Protein AF-A0A9P9KIV4-F1 (afdb_monomer_lite)

Radius of gyration: 80.08 Å; chains: 1; bounding box: 142×112×261 Å

pLDDT: mean 70.28, std 14.97, range [27.89, 92.5]

Structure (mmCIF, N/CA/C/O backbone):
data_AF-A0A9P9KIV4-F1
#
_entry.id   AF-A0A9P9KIV4-F1
#
loop_
_atom_site.group_PDB
_atom_site.id
_atom_site.type_symbol
_atom_site.label_atom_id
_atom_site.label_alt_id
_atom_site.label_comp_id
_atom_site.label_asym_id
_atom_site.label_entity_id
_atom_site.label_seq_id
_atom_site.pdbx_PDB_ins_code
_atom_site.Cartn_x
_atom_site.Cartn_y
_atom_site.Cartn_z
_atom_site.occupancy
_atom_site.B_iso_or_equiv
_atom_site.auth_seq_id
_atom_site.auth_comp_id
_atom_site.auth_asym_id
_atom_site.auth_atom_id
_atom_site.pdbx_PDB_model_num
ATOM 1 N N . MET A 1 1 ? 18.639 62.036 9.252 1.00 34.31 1 MET A N 1
ATOM 2 C CA . MET A 1 1 ? 17.186 62.061 9.533 1.00 34.31 1 MET A CA 1
ATOM 3 C C . MET A 1 1 ? 16.458 62.288 8.219 1.00 34.31 1 MET A C 1
ATOM 5 O O . MET A 1 1 ? 16.876 63.221 7.543 1.00 34.31 1 MET A O 1
ATOM 9 N N . PRO A 1 2 ? 15.379 61.565 7.870 1.00 40.84 2 PRO A N 1
ATOM 10 C CA . PRO A 1 2 ? 14.848 60.287 8.382 1.00 40.84 2 PRO A CA 1
ATOM 11 C C . PRO A 1 2 ? 14.614 59.270 7.220 1.00 40.84 2 PRO A C 1
ATOM 13 O O . PRO A 1 2 ? 14.784 59.616 6.060 1.00 40.84 2 PRO A O 1
ATOM 16 N N . GLY A 1 3 ? 14.258 58.001 7.412 1.00 29.50 3 GLY A N 1
ATOM 17 C CA . GLY A 1 3 ? 13.928 57.261 8.623 1.00 29.50 3 GLY A CA 1
ATOM 18 C C . GLY A 1 3 ? 14.036 55.753 8.366 1.00 29.50 3 GLY A C 1
ATOM 19 O O . GLY A 1 3 ? 13.734 55.269 7.277 1.00 29.50 3 GLY A O 1
ATOM 20 N N . LEU A 1 4 ? 14.510 55.043 9.389 1.00 39.34 4 LEU A N 1
ATOM 21 C CA . LEU A 1 4 ? 14.459 53.592 9.493 1.00 39.34 4 LEU A CA 1
ATOM 22 C C . LEU A 1 4 ? 12.998 53.127 9.560 1.00 39.34 4 LEU A C 1
ATOM 24 O O . LEU A 1 4 ? 12.242 53.640 10.381 1.00 39.34 4 LEU A O 1
ATOM 28 N N . TYR A 1 5 ? 12.654 52.100 8.785 1.00 28.52 5 TYR A N 1
ATOM 29 C CA . TYR A 1 5 ? 11.568 51.184 9.124 1.00 28.52 5 TYR A CA 1
ATOM 30 C C . TYR A 1 5 ? 12.150 49.781 9.281 1.00 28.52 5 TYR A C 1
ATOM 32 O O . TYR A 1 5 ? 12.558 49.128 8.325 1.00 28.52 5 TYR A O 1
ATOM 40 N N . THR A 1 6 ? 12.225 49.360 10.537 1.00 35.75 6 THR A N 1
ATOM 41 C CA . THR A 1 6 ? 12.404 47.981 10.978 1.00 35.75 6 THR A CA 1
ATOM 42 C C . THR A 1 6 ? 11.180 47.163 10.571 1.00 35.75 6 THR A C 1
ATOM 44 O O . THR A 1 6 ? 10.076 47.465 11.022 1.00 35.75 6 THR A O 1
ATOM 47 N N . PHE A 1 7 ? 11.371 46.132 9.746 1.00 27.89 7 PHE A N 1
ATOM 48 C CA . PHE A 1 7 ? 10.368 45.094 9.512 1.00 27.89 7 PHE A CA 1
ATOM 49 C C . PHE A 1 7 ? 10.709 43.898 10.405 1.00 27.89 7 PHE A C 1
ATOM 51 O O . PHE A 1 7 ? 11.765 43.281 10.269 1.00 27.89 7 PHE A O 1
ATOM 58 N N . THR A 1 8 ? 9.846 43.630 11.376 1.00 30.00 8 THR A N 1
ATOM 59 C CA . THR A 1 8 ? 9.873 42.450 12.240 1.00 30.00 8 THR A CA 1
ATOM 60 C C . THR A 1 8 ? 9.492 41.198 11.436 1.00 30.00 8 THR A C 1
ATOM 62 O O . THR A 1 8 ? 8.571 41.261 10.620 1.00 30.00 8 THR A O 1
ATOM 65 N N . PRO A 1 9 ? 10.144 40.040 11.651 1.00 36.00 9 PRO A N 1
ATOM 66 C CA . PRO A 1 9 ? 9.746 38.797 11.010 1.00 36.00 9 PRO A CA 1
ATOM 67 C C . PRO A 1 9 ? 8.557 38.203 11.772 1.00 36.00 9 PRO A C 1
ATOM 69 O O . PRO A 1 9 ? 8.712 37.576 12.817 1.00 36.00 9 PRO A O 1
ATOM 72 N N . GLY A 1 10 ? 7.351 38.422 11.253 1.00 30.44 10 GLY A N 1
ATOM 73 C CA . GLY A 1 10 ? 6.201 37.596 11.598 1.00 30.44 10 GLY A CA 1
ATOM 74 C C . GLY A 1 10 ? 6.369 36.230 10.941 1.00 30.44 10 GLY A C 1
ATOM 75 O O . GLY A 1 10 ? 6.418 36.138 9.716 1.00 30.44 10 GLY A O 1
ATOM 76 N N . ALA A 1 11 ? 6.490 35.184 11.754 1.00 38.78 11 ALA A N 1
ATOM 77 C CA . ALA A 1 11 ? 6.495 33.800 11.312 1.00 38.78 11 ALA A CA 1
ATOM 78 C C . ALA A 1 11 ? 5.181 33.484 10.574 1.00 38.78 11 ALA A C 1
ATOM 80 O O . ALA A 1 11 ? 4.140 33.264 11.189 1.00 38.78 11 ALA A O 1
ATOM 81 N N . GLN A 1 12 ? 5.229 33.488 9.243 1.00 33.41 12 GLN A N 1
ATOM 82 C CA . GLN A 1 12 ? 4.197 32.893 8.403 1.00 33.41 12 GLN A CA 1
ATOM 83 C C . GLN A 1 12 ? 4.520 31.405 8.252 1.00 33.41 12 GLN A C 1
ATOM 85 O O . GLN A 1 12 ? 5.567 31.035 7.718 1.00 33.41 12 GLN A O 1
ATOM 90 N N . GLY A 1 13 ? 3.636 30.553 8.774 1.00 30.78 13 GLY A N 1
ATOM 91 C CA . GLY A 1 13 ? 3.700 29.108 8.577 1.00 30.78 13 GLY A CA 1
ATOM 92 C C . GLY A 1 13 ? 3.608 28.729 7.087 1.00 30.78 13 GLY A C 1
ATOM 93 O O . GLY A 1 13 ? 3.016 29.470 6.298 1.00 30.78 13 GLY A O 1
ATOM 94 N N . PRO A 1 14 ? 4.202 27.596 6.677 1.00 35.91 14 PRO A N 1
ATOM 95 C CA . PRO A 1 14 ? 4.269 27.182 5.284 1.00 35.91 14 PRO A CA 1
ATOM 96 C C . PRO A 1 14 ? 2.919 26.614 4.832 1.00 35.91 14 PRO A C 1
ATOM 98 O O . PRO A 1 14 ? 2.441 25.599 5.328 1.00 35.91 14 PRO A O 1
ATOM 101 N N . GLY A 1 15 ? 2.319 27.308 3.878 1.00 43.91 15 GLY A N 1
ATOM 102 C CA . GLY A 1 15 ? 1.040 26.999 3.240 1.00 43.91 15 GLY A CA 1
ATOM 103 C C . GLY A 1 15 ? 0.646 28.194 2.382 1.00 43.91 15 GLY A C 1
ATOM 104 O O . GLY A 1 15 ? -0.432 28.758 2.529 1.00 43.91 15 GLY A O 1
ATOM 105 N N . SER A 1 16 ? 1.613 28.714 1.625 1.00 45.28 16 SER A N 1
ATOM 106 C CA . SER A 1 16 ? 1.501 30.040 1.038 1.00 45.28 16 SER A CA 1
ATOM 107 C C . SER A 1 16 ? 0.606 30.008 -0.196 1.00 45.28 16 SER A C 1
ATOM 109 O O . SER A 1 16 ? 0.802 29.183 -1.086 1.00 45.28 16 SER A O 1
ATOM 111 N N . ALA A 1 17 ? -0.319 30.966 -0.275 1.00 45.94 17 ALA A N 1
ATOM 112 C CA . ALA A 1 17 ? -1.112 31.299 -1.461 1.00 45.94 17 ALA A CA 1
ATOM 113 C C . ALA A 1 17 ? -0.277 31.372 -2.764 1.00 45.94 17 ALA A C 1
ATOM 115 O O . ALA A 1 17 ? -0.803 31.136 -3.845 1.00 45.94 17 ALA A O 1
ATOM 116 N N . SER A 1 18 ? 1.039 31.592 -2.644 1.00 50.06 18 SER A N 1
ATOM 117 C CA . SER A 1 18 ? 2.050 31.486 -3.704 1.00 50.06 18 SER A CA 1
ATOM 118 C C . SER A 1 18 ? 2.037 30.141 -4.445 1.00 50.06 18 SER A C 1
ATOM 120 O O . SER A 1 18 ? 2.081 30.127 -5.670 1.00 50.06 18 SER A O 1
ATOM 122 N N . ASP A 1 19 ? 1.923 29.003 -3.754 1.00 45.00 19 ASP A N 1
ATOM 123 C CA . ASP A 1 19 ? 1.984 27.685 -4.411 1.00 45.00 19 ASP A CA 1
ATOM 124 C C . ASP A 1 19 ? 0.711 27.391 -5.220 1.00 45.00 19 ASP A C 1
ATOM 126 O O . ASP A 1 19 ? 0.752 26.732 -6.262 1.00 45.00 19 ASP A O 1
ATOM 130 N N . ILE A 1 20 ? -0.420 27.943 -4.774 1.00 51.06 20 ILE A N 1
ATOM 131 C CA . ILE A 1 20 ? -1.709 27.864 -5.467 1.00 51.06 20 ILE A CA 1
ATOM 132 C C . ILE A 1 20 ? -1.739 28.841 -6.648 1.00 51.06 20 ILE A C 1
ATOM 134 O O . ILE A 1 20 ? -2.196 28.464 -7.723 1.00 51.06 20 ILE A O 1
ATOM 138 N N . GLU A 1 21 ? -1.183 30.048 -6.512 1.00 52.31 21 GLU A N 1
ATOM 139 C CA . GLU A 1 21 ? -1.012 30.989 -7.629 1.00 52.31 21 GLU A CA 1
ATOM 140 C C . GLU A 1 21 ? -0.074 30.439 -8.715 1.00 52.31 21 GLU A C 1
ATOM 142 O O . GLU A 1 21 ? -0.345 30.609 -9.908 1.00 52.31 21 GLU A O 1
ATOM 147 N N . ILE A 1 22 ? 0.987 29.722 -8.326 1.00 56.59 22 ILE A N 1
ATOM 148 C CA . ILE A 1 22 ? 1.881 29.014 -9.252 1.00 56.59 22 ILE A CA 1
ATOM 149 C C . ILE A 1 22 ? 1.116 27.894 -9.967 1.00 56.59 22 ILE A C 1
ATOM 151 O O . ILE A 1 22 ? 1.142 27.827 -11.196 1.00 56.59 22 ILE A O 1
ATOM 155 N N . LEU A 1 23 ? 0.350 27.078 -9.236 1.00 50.41 23 LEU A N 1
ATOM 156 C CA . LEU A 1 23 ? -0.503 26.039 -9.824 1.00 50.41 23 LEU A CA 1
ATOM 157 C C . LEU A 1 23 ? -1.588 26.612 -10.749 1.00 50.41 23 LEU A C 1
ATOM 159 O O . LEU A 1 23 ? -1.864 26.035 -11.801 1.00 50.41 23 LEU A O 1
ATOM 163 N N . GLU A 1 24 ? -2.190 27.754 -10.414 1.00 55.28 24 GLU A N 1
ATOM 164 C CA . GLU A 1 24 ? -3.156 28.444 -11.271 1.00 55.28 24 GLU A CA 1
ATOM 165 C C . GLU A 1 24 ? -2.510 29.035 -12.528 1.00 55.28 24 GLU A C 1
ATOM 167 O O . GLU A 1 24 ? -3.112 29.002 -13.609 1.00 55.28 24 GLU A O 1
ATOM 172 N N . SER A 1 25 ? -1.304 29.590 -12.399 1.00 60.53 25 SER A N 1
ATOM 173 C CA . SER A 1 25 ? -0.504 30.080 -13.521 1.00 60.53 25 SER A CA 1
ATOM 174 C C . SER A 1 25 ? -0.153 28.933 -14.469 1.00 60.53 25 SER A C 1
ATOM 176 O O . SER A 1 25 ? -0.390 29.044 -15.677 1.00 60.53 25 SER A O 1
ATOM 178 N N . ASP A 1 26 ? 0.305 27.805 -13.930 1.00 52.66 26 ASP A N 1
ATOM 179 C CA . ASP A 1 26 ? 0.663 26.609 -14.693 1.00 52.66 26 ASP A CA 1
ATOM 180 C C . ASP A 1 26 ? -0.570 25.977 -15.355 1.00 52.66 26 ASP A C 1
ATOM 182 O O . ASP A 1 26 ? -0.524 25.600 -16.528 1.00 52.66 26 ASP A O 1
ATOM 186 N N . LEU A 1 27 ? -1.724 25.964 -14.679 1.00 56.97 27 LEU A N 1
ATOM 187 C CA . LEU A 1 27 ? -3.001 25.527 -15.254 1.00 56.97 27 LEU A CA 1
ATOM 188 C C . LEU A 1 27 ? -3.492 26.454 -16.370 1.00 56.97 27 LEU A C 1
ATOM 190 O O . LEU A 1 27 ? -3.981 25.980 -17.400 1.00 56.97 27 LEU A O 1
ATOM 194 N N . LYS A 1 28 ? -3.354 27.775 -16.209 1.00 62.75 28 LYS A N 1
ATOM 195 C CA . LYS A 1 28 ? -3.672 28.751 -17.264 1.00 62.75 28 LYS A CA 1
ATOM 196 C C . LYS A 1 28 ? -2.720 28.603 -18.451 1.00 62.75 28 LYS A C 1
ATOM 198 O O . LYS A 1 28 ? -3.179 28.700 -19.591 1.00 62.75 28 LYS A O 1
ATOM 203 N N . GLN A 1 29 ? -1.434 28.333 -18.218 1.00 56.72 29 GLN A N 1
ATOM 204 C CA . GLN A 1 29 ? -0.467 28.051 -19.280 1.00 56.72 29 GLN A CA 1
ATOM 205 C C . GLN A 1 29 ? -0.782 26.741 -20.001 1.00 56.72 29 GLN A C 1
ATOM 207 O O . GLN A 1 29 ? -0.861 26.752 -21.225 1.00 56.72 29 GLN A O 1
ATOM 212 N N . MET A 1 30 ? -1.057 25.651 -19.279 1.00 53.31 30 MET A N 1
ATOM 213 C CA . MET A 1 30 ? -1.443 24.366 -19.871 1.00 53.31 30 MET A CA 1
ATOM 214 C C . MET A 1 30 ? -2.734 24.469 -20.680 1.00 53.31 30 MET A C 1
ATOM 216 O O . MET A 1 30 ? -2.816 23.907 -21.767 1.00 53.31 30 MET A O 1
ATOM 220 N N . LYS A 1 31 ? -3.727 25.227 -20.200 1.00 57.50 31 LYS A N 1
ATOM 221 C CA . LYS A 1 31 ? -4.972 25.456 -20.940 1.00 57.50 31 LYS A CA 1
ATOM 222 C C . LYS A 1 31 ? -4.738 26.271 -22.213 1.00 57.50 31 LYS A C 1
ATOM 224 O O . LYS A 1 31 ? -5.265 25.917 -23.259 1.00 57.50 31 LYS A O 1
ATOM 229 N N . ARG A 1 32 ? -3.889 27.305 -22.161 1.00 58.00 32 ARG A N 1
ATOM 230 C CA . ARG A 1 32 ? -3.476 28.069 -23.354 1.00 58.00 32 ARG A CA 1
ATOM 231 C C . ARG A 1 32 ? -2.673 27.222 -24.344 1.00 58.00 32 ARG A C 1
ATOM 233 O O . ARG A 1 32 ? -2.822 27.424 -25.542 1.00 58.00 32 ARG A O 1
ATOM 240 N N . LEU A 1 33 ? -1.850 26.292 -23.858 1.00 52.28 33 LEU A N 1
ATOM 241 C CA . LEU A 1 33 ? -1.087 25.345 -24.677 1.00 52.28 33 LEU A CA 1
ATOM 242 C C . LEU A 1 33 ? -1.999 24.301 -25.330 1.00 52.28 33 LEU A C 1
ATOM 244 O O . LEU A 1 33 ? -1.855 24.019 -26.512 1.00 52.28 33 LEU A O 1
ATOM 248 N N . ALA A 1 34 ? -2.982 23.783 -24.596 1.00 53.72 34 ALA A N 1
ATOM 249 C CA . ALA A 1 34 ? -4.000 22.894 -25.145 1.00 53.72 34 ALA A CA 1
ATOM 250 C C . ALA A 1 34 ? -4.856 23.611 -26.204 1.00 53.72 34 ALA A C 1
ATOM 252 O O . ALA A 1 34 ? -5.031 23.090 -27.303 1.00 53.72 34 ALA A O 1
ATOM 253 N N . ASP A 1 35 ? -5.302 24.840 -25.922 1.00 53.31 35 ASP A N 1
ATOM 254 C CA . ASP A 1 35 ? -6.068 25.662 -26.865 1.00 53.31 35 ASP A CA 1
ATOM 255 C C . ASP A 1 35 ? -5.230 26.065 -28.097 1.00 53.31 35 ASP A C 1
ATOM 257 O O . ASP A 1 35 ? -5.768 26.158 -29.203 1.00 53.31 35 ASP A O 1
ATOM 261 N N . SER A 1 36 ? -3.916 26.293 -27.949 1.00 52.31 36 SER A N 1
ATOM 262 C CA . SER A 1 36 ? -3.027 26.610 -29.077 1.00 52.31 36 SER A CA 1
ATOM 263 C C . SER A 1 36 ? -2.725 25.381 -29.937 1.00 52.31 36 SER A C 1
ATOM 265 O O . SER A 1 36 ? -2.770 25.482 -31.163 1.00 52.31 36 SER A O 1
ATOM 267 N N . MET A 1 37 ? -2.523 24.211 -29.325 1.00 49.69 37 MET A N 1
ATOM 268 C CA . MET A 1 37 ? -2.396 22.934 -30.034 1.00 49.69 37 MET A CA 1
ATOM 269 C C . MET A 1 37 ? -3.682 22.583 -30.791 1.00 49.69 37 MET A C 1
ATOM 271 O O . MET A 1 37 ? -3.615 22.067 -31.902 1.00 49.69 37 MET A O 1
ATOM 275 N N . GLN A 1 38 ? -4.849 22.927 -30.241 1.00 51.97 38 GLN A N 1
ATOM 276 C CA . GLN A 1 38 ? -6.145 22.681 -30.876 1.00 51.97 38 GLN A CA 1
ATOM 277 C C . GLN A 1 38 ? -6.455 23.651 -32.034 1.00 51.97 38 GLN A C 1
ATOM 279 O O . GLN A 1 38 ? -7.227 23.302 -32.925 1.00 51.97 38 GLN A O 1
ATOM 284 N N . ARG A 1 39 ? -5.869 24.860 -32.045 1.00 51.53 39 ARG A N 1
ATOM 285 C CA . ARG A 1 39 ? -6.126 25.892 -33.073 1.00 51.53 39 ARG A CA 1
ATOM 286 C C . ARG A 1 39 ? -5.065 25.992 -34.170 1.00 51.53 39 ARG A C 1
ATOM 288 O O . ARG A 1 39 ? -5.399 26.460 -35.254 1.00 51.53 39 ARG A O 1
ATOM 295 N N . TYR A 1 40 ? -3.818 25.589 -33.915 1.00 46.91 40 TYR A N 1
ATOM 296 C CA . TYR A 1 40 ? -2.695 25.846 -34.832 1.00 46.91 40 TYR A CA 1
ATOM 297 C C . TYR A 1 40 ? -1.945 24.599 -35.317 1.00 46.91 40 TYR A C 1
ATOM 299 O O . TYR A 1 40 ? -1.076 24.727 -36.179 1.00 46.91 40 TYR A O 1
ATOM 307 N N . CYS A 1 41 ? -2.275 23.399 -34.831 1.00 46.97 41 CYS A N 1
ATOM 308 C CA . CYS A 1 41 ? -1.660 22.166 -35.319 1.00 46.97 41 CYS A CA 1
ATOM 309 C C . CYS A 1 41 ? -2.648 21.388 -36.205 1.00 46.97 41 CYS A C 1
ATOM 311 O O . CYS A 1 41 ? -3.663 20.909 -35.698 1.00 46.97 41 CYS A O 1
ATOM 313 N N . PRO A 1 42 ? -2.387 21.240 -37.520 1.00 46.69 42 PRO A N 1
ATOM 314 C CA . PRO A 1 42 ? -3.211 20.385 -38.363 1.00 46.69 42 PRO A CA 1
ATOM 315 C C . PRO A 1 42 ? -3.146 18.938 -37.854 1.00 46.69 42 PRO A C 1
ATOM 317 O O . PRO A 1 42 ? -2.078 18.446 -37.476 1.00 46.69 42 PRO A O 1
ATOM 320 N N . LEU A 1 43 ? -4.308 18.276 -37.824 1.00 47.16 43 LEU A N 1
ATOM 321 C CA . LEU A 1 43 ? -4.468 16.875 -37.428 1.00 47.16 43 LEU A CA 1
ATOM 322 C C . LEU A 1 43 ? -3.460 16.003 -38.197 1.00 47.16 43 LEU A C 1
ATOM 324 O O . LEU A 1 43 ? -3.556 15.880 -39.415 1.00 47.16 43 LEU A O 1
ATOM 328 N N . GLY A 1 44 ? -2.484 15.433 -37.480 1.00 47.56 44 GLY A N 1
ATOM 329 C CA . GLY A 1 44 ? -1.450 14.555 -38.045 1.00 47.56 44 GLY A CA 1
ATOM 330 C C . GLY A 1 44 ? -0.001 15.056 -37.960 1.00 47.56 44 GLY A C 1
ATOM 331 O O . GLY A 1 44 ? 0.886 14.378 -38.467 1.00 47.56 44 GLY A O 1
ATOM 332 N N . SER A 1 45 ? 0.276 16.200 -37.324 1.00 48.59 45 SER A N 1
ATOM 333 C CA . SER A 1 45 ? 1.660 16.628 -37.056 1.00 48.59 45 SER A CA 1
ATOM 334 C C . SER A 1 45 ? 2.335 15.789 -35.954 1.00 48.59 45 SER A C 1
ATOM 336 O O . SER A 1 45 ? 1.787 15.604 -34.865 1.00 48.59 45 SER A O 1
ATOM 338 N N . ASP A 1 46 ? 3.553 15.329 -36.247 1.00 54.16 46 ASP A N 1
ATOM 339 C CA . ASP A 1 46 ? 4.397 14.387 -35.489 1.00 54.16 46 ASP A CA 1
ATOM 340 C C . ASP A 1 46 ? 4.711 14.837 -34.040 1.00 54.16 46 ASP A C 1
ATOM 342 O O . ASP A 1 46 ? 5.041 14.027 -33.171 1.00 54.16 46 ASP A O 1
ATOM 346 N N . ASP A 1 47 ? 4.548 16.126 -33.738 1.00 48.56 47 ASP A N 1
ATOM 347 C CA . ASP A 1 47 ? 4.785 16.680 -32.400 1.00 48.56 47 ASP A CA 1
ATOM 348 C C . ASP A 1 47 ? 3.620 16.431 -31.423 1.00 48.56 47 ASP A C 1
ATOM 350 O O . ASP A 1 47 ? 3.848 16.282 -30.221 1.00 48.56 47 ASP A O 1
ATOM 354 N N . ALA A 1 48 ? 2.380 16.296 -31.914 1.00 50.84 48 ALA A N 1
ATOM 355 C CA . ALA A 1 48 ? 1.226 15.966 -31.071 1.00 50.84 48 ALA A CA 1
ATOM 356 C C . ALA A 1 48 ? 1.263 14.493 -30.612 1.00 50.84 48 ALA A C 1
ATOM 358 O O . ALA A 1 48 ? 0.994 14.199 -29.446 1.00 50.84 48 ALA A O 1
ATOM 359 N N . LEU A 1 49 ? 1.697 13.580 -31.489 1.00 50.09 49 LEU A N 1
ATOM 360 C CA . LEU A 1 49 ? 1.890 12.158 -31.170 1.00 50.09 49 LEU A CA 1
ATOM 361 C C . LEU A 1 49 ? 3.056 11.938 -30.192 1.00 50.09 49 LEU A C 1
ATOM 363 O O . LEU A 1 49 ? 2.938 11.134 -29.267 1.00 50.09 49 LEU A O 1
ATOM 367 N N . LYS A 1 50 ? 4.154 12.699 -30.317 1.00 47.66 50 LYS A N 1
ATOM 368 C CA . LYS A 1 50 ? 5.290 12.642 -29.373 1.00 47.66 50 LYS A CA 1
ATOM 369 C C . LYS A 1 50 ? 4.952 13.159 -27.973 1.00 47.66 50 LYS A C 1
ATOM 371 O O . LYS A 1 50 ? 5.574 12.724 -27.007 1.00 47.66 50 LYS A O 1
ATOM 376 N N . ALA A 1 51 ? 3.962 14.043 -27.853 1.00 47.69 51 ALA A N 1
ATOM 377 C CA . ALA A 1 51 ? 3.417 14.495 -26.572 1.00 47.69 51 ALA A CA 1
ATOM 378 C C . ALA A 1 51 ? 2.330 13.556 -25.999 1.00 47.69 51 ALA A C 1
ATOM 380 O O . ALA A 1 51 ? 1.803 13.825 -24.920 1.00 47.69 51 ALA A O 1
ATOM 381 N N . GLY A 1 52 ? 2.007 12.452 -26.687 1.00 47.50 52 GLY A N 1
ATOM 382 C CA . GLY A 1 52 ? 1.039 11.446 -26.235 1.00 47.50 52 GLY A CA 1
ATOM 383 C C . GLY A 1 52 ? -0.416 11.715 -26.638 1.00 47.50 52 GLY A C 1
ATOM 384 O O . GLY A 1 52 ? -1.320 11.116 -26.056 1.00 47.50 52 GLY A O 1
ATOM 385 N N . TYR A 1 53 ? -0.661 12.603 -27.606 1.00 46.00 53 TYR A N 1
ATOM 386 C CA . TYR A 1 53 ? -1.996 12.852 -28.151 1.00 46.00 53 TYR A CA 1
ATOM 387 C C . TYR A 1 53 ? -2.333 11.794 -29.213 1.00 46.00 53 TYR A C 1
ATOM 389 O O . TYR A 1 53 ? -1.728 11.775 -30.284 1.00 46.00 53 TYR A O 1
ATOM 397 N N . ASP A 1 54 ? -3.293 10.914 -28.917 1.00 52.00 54 ASP A N 1
ATOM 398 C CA . ASP A 1 54 ? -3.839 9.946 -29.874 1.00 52.00 54 ASP A CA 1
ATOM 399 C C . ASP A 1 54 ? -5.096 10.543 -30.544 1.00 52.00 54 ASP A C 1
ATOM 401 O O . ASP A 1 54 ? -6.104 10.757 -29.861 1.00 52.00 54 ASP A O 1
ATOM 405 N N . PRO A 1 55 ? -5.073 10.834 -31.859 1.00 50.31 55 PRO A N 1
ATOM 406 C CA . PRO A 1 55 ? -6.216 11.404 -32.577 1.00 50.31 55 PRO A CA 1
ATOM 407 C C . PRO A 1 55 ? -7.434 10.465 -32.641 1.00 50.31 55 PRO A C 1
ATOM 409 O O . PRO A 1 55 ? -8.525 10.909 -32.997 1.00 50.31 55 PRO A O 1
ATOM 412 N N . SER A 1 56 ? -7.268 9.193 -32.272 1.00 51.72 56 SER A N 1
ATOM 413 C CA . SER A 1 56 ? -8.324 8.176 -32.237 1.00 51.72 56 SER A CA 1
ATOM 414 C C . SER A 1 56 ? -9.165 8.221 -30.953 1.00 51.72 56 SER A C 1
ATOM 416 O O . SER A 1 56 ? -10.254 7.650 -30.920 1.00 51.72 56 SER A O 1
ATOM 418 N N . ASP A 1 57 ? -8.691 8.901 -29.898 1.00 50.44 57 ASP A N 1
ATOM 419 C CA . ASP A 1 57 ? -9.381 8.990 -28.603 1.00 50.44 57 ASP A CA 1
ATOM 420 C C . ASP A 1 57 ? -9.435 10.433 -28.047 1.00 50.44 57 ASP A C 1
ATOM 422 O O . ASP A 1 57 ? -8.859 10.747 -26.995 1.00 50.44 57 ASP A O 1
ATOM 426 N N . PRO A 1 58 ? -10.189 11.343 -28.701 1.00 53.28 58 PRO A N 1
ATOM 427 C CA . PRO A 1 58 ? -10.417 12.704 -28.202 1.00 53.28 58 PRO A CA 1
ATOM 428 C C . PRO A 1 58 ? -11.113 12.726 -26.828 1.00 53.28 58 PRO A C 1
ATOM 430 O O . PRO A 1 58 ? -11.089 13.741 -26.127 1.00 53.28 58 PRO A O 1
ATOM 433 N N . THR A 1 59 ? -11.703 11.604 -26.395 1.00 52.88 59 THR A N 1
ATOM 434 C CA . THR A 1 59 ? -12.411 11.516 -25.115 1.00 52.88 59 THR A CA 1
ATOM 435 C C . THR A 1 59 ? -11.470 11.516 -23.916 1.00 52.88 59 THR A C 1
ATOM 437 O O . THR A 1 59 ? -11.881 11.916 -22.827 1.00 52.88 59 THR A O 1
ATOM 440 N N . ARG A 1 60 ? -10.203 11.116 -24.079 1.00 50.06 60 ARG A N 1
ATOM 441 C CA . ARG A 1 60 ? -9.242 11.032 -22.970 1.00 50.06 60 ARG A CA 1
ATOM 442 C C . ARG A 1 60 ? -8.750 12.403 -22.512 1.00 50.06 60 ARG A C 1
ATOM 444 O O . ARG A 1 60 ? -8.665 12.643 -21.308 1.00 50.06 60 ARG A O 1
ATOM 451 N N . VAL A 1 61 ? -8.497 13.316 -23.449 1.00 53.09 61 VAL A N 1
ATOM 452 C CA . VAL A 1 61 ? -8.141 14.710 -23.133 1.00 53.09 61 VAL A CA 1
ATOM 453 C C . VAL A 1 61 ? -9.348 15.451 -22.574 1.00 53.09 61 VAL A C 1
ATOM 455 O O . VAL A 1 61 ? -9.222 16.162 -21.583 1.00 53.09 61 VAL A O 1
ATOM 458 N N . ASP A 1 62 ? -10.542 15.211 -23.113 1.00 54.25 62 ASP A N 1
ATOM 459 C CA . ASP A 1 62 ? -11.771 15.816 -22.597 1.00 54.25 62 ASP A CA 1
ATOM 460 C C . ASP A 1 62 ? -12.119 15.307 -21.178 1.00 54.25 62 ASP A C 1
ATOM 462 O O . ASP A 1 62 ? -12.516 16.080 -20.303 1.00 54.25 62 ASP A O 1
ATOM 466 N N . LYS A 1 63 ? -11.863 14.020 -20.890 1.00 55.66 63 LYS A N 1
ATOM 467 C CA . LYS A 1 63 ? -11.947 13.434 -19.538 1.00 55.66 63 LYS A CA 1
ATOM 468 C C . LYS A 1 63 ? -10.908 14.020 -18.584 1.00 55.66 63 LYS A C 1
ATOM 470 O O . LYS A 1 63 ? -11.251 14.305 -17.440 1.00 55.66 63 LYS A O 1
ATOM 475 N N . LEU A 1 64 ? -9.665 14.219 -19.026 1.00 52.41 64 LEU A N 1
ATOM 476 C CA . LEU A 1 64 ? -8.622 14.848 -18.209 1.00 52.41 64 LEU A CA 1
ATOM 477 C C . LEU A 1 64 ? -8.965 16.309 -17.906 1.00 52.41 64 LEU A C 1
ATOM 479 O O . LEU A 1 64 ? -8.900 16.705 -16.749 1.00 52.41 64 LEU A O 1
ATOM 483 N N . THR A 1 65 ? -9.439 17.075 -18.888 1.00 60.19 65 THR A N 1
ATOM 484 C CA . THR A 1 65 ? -9.879 18.464 -18.694 1.00 60.19 65 THR A CA 1
ATOM 485 C C . THR A 1 65 ? -11.075 18.552 -17.743 1.00 60.19 65 THR A C 1
ATOM 487 O O . THR A 1 65 ? -11.094 19.406 -16.857 1.00 60.19 65 THR A O 1
ATOM 490 N N . LYS A 1 66 ? -12.050 17.635 -17.847 1.00 64.38 66 LYS A N 1
ATOM 491 C CA . LYS A 1 66 ? -13.183 17.542 -16.905 1.00 64.38 66 LYS A CA 1
ATOM 492 C C . LYS A 1 66 ? -12.733 17.182 -15.490 1.00 64.38 66 LYS A C 1
ATOM 494 O O . LYS A 1 66 ? -13.218 17.780 -14.535 1.00 64.38 66 LYS A O 1
ATOM 499 N N . ARG A 1 67 ? -11.781 16.257 -15.357 1.00 54.84 67 ARG A N 1
ATOM 500 C CA . ARG A 1 67 ? -11.236 15.804 -14.069 1.00 54.84 67 ARG A CA 1
ATOM 501 C C . ARG A 1 67 ? -10.349 16.863 -13.404 1.00 54.84 67 ARG A C 1
ATOM 503 O O . ARG A 1 67 ? -10.404 17.043 -12.195 1.00 54.84 67 ARG A O 1
ATOM 510 N N . VAL A 1 68 ? -9.592 17.624 -14.190 1.00 55.97 68 VAL A N 1
ATOM 511 C CA . VAL A 1 68 ? -8.861 18.811 -13.720 1.00 55.97 68 VAL A CA 1
ATOM 512 C C . VAL A 1 68 ? -9.841 19.919 -13.321 1.00 55.97 68 VAL A C 1
ATOM 514 O O . VAL A 1 68 ? -9.668 20.547 -12.283 1.00 55.97 68 VAL A O 1
ATOM 517 N N . GLY A 1 69 ? -10.924 20.111 -14.079 1.00 62.03 69 GLY A N 1
ATOM 518 C CA . GLY A 1 69 ? -11.999 21.042 -13.730 1.00 62.03 69 GLY A CA 1
ATOM 519 C C . GLY A 1 69 ? -12.738 20.675 -12.437 1.00 62.03 69 GLY A C 1
ATOM 520 O O . GLY A 1 69 ? -13.086 21.570 -11.667 1.00 62.03 69 GLY A O 1
ATOM 521 N N . SER A 1 70 ? -12.953 19.382 -12.164 1.00 62.41 70 SER A N 1
ATOM 522 C CA . SER A 1 70 ? -13.543 18.922 -10.900 1.00 62.41 70 SER A CA 1
ATOM 523 C C . SER A 1 70 ? -12.577 19.068 -9.727 1.00 62.41 70 SER A C 1
ATOM 525 O O . SER A 1 70 ? -12.997 19.516 -8.666 1.00 62.41 70 SER A O 1
ATOM 527 N N . LEU A 1 71 ? -11.286 18.779 -9.926 1.00 52.69 71 LEU A N 1
ATOM 528 C CA . LEU A 1 71 ? -10.255 18.990 -8.904 1.00 52.69 71 LEU A CA 1
ATOM 529 C C . LEU A 1 71 ? -10.090 20.477 -8.562 1.00 52.69 71 LEU A C 1
ATOM 531 O O . LEU A 1 71 ? -10.005 20.827 -7.392 1.00 52.69 71 LEU A O 1
ATOM 535 N N . ALA A 1 72 ? -10.143 21.368 -9.557 1.00 58.81 72 ALA A N 1
ATOM 536 C CA . ALA A 1 72 ? -10.123 22.813 -9.327 1.00 58.81 72 ALA A CA 1
ATOM 537 C C . ALA A 1 72 ? -11.372 23.313 -8.575 1.00 58.81 72 ALA A C 1
ATOM 539 O O . ALA A 1 72 ? -11.282 24.260 -7.800 1.00 58.81 72 ALA A O 1
ATOM 540 N N . LYS A 1 73 ? -12.544 22.689 -8.776 1.00 67.38 73 LYS A N 1
ATOM 541 C CA . LYS A 1 73 ? -13.746 22.990 -7.979 1.00 67.38 73 LYS A CA 1
ATOM 542 C C . LYS A 1 73 ? -13.610 22.513 -6.534 1.00 67.38 73 LYS A C 1
ATOM 544 O O . LYS A 1 73 ? -13.904 23.291 -5.637 1.00 67.38 73 LYS A O 1
ATOM 549 N N . GLN A 1 74 ? -13.117 21.292 -6.323 1.00 59.44 74 GLN A N 1
ATOM 550 C CA . GLN A 1 74 ? -12.861 20.754 -4.983 1.00 59.44 74 GLN A CA 1
ATOM 551 C C . GLN A 1 74 ? -11.827 21.591 -4.224 1.00 59.44 74 GLN A C 1
ATOM 553 O O . GLN A 1 74 ? -12.032 21.891 -3.055 1.00 59.44 74 GLN A O 1
ATOM 558 N N . ALA A 1 75 ? -10.765 22.049 -4.893 1.00 55.66 75 ALA A N 1
ATOM 559 C CA . ALA A 1 75 ? -9.778 22.944 -4.292 1.00 55.66 75 ALA A CA 1
ATOM 560 C C . ALA A 1 75 ? -10.409 24.261 -3.801 1.00 55.66 75 ALA A C 1
ATOM 562 O O . ALA A 1 75 ? -10.149 24.673 -2.677 1.00 55.66 75 ALA A O 1
ATOM 563 N N . ARG A 1 76 ? -11.309 24.874 -4.587 1.00 64.75 76 ARG A N 1
ATOM 564 C CA . ARG A 1 76 ? -12.047 26.084 -4.170 1.00 64.75 76 ARG A CA 1
ATOM 565 C C . ARG A 1 76 ? -13.048 25.833 -3.041 1.00 64.75 76 ARG A C 1
ATOM 567 O O . ARG A 1 76 ? -13.326 26.737 -2.262 1.00 64.75 76 ARG A O 1
ATOM 574 N N . GLU A 1 77 ? -13.653 24.649 -2.979 1.00 65.94 77 GLU A N 1
ATOM 575 C CA . GLU A 1 77 ? -14.542 24.271 -1.870 1.00 65.94 77 GLU A CA 1
ATOM 576 C C . GLU A 1 77 ? -13.755 24.074 -0.571 1.00 65.94 77 GLU A C 1
ATOM 578 O O . GLU A 1 77 ? -14.205 24.520 0.482 1.00 65.94 77 GLU A O 1
ATOM 583 N N . ILE A 1 78 ? -12.554 23.495 -0.658 1.00 58.06 78 ILE A N 1
ATOM 584 C CA . ILE A 1 78 ? -11.622 23.380 0.469 1.00 58.06 78 ILE A CA 1
ATOM 585 C C . ILE A 1 78 ? -11.141 24.768 0.911 1.00 58.06 78 ILE A C 1
ATOM 587 O O . ILE A 1 78 ? -11.180 25.051 2.101 1.00 58.06 78 ILE A O 1
ATOM 591 N N . GLU A 1 79 ? -10.770 25.655 -0.017 1.00 62.41 79 GLU A N 1
ATOM 592 C CA . GLU A 1 79 ? -10.386 27.047 0.278 1.00 62.41 79 GLU A CA 1
ATOM 593 C C . GLU A 1 79 ? -11.509 27.795 1.012 1.00 62.41 79 GLU A C 1
ATOM 595 O O . GLU A 1 79 ? -11.289 28.343 2.088 1.00 62.41 79 GLU A O 1
ATOM 600 N N . LYS A 1 80 ? -12.755 27.693 0.525 1.00 68.19 80 LYS A N 1
ATOM 601 C CA . LYS A 1 80 ? -13.926 28.243 1.225 1.00 68.19 80 LYS A CA 1
ATOM 602 C C . LYS A 1 80 ? -14.134 27.640 2.611 1.00 68.19 80 LYS A C 1
ATOM 604 O O . LYS A 1 80 ? -14.551 28.359 3.511 1.00 68.19 80 LYS A O 1
ATOM 609 N N . GLY A 1 81 ? -13.891 26.340 2.781 1.00 60.81 81 GLY A N 1
ATOM 610 C CA . GLY A 1 81 ? -13.985 25.658 4.073 1.00 60.81 81 GLY A CA 1
ATOM 611 C C . GLY A 1 81 ? -12.909 26.116 5.059 1.00 60.81 81 GLY A C 1
ATOM 612 O O . GLY A 1 81 ? -13.208 26.327 6.231 1.00 60.81 81 GLY A O 1
ATOM 613 N N . VAL A 1 82 ? -11.682 26.332 4.579 1.00 56.97 82 VAL A N 1
ATOM 614 C CA . VAL A 1 82 ? -10.565 26.870 5.365 1.00 56.97 82 VAL A CA 1
ATOM 615 C C . VAL A 1 82 ? -10.825 28.326 5.750 1.00 56.97 82 VAL A C 1
ATOM 617 O O . VAL A 1 82 ? -10.639 28.674 6.911 1.00 56.97 82 VAL A O 1
ATOM 620 N N . ASP A 1 83 ? -11.335 29.153 4.837 1.00 64.38 83 ASP A N 1
ATOM 621 C CA . ASP A 1 83 ? -11.718 30.538 5.133 1.00 64.38 83 ASP A CA 1
ATOM 622 C C . ASP A 1 83 ? -12.891 30.611 6.125 1.00 64.38 83 ASP A C 1
ATOM 624 O O . ASP A 1 83 ? -12.890 31.446 7.030 1.00 64.38 83 ASP A O 1
ATOM 628 N N . LEU A 1 84 ? -13.871 29.706 6.021 1.00 65.88 84 LEU A N 1
ATOM 629 C CA . LEU A 1 84 ? -14.960 29.562 6.999 1.00 65.88 84 LEU A CA 1
ATOM 630 C C . LEU A 1 84 ? -14.447 29.118 8.372 1.00 65.88 84 LEU A C 1
ATOM 632 O O . LEU A 1 84 ? -14.859 29.669 9.387 1.00 65.88 84 LEU A O 1
ATOM 636 N N . ALA A 1 85 ? -13.531 28.152 8.419 1.00 52.53 85 ALA A N 1
ATOM 637 C CA . ALA A 1 85 ? -12.925 27.697 9.667 1.00 52.53 85 ALA A CA 1
ATOM 638 C C . ALA A 1 85 ? -12.058 28.792 10.302 1.00 52.53 85 ALA A C 1
ATOM 640 O O . ALA A 1 85 ? -12.093 28.983 11.515 1.00 52.53 85 ALA A O 1
ATOM 641 N N . ARG A 1 86 ? -11.325 29.552 9.485 1.00 64.88 86 ARG A N 1
ATOM 642 C CA . ARG A 1 86 ? -10.502 30.675 9.929 1.00 64.88 86 ARG A CA 1
ATOM 643 C C . ARG A 1 86 ? -11.355 31.827 10.444 1.00 64.88 86 ARG A C 1
ATOM 645 O O . ARG A 1 86 ? -11.082 32.320 11.527 1.00 64.88 86 ARG A O 1
ATOM 652 N N . THR A 1 87 ? -12.419 32.198 9.737 1.00 66.19 87 THR A N 1
ATOM 653 C CA . THR A 1 87 ? -13.363 33.225 10.208 1.00 66.19 87 THR A CA 1
ATOM 654 C C . THR A 1 87 ? -14.117 32.780 11.459 1.00 66.19 87 THR A C 1
ATOM 656 O O . THR A 1 87 ? -14.288 33.587 12.366 1.00 66.19 87 THR A O 1
ATOM 659 N N . ALA A 1 88 ? -14.496 31.504 11.581 1.00 58.41 88 ALA A N 1
ATOM 660 C CA . ALA A 1 88 ? -15.072 30.960 12.812 1.00 58.41 88 ALA A CA 1
ATOM 661 C C . ALA A 1 88 ? -14.067 30.968 13.978 1.00 58.41 88 ALA A C 1
ATOM 663 O O . ALA A 1 88 ? -14.440 31.259 15.112 1.00 58.41 88 ALA A O 1
ATOM 664 N N . PHE A 1 89 ? -12.788 30.694 13.709 1.00 56.28 89 PHE A N 1
ATOM 665 C CA . PHE A 1 89 ? -11.721 30.745 14.708 1.00 56.28 89 PHE A CA 1
ATOM 666 C C . PHE A 1 89 ? -11.395 32.181 15.134 1.00 56.28 89 PHE A C 1
ATOM 668 O O . PHE A 1 89 ? -11.258 32.445 16.324 1.00 56.28 89 PHE A O 1
ATOM 675 N N . GLU A 1 90 ? -11.338 33.120 14.189 1.00 66.62 90 GLU A N 1
ATOM 676 C CA . GLU A 1 90 ? -11.168 34.553 14.447 1.00 66.62 90 GLU A CA 1
ATOM 677 C C . GLU A 1 90 ? -12.381 35.122 15.204 1.00 66.62 90 GLU A C 1
ATOM 679 O O . GLU A 1 90 ? -12.203 35.915 16.121 1.00 66.62 90 GLU A O 1
ATOM 684 N N . GLN A 1 91 ? -13.605 34.662 14.916 1.00 63.56 91 GLN A N 1
ATOM 685 C CA . GLN A 1 91 ? -14.807 34.998 15.692 1.00 63.56 91 GLN A CA 1
ATOM 686 C C . GLN A 1 91 ? -14.788 34.390 17.098 1.00 63.56 91 GLN A C 1
ATOM 688 O O . GLN A 1 91 ? -15.192 35.055 18.048 1.00 63.56 91 GLN A O 1
ATOM 693 N N . LEU A 1 92 ? -14.289 33.162 17.262 1.00 52.34 92 LEU A N 1
ATOM 694 C CA . LEU A 1 92 ? -14.093 32.542 18.573 1.00 52.34 92 LEU A CA 1
ATOM 695 C C . LEU A 1 92 ? -13.021 33.275 19.384 1.00 52.34 92 LEU A C 1
ATOM 697 O O . LEU A 1 92 ? -13.251 33.554 20.557 1.00 52.34 92 LEU A O 1
ATOM 701 N N . GLN A 1 93 ? -11.892 33.643 18.774 1.00 57.16 93 GLN A N 1
ATOM 702 C CA . GLN A 1 93 ? -10.856 34.452 19.418 1.00 57.16 93 GLN A CA 1
ATOM 703 C C . GLN A 1 93 ? -11.364 35.848 19.769 1.00 57.16 93 GLN A C 1
ATOM 705 O O . GLN A 1 93 ? -11.167 36.274 20.900 1.00 57.16 93 GLN A O 1
ATOM 710 N N . ALA A 1 94 ? -12.078 36.519 18.865 1.00 56.84 94 ALA A N 1
ATOM 711 C CA . ALA A 1 94 ? -12.692 37.811 19.144 1.00 56.84 94 ALA A CA 1
ATOM 712 C C . ALA A 1 94 ? -13.723 37.698 20.274 1.00 56.84 94 ALA A C 1
ATOM 714 O O . ALA A 1 94 ? -13.685 38.491 21.203 1.00 56.84 94 ALA A O 1
ATOM 715 N N . SER A 1 95 ? -14.573 36.664 20.276 1.00 54.38 95 SER A N 1
ATOM 716 C CA . SER A 1 95 ? -15.529 36.421 21.367 1.00 54.38 95 SER A CA 1
ATOM 717 C C . SER A 1 95 ? -14.838 36.120 22.698 1.00 54.38 95 SER A C 1
ATOM 719 O O . SER A 1 95 ? -15.322 36.531 23.746 1.00 54.38 95 SER A O 1
ATOM 721 N N . ARG A 1 96 ? -13.679 35.455 22.667 1.00 48.59 96 ARG A N 1
ATOM 722 C CA . ARG A 1 96 ? -12.868 35.154 23.847 1.00 48.59 96 ARG A CA 1
ATOM 723 C C . ARG A 1 96 ? -12.171 36.405 24.375 1.00 48.59 96 ARG A C 1
ATOM 725 O O . ARG A 1 96 ? -12.214 36.644 25.569 1.00 48.59 96 ARG A O 1
ATOM 732 N N . GLU A 1 97 ? -11.630 37.246 23.498 1.00 48.53 97 GLU A N 1
ATOM 733 C CA . GLU A 1 97 ? -11.048 38.539 23.865 1.00 48.53 97 GLU A CA 1
ATOM 734 C C . GLU A 1 97 ? -12.097 39.557 24.345 1.00 48.53 97 GLU A C 1
ATOM 736 O O . GLU A 1 97 ? -11.795 40.377 25.211 1.00 48.53 97 GLU A O 1
ATOM 741 N N . GLU A 1 98 ? -13.324 39.524 23.816 1.00 50.38 98 GLU A N 1
ATOM 742 C CA . GLU A 1 98 ? -14.445 40.364 24.265 1.00 50.38 98 GLU A CA 1
ATOM 743 C C . GLU A 1 98 ? -14.943 39.921 25.655 1.00 50.38 98 GLU A C 1
ATOM 745 O O . GLU A 1 98 ? -15.231 40.760 26.510 1.00 50.38 98 GLU A O 1
ATOM 750 N N . VAL A 1 99 ? -14.977 38.605 25.910 1.00 47.28 99 VAL A N 1
ATOM 751 C CA . VAL A 1 99 ? -15.299 38.015 27.222 1.00 47.28 99 VAL A CA 1
ATOM 752 C C . VAL A 1 99 ? -14.174 38.260 28.238 1.00 47.28 99 VAL A C 1
ATOM 754 O O . VAL A 1 99 ? -14.461 38.588 29.390 1.00 47.28 99 VAL A O 1
ATOM 757 N N . ASP A 1 100 ? -12.910 38.201 27.811 1.00 43.75 100 ASP A N 1
ATOM 758 C CA . ASP A 1 100 ? -11.736 38.456 28.657 1.00 43.75 100 ASP A CA 1
ATOM 759 C C . ASP A 1 100 ? -11.535 39.959 28.953 1.00 43.75 100 ASP A C 1
ATOM 761 O O . ASP A 1 100 ? -11.030 40.315 30.017 1.00 43.75 100 ASP A O 1
ATOM 765 N N . ARG A 1 101 ? -11.973 40.877 28.073 1.00 46.59 101 ARG A N 1
ATOM 766 C CA . ARG A 1 101 ? -11.925 42.336 28.323 1.00 46.59 101 ARG A CA 1
ATOM 767 C C . ARG A 1 101 ? -13.048 42.857 29.227 1.00 46.59 101 ARG A C 1
ATOM 769 O O . ARG A 1 101 ? -12.888 43.933 29.800 1.00 46.59 101 ARG A O 1
ATOM 776 N N . GLN A 1 102 ? -14.167 42.142 29.362 1.00 45.53 102 GLN A N 1
ATOM 777 C CA . GLN A 1 102 ? -15.311 42.580 30.182 1.00 45.53 102 GLN A CA 1
ATOM 778 C C . GLN A 1 102 ? -15.283 42.077 31.634 1.00 45.53 102 GLN A C 1
ATOM 780 O O . GLN A 1 102 ? -16.110 42.504 32.439 1.00 45.53 102 GLN A O 1
ATOM 785 N N . LEU A 1 103 ? 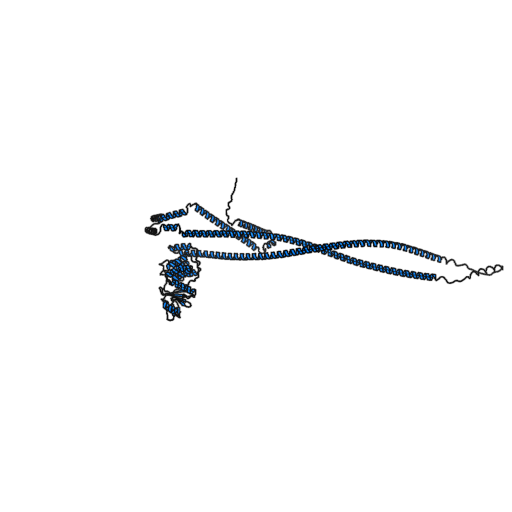-14.328 41.218 32.000 1.00 45.56 103 LEU A N 1
ATOM 786 C CA . LEU A 1 103 ? -14.187 40.689 33.357 1.00 45.56 103 LEU A CA 1
ATOM 787 C C . LEU A 1 103 ? -12.792 41.000 33.917 1.00 45.56 103 LEU A C 1
ATOM 789 O O . LEU A 1 103 ? -11.890 40.171 33.799 1.00 45.56 103 LEU A O 1
ATOM 793 N N . PRO A 1 104 ? -12.595 42.156 34.575 1.00 50.09 104 PRO A N 1
ATOM 794 C CA . PRO A 1 104 ? -11.479 42.298 35.488 1.00 50.09 104 PRO A CA 1
ATOM 795 C C . PRO A 1 104 ? -11.853 41.508 36.740 1.00 50.09 104 PRO A C 1
ATOM 797 O O . PRO A 1 104 ? -12.638 41.993 37.539 1.00 50.09 104 PRO A O 1
ATOM 800 N N . ASP A 1 105 ? -11.379 40.273 36.871 1.00 48.09 105 ASP A N 1
ATOM 801 C CA . ASP A 1 105 ? -11.308 39.618 38.178 1.00 48.09 105 ASP A CA 1
ATOM 802 C C . ASP A 1 105 ? -10.427 38.379 38.074 1.00 48.09 105 ASP A C 1
ATOM 804 O O . ASP A 1 105 ? -10.786 37.396 37.412 1.00 48.09 105 ASP A O 1
ATOM 808 N N . ASP A 1 106 ? -9.283 38.452 38.750 1.00 59.25 106 ASP A N 1
ATOM 809 C CA . ASP A 1 106 ? -8.333 37.370 38.966 1.00 59.25 106 ASP A CA 1
ATOM 810 C C . ASP A 1 106 ? -9.098 36.087 39.316 1.00 59.25 106 ASP A C 1
ATOM 812 O O . ASP A 1 106 ? -9.870 36.031 40.277 1.00 59.25 106 ASP A O 1
ATOM 816 N N . GLU A 1 107 ? -8.915 35.025 38.533 1.00 54.66 107 GLU A N 1
ATOM 817 C CA . GLU A 1 107 ? -9.574 33.738 38.779 1.00 54.66 107 GLU A CA 1
ATOM 818 C C . GLU A 1 107 ? -9.255 33.219 40.198 1.00 54.66 107 GLU A C 1
ATOM 820 O O . GLU A 1 107 ? -10.074 32.559 40.843 1.00 54.66 107 GLU A O 1
ATOM 825 N N . ALA A 1 108 ? -8.087 33.604 40.723 1.00 53.41 108 ALA A N 1
ATOM 826 C CA . ALA A 1 108 ? -7.674 33.391 42.101 1.00 53.41 108 ALA A CA 1
ATOM 827 C C . ALA A 1 108 ? -8.546 34.153 43.117 1.00 53.41 108 ALA A C 1
ATOM 829 O O . ALA A 1 108 ? -8.966 33.561 44.113 1.00 53.41 108 ALA A O 1
ATOM 830 N N . GLU A 1 109 ? -8.878 35.420 42.861 1.00 56.19 109 GLU A N 1
ATOM 831 C CA . GLU A 1 109 ? -9.750 36.225 43.724 1.00 56.19 109 GLU A CA 1
ATOM 832 C C . GLU A 1 109 ? -11.202 35.747 43.661 1.00 56.19 109 GLU A C 1
ATOM 834 O O . GLU A 1 109 ? -11.847 35.641 44.703 1.00 56.19 109 GLU A O 1
ATOM 839 N N . ARG A 1 110 ? -11.701 35.335 42.486 1.00 57.16 110 ARG A N 1
ATOM 840 C CA . ARG A 1 110 ? -13.033 34.715 42.354 1.00 57.16 110 ARG A CA 1
ATOM 841 C C . ARG A 1 110 ? -13.129 33.380 43.081 1.00 57.16 110 ARG A C 1
ATOM 843 O O . ARG A 1 110 ? -14.124 33.135 43.771 1.00 57.16 110 ARG A O 1
ATOM 850 N N . ARG A 1 111 ? -12.095 32.535 43.007 1.00 57.03 111 ARG A N 1
ATOM 851 C CA . ARG A 1 111 ? -12.015 31.311 43.822 1.00 57.03 111 ARG A CA 1
ATOM 852 C C . ARG A 1 111 ? -11.975 31.664 45.308 1.00 57.03 111 ARG A C 1
ATOM 854 O O . ARG A 1 111 ? -12.753 31.111 46.077 1.00 57.03 111 ARG A O 1
ATOM 861 N N . GLN A 1 112 ? -11.172 32.643 45.718 1.00 58.31 112 GLN A N 1
ATOM 862 C CA . GLN A 1 112 ? -11.066 33.057 47.120 1.00 58.31 112 GLN A CA 1
ATOM 863 C C . GLN A 1 112 ? -12.353 33.711 47.664 1.00 58.31 112 GLN A C 1
ATOM 865 O O . GLN A 1 112 ? -12.702 33.517 48.831 1.00 58.31 112 GLN A O 1
ATOM 870 N N . ALA A 1 113 ? -13.093 34.448 46.837 1.00 58.59 113 ALA A N 1
ATOM 871 C CA . ALA A 1 113 ? -14.390 35.027 47.176 1.00 58.59 113 ALA A CA 1
ATOM 872 C C . ALA A 1 113 ? -15.473 33.945 47.282 1.00 58.59 113 ALA A C 1
ATOM 874 O O . ALA A 1 113 ? -16.193 33.900 48.279 1.00 58.59 113 ALA A O 1
ATOM 875 N N . SER A 1 114 ? -15.519 33.011 46.327 1.00 58.56 114 SER A N 1
ATOM 876 C CA . SER A 1 114 ? -16.424 31.851 46.359 1.00 58.56 114 SER A CA 1
ATOM 877 C C . SER A 1 114 ? -16.192 31.001 47.612 1.00 58.56 114 SER A C 1
ATOM 879 O O . SER A 1 114 ? -17.136 30.564 48.261 1.00 58.56 114 SER A O 1
ATOM 881 N N . VAL A 1 115 ? -14.934 30.860 48.033 1.00 58.16 115 VAL A N 1
ATOM 882 C CA . VAL A 1 115 ? -14.543 30.181 49.277 1.00 58.16 115 VAL A CA 1
ATOM 883 C C . VAL A 1 115 ? -15.025 30.902 50.515 1.00 58.16 115 VAL A C 1
ATOM 885 O O . VAL A 1 115 ? -15.532 30.267 51.436 1.00 58.16 115 VAL A O 1
ATOM 888 N N . LYS A 1 116 ? -14.875 32.228 50.560 1.00 62.84 116 LYS A N 1
ATOM 889 C CA . LYS A 1 116 ? -15.385 33.024 51.679 1.00 62.84 116 LYS A CA 1
ATOM 890 C C . LYS A 1 116 ? -16.901 32.900 51.788 1.00 62.84 116 LYS A C 1
ATOM 892 O O . LYS A 1 116 ? -17.397 32.785 52.903 1.00 62.84 116 LYS A O 1
ATOM 897 N N . VAL A 1 117 ? -17.613 32.853 50.660 1.00 62.66 117 VAL A N 1
ATOM 898 C CA . VAL A 1 117 ? -19.066 32.639 50.610 1.00 62.66 117 VAL A CA 1
ATOM 899 C C . VAL A 1 117 ? -19.434 31.237 51.095 1.00 62.66 117 VAL A C 1
ATOM 901 O O . VAL A 1 117 ? -20.277 31.114 51.979 1.00 62.66 117 VAL A O 1
ATOM 904 N N . VAL A 1 118 ? -18.763 30.187 50.612 1.00 62.16 118 VAL A N 1
ATOM 905 C CA . VAL A 1 118 ? -19.000 28.807 51.073 1.00 62.16 118 VAL A CA 1
ATOM 906 C C . VAL A 1 118 ? -18.706 28.670 52.570 1.00 62.16 118 VAL A C 1
ATOM 908 O O . VAL A 1 118 ? -19.534 28.134 53.298 1.00 62.16 118 VAL A O 1
ATOM 911 N N . ARG A 1 119 ? -17.607 29.241 53.078 1.00 63.25 119 ARG A N 1
ATOM 912 C CA . ARG A 1 119 ? -17.298 29.253 54.521 1.00 63.25 119 ARG A CA 1
ATOM 913 C C . ARG A 1 119 ? -18.346 30.020 55.339 1.00 63.25 119 ARG A C 1
ATOM 915 O O . ARG A 1 119 ? -18.744 29.558 56.403 1.00 63.25 119 ARG A O 1
ATOM 922 N N . LEU A 1 120 ? -18.838 31.159 54.848 1.00 66.56 120 LEU A N 1
ATOM 923 C CA . LEU A 1 120 ? -19.912 31.935 55.494 1.00 66.56 120 LEU A CA 1
ATOM 924 C C . LEU A 1 120 ? -21.251 31.187 55.548 1.00 66.56 120 LEU A C 1
ATOM 926 O O . LEU A 1 120 ? -22.019 31.379 56.495 1.00 66.56 120 LEU A O 1
ATOM 930 N N . LEU A 1 121 ? -21.524 30.370 54.531 1.00 62.44 121 LEU A N 1
ATOM 931 C CA . LEU A 1 121 ? -22.735 29.564 54.404 1.00 62.44 121 LEU A CA 1
ATOM 932 C C . LEU A 1 121 ? -22.674 28.287 55.254 1.00 62.44 121 LEU A C 1
ATOM 934 O O . LEU A 1 121 ? -23.679 27.907 55.845 1.00 62.44 121 LEU A O 1
ATOM 938 N N . VAL A 1 122 ? -21.503 27.657 55.357 1.00 63.12 122 VAL A N 1
ATOM 939 C CA . VAL A 1 122 ? -21.300 26.407 56.107 1.00 63.12 122 VAL A CA 1
ATOM 940 C C . VAL A 1 122 ? -21.158 26.649 57.617 1.00 63.12 122 VAL A C 1
ATOM 942 O O . VAL A 1 122 ? -21.640 25.845 58.410 1.00 63.12 122 VAL A O 1
ATOM 945 N N . ASN A 1 123 ? -20.583 27.782 58.040 1.00 61.72 123 ASN A N 1
ATOM 946 C CA . ASN A 1 123 ? -20.302 28.056 59.460 1.00 61.72 123 ASN A CA 1
ATOM 947 C C . ASN A 1 123 ? -21.512 28.525 60.285 1.00 61.72 123 ASN A C 1
ATOM 949 O O . ASN A 1 123 ? -21.414 28.657 61.504 1.00 61.72 123 ASN A O 1
ATOM 953 N N . SER A 1 124 ? -22.651 28.804 59.650 1.00 62.56 124 SER A N 1
ATOM 954 C CA . SER A 1 124 ? -23.874 29.213 60.340 1.00 62.56 124 SER A CA 1
ATOM 955 C C . SER A 1 124 ? -25.090 28.675 59.588 1.00 62.56 124 SER A C 1
ATOM 957 O O . SER A 1 124 ? -25.424 29.202 58.521 1.00 62.56 124 SER A O 1
ATOM 959 N N . PRO A 1 125 ? -25.797 27.675 60.139 1.00 64.44 125 PRO A N 1
ATOM 960 C CA . PRO A 1 125 ? -27.019 27.148 59.531 1.00 64.44 125 PRO A CA 1
ATOM 961 C C . PRO A 1 125 ? -28.060 28.241 59.265 1.00 64.44 125 PRO A C 1
ATOM 963 O O . PRO A 1 125 ? -28.742 28.254 58.242 1.00 64.44 125 PRO A O 1
ATOM 966 N N . THR A 1 126 ? -28.098 29.253 60.133 1.00 66.38 126 THR A N 1
ATOM 967 C CA . THR A 1 126 ? -28.953 30.436 60.024 1.00 66.38 126 THR A CA 1
ATOM 968 C C . THR A 1 126 ? -28.719 31.229 58.733 1.00 66.38 126 THR A C 1
ATOM 970 O O . THR A 1 126 ? -29.675 31.744 58.149 1.00 66.38 126 THR A O 1
ATOM 973 N N . ASN A 1 127 ? -27.477 31.304 58.241 1.00 67.81 127 ASN A N 1
ATOM 974 C CA . ASN A 1 127 ? -27.154 31.997 56.989 1.00 67.81 127 ASN A CA 1
ATOM 975 C C . ASN A 1 127 ? -27.634 31.200 55.772 1.00 67.81 127 ASN A C 1
ATOM 977 O O . ASN A 1 127 ? -28.184 31.778 54.834 1.00 67.81 127 ASN A O 1
ATOM 981 N N . PHE A 1 128 ? -27.495 29.874 55.818 1.00 65.94 128 PHE A N 1
ATOM 982 C CA . PHE A 1 128 ? -27.975 28.981 54.766 1.00 65.94 128 PHE A CA 1
ATOM 983 C C . PHE A 1 128 ? -29.508 29.005 54.661 1.00 65.94 128 PHE A C 1
ATOM 985 O O . PHE A 1 128 ? -30.059 29.099 53.566 1.00 65.94 128 PHE A O 1
ATOM 992 N N . HIS A 1 129 ? -30.213 29.038 55.797 1.00 67.81 129 HIS A N 1
ATOM 993 C CA . HIS A 1 129 ? -31.670 29.215 55.826 1.00 67.81 129 HIS A CA 1
ATOM 994 C C . HIS A 1 129 ? -32.119 30.568 55.273 1.00 67.81 129 HIS A C 1
ATOM 996 O O . HIS A 1 129 ? -33.131 30.647 54.576 1.00 67.81 129 HIS A O 1
ATOM 1002 N N . THR A 1 130 ? -31.367 31.631 55.562 1.00 70.94 130 THR A N 1
ATOM 1003 C CA . THR A 1 130 ? -31.662 32.976 55.053 1.00 70.94 130 THR A CA 1
ATOM 1004 C C . THR A 1 130 ? -31.487 33.038 53.534 1.00 70.94 130 THR A C 1
ATOM 1006 O O . THR A 1 130 ? -32.323 33.631 52.856 1.00 70.94 130 THR A O 1
ATOM 1009 N N . LEU A 1 131 ? -30.469 32.361 52.989 1.00 67.00 131 LEU A N 1
ATOM 1010 C CA . LEU A 1 131 ? -30.253 32.232 51.546 1.00 67.00 131 LEU A CA 1
ATOM 1011 C C . LEU A 1 131 ? -31.385 31.446 50.868 1.00 67.00 131 LEU A C 1
ATOM 1013 O O . LEU A 1 131 ? -31.950 31.919 49.889 1.00 67.00 131 LEU A O 1
ATOM 1017 N N . LEU A 1 132 ? -31.755 30.277 51.401 1.00 67.31 132 LEU A N 1
ATOM 1018 C CA . LEU A 1 132 ? -32.835 29.454 50.841 1.00 67.31 132 LEU A CA 1
ATOM 1019 C C . LEU A 1 132 ? -34.176 30.199 50.839 1.00 67.31 132 LEU A C 1
ATOM 1021 O O . LEU A 1 132 ? -34.895 30.177 49.842 1.00 67.31 132 LEU A O 1
ATOM 1025 N N . ARG A 1 133 ? -34.469 30.942 51.914 1.00 70.38 133 ARG A N 1
ATOM 1026 C CA . ARG A 1 133 ? -35.663 31.790 51.994 1.00 70.38 133 ARG A CA 1
ATOM 1027 C C . ARG A 1 133 ? -35.603 32.965 51.008 1.00 70.38 133 ARG A C 1
ATOM 1029 O O . ARG A 1 133 ? -36.620 33.296 50.409 1.00 70.38 133 ARG A O 1
ATOM 1036 N N . ALA A 1 134 ? -34.431 33.572 50.806 1.00 64.75 134 ALA A N 1
ATOM 1037 C CA . ALA A 1 134 ? -34.235 34.625 49.804 1.00 64.75 134 ALA A CA 1
ATOM 1038 C C . ALA A 1 134 ? -34.367 34.108 48.358 1.00 64.75 134 ALA A C 1
ATOM 1040 O O . ALA A 1 134 ? -34.783 34.855 47.478 1.00 64.75 134 ALA A O 1
ATOM 1041 N N . LEU A 1 135 ? -34.071 32.826 48.125 1.00 64.25 135 LEU A N 1
ATOM 1042 C CA . LEU A 1 135 ? -34.270 32.128 46.851 1.00 64.25 135 LEU A CA 1
ATOM 1043 C C . LEU A 1 135 ? -35.712 31.622 46.652 1.00 64.25 135 LEU A C 1
ATOM 1045 O O . LEU A 1 135 ? -35.992 30.945 45.667 1.00 64.25 135 LEU A O 1
ATOM 1049 N N . GLY A 1 136 ? -36.632 31.951 47.566 1.00 60.81 136 GLY A N 1
ATOM 1050 C CA . GLY A 1 136 ? -38.048 31.590 47.467 1.00 60.81 136 GLY A CA 1
ATOM 1051 C C . GLY A 1 136 ? -38.365 30.142 47.846 1.00 60.81 136 GLY A C 1
ATOM 1052 O O . GLY A 1 136 ? -39.474 29.682 47.588 1.00 60.81 136 GLY A O 1
ATOM 1053 N N . VAL A 1 137 ? -37.423 29.419 48.460 1.00 66.19 137 VAL A N 1
ATOM 1054 C CA . VAL A 1 137 ? -37.644 28.052 48.946 1.00 66.19 137 VAL A CA 1
ATOM 1055 C C . VAL A 1 137 ? -38.266 28.115 50.342 1.00 66.19 137 VAL A C 1
ATOM 1057 O O . VAL A 1 137 ? -37.672 28.664 51.275 1.00 66.19 137 VAL A O 1
ATOM 1060 N N . GLU A 1 138 ? -39.466 27.552 50.506 1.00 63.81 138 GLU A N 1
ATOM 1061 C CA . GLU A 1 138 ? -40.099 27.409 51.821 1.00 63.81 138 GLU A CA 1
ATOM 1062 C C . GLU A 1 138 ? -39.327 26.391 52.666 1.00 63.81 138 GLU A C 1
ATOM 1064 O O . GLU A 1 138 ? -39.351 25.185 52.427 1.00 63.81 138 GLU A O 1
ATOM 1069 N N . VAL A 1 139 ? -38.608 26.890 53.671 1.00 68.25 139 VAL A N 1
ATOM 1070 C CA . VAL A 1 139 ? -37.858 26.049 54.606 1.00 68.25 139 VAL A CA 1
ATOM 1071 C C . VAL A 1 139 ? -38.815 25.557 55.694 1.00 68.25 139 VAL A C 1
ATOM 1073 O O . VAL A 1 139 ? -39.142 26.315 56.609 1.00 68.25 139 VAL A O 1
ATOM 1076 N N . THR A 1 140 ? -39.271 24.305 55.599 1.00 74.12 140 THR A N 1
ATOM 1077 C CA . THR A 1 140 ? -40.038 23.640 56.666 1.00 74.12 140 THR A CA 1
ATOM 1078 C C . THR A 1 140 ? -39.120 23.265 57.839 1.00 74.12 140 THR A C 1
ATOM 1080 O O . THR A 1 140 ? -37.903 23.149 57.673 1.00 74.12 140 THR A O 1
ATOM 1083 N N . GLU A 1 141 ? -39.673 23.080 59.045 1.00 69.62 141 GLU A N 1
ATOM 1084 C CA . GLU A 1 141 ? -38.870 22.744 60.240 1.00 69.62 141 GLU A CA 1
ATOM 1085 C C . GLU A 1 141 ? -38.131 21.396 60.089 1.00 69.62 141 GLU A C 1
ATOM 1087 O O . GLU A 1 141 ? -37.028 21.251 60.603 1.00 69.62 141 GLU A O 1
ATOM 1092 N N . GLU A 1 142 ? -38.646 20.464 59.282 1.00 67.06 142 GLU A N 1
ATOM 1093 C CA . GLU A 1 142 ? -37.974 19.197 58.948 1.00 67.06 142 GLU A CA 1
ATOM 1094 C C . GLU A 1 142 ? -36.721 19.407 58.079 1.00 67.06 142 GLU A C 1
ATOM 1096 O O . GLU A 1 142 ? -35.669 18.824 58.342 1.00 67.06 142 GLU A O 1
ATOM 1101 N N . ILE A 1 143 ? -36.794 20.286 57.069 1.00 66.50 143 ILE A N 1
ATOM 1102 C CA . ILE A 1 143 ? -35.638 20.656 56.230 1.00 66.50 143 ILE A CA 1
ATOM 1103 C C . ILE A 1 143 ? -34.601 21.399 57.070 1.00 66.50 143 ILE A C 1
ATOM 1105 O O . ILE A 1 143 ? -33.397 21.210 56.896 1.00 66.50 143 ILE A O 1
ATOM 1109 N N . LYS A 1 144 ? -35.066 22.229 58.003 1.00 70.88 144 LYS A N 1
ATOM 1110 C CA . LYS A 1 144 ? -34.216 22.971 58.927 1.00 70.88 144 LYS A CA 1
ATOM 1111 C C . LYS A 1 144 ? -33.428 22.035 59.842 1.00 70.88 144 LYS A C 1
ATOM 1113 O O . LYS A 1 144 ? -32.211 22.150 59.923 1.00 70.88 144 LYS A O 1
ATOM 1118 N N . GLU A 1 145 ? -34.097 21.049 60.432 1.00 72.12 145 GLU A N 1
ATOM 1119 C CA . GLU A 1 145 ? -33.485 20.065 61.325 1.00 72.12 145 GLU A CA 1
ATOM 1120 C C . GLU A 1 145 ? -32.571 19.073 60.576 1.00 72.12 145 GLU A C 1
ATOM 1122 O O . GLU A 1 145 ? -31.509 18.693 61.079 1.00 72.12 145 GLU A O 1
ATOM 1127 N N . ALA A 1 146 ? -32.921 18.692 59.341 1.00 65.44 146 ALA A N 1
ATOM 1128 C CA . ALA A 1 146 ? -32.068 17.876 58.475 1.00 65.44 146 ALA A CA 1
ATOM 1129 C C . ALA A 1 146 ? -30.794 18.622 58.047 1.00 65.44 146 ALA A C 1
ATOM 1131 O O . ALA A 1 146 ? -29.703 18.045 58.071 1.00 65.44 146 ALA A O 1
ATOM 1132 N N . LEU A 1 147 ? -30.911 19.908 57.708 1.00 65.88 147 LEU A N 1
ATOM 1133 C CA . LEU A 1 147 ? -29.777 20.748 57.330 1.00 65.88 147 LEU A CA 1
ATOM 1134 C C . LEU A 1 147 ? -28.876 21.055 58.535 1.00 65.88 147 LEU A C 1
ATOM 1136 O O . LEU A 1 147 ? -27.658 20.940 58.418 1.00 65.88 147 LEU A O 1
ATOM 1140 N N . ASP A 1 148 ? -29.453 21.356 59.702 1.00 68.62 148 ASP A N 1
ATOM 1141 C CA . ASP A 1 148 ? -28.713 21.529 60.958 1.00 68.62 148 ASP A CA 1
ATOM 1142 C C . ASP A 1 148 ? -27.927 20.261 61.322 1.00 68.62 148 ASP A C 1
ATOM 1144 O O . ASP A 1 148 ? -26.764 20.332 61.726 1.00 68.62 148 ASP A O 1
ATOM 1148 N N . ASN A 1 149 ? -28.525 19.081 61.133 1.00 66.81 149 ASN A N 1
ATOM 1149 C CA . ASN A 1 149 ? -27.848 17.807 61.360 1.00 66.81 149 ASN A CA 1
ATOM 1150 C C . ASN A 1 149 ? -26.757 17.515 60.317 1.00 66.81 149 ASN A C 1
ATOM 1152 O O . ASN A 1 149 ? -25.709 16.980 60.683 1.00 66.81 149 ASN A O 1
ATOM 1156 N N . ALA A 1 150 ? -26.963 17.870 59.045 1.00 62.50 150 ALA A N 1
ATOM 1157 C CA . ALA A 1 150 ? -25.972 17.692 57.983 1.00 62.50 150 ALA A CA 1
ATOM 1158 C C . ALA A 1 150 ? -24.761 18.624 58.164 1.00 62.50 150 ALA A C 1
ATOM 1160 O O . ALA A 1 150 ? -23.617 18.174 58.077 1.00 62.50 150 ALA A O 1
ATOM 1161 N N . LEU A 1 151 ? -25.000 19.893 58.506 1.00 63.84 151 LEU A N 1
ATOM 1162 C CA . LEU A 1 151 ? -23.949 20.876 58.773 1.00 63.84 151 LEU A CA 1
ATOM 1163 C C . LEU A 1 151 ? -23.165 20.538 60.052 1.00 63.84 151 LEU A C 1
ATOM 1165 O O . LEU A 1 151 ? -21.945 20.667 60.067 1.00 63.84 151 LEU A O 1
ATOM 1169 N N . ARG A 1 152 ? -23.821 20.010 61.099 1.00 63.91 152 ARG A N 1
ATOM 1170 C CA . ARG A 1 152 ? -23.140 19.547 62.328 1.00 63.91 152 ARG A CA 1
ATOM 1171 C C . ARG A 1 152 ? -22.332 18.258 62.154 1.00 63.91 152 ARG A C 1
ATOM 1173 O O . ARG A 1 152 ? -21.418 18.024 62.941 1.00 63.91 152 ARG A O 1
ATOM 1180 N N . ARG A 1 153 ? -22.680 17.397 61.189 1.00 58.81 153 ARG A N 1
ATOM 1181 C CA . ARG A 1 153 ? -22.035 16.082 60.992 1.00 58.81 153 ARG A CA 1
ATOM 1182 C C . ARG A 1 153 ? -21.005 16.040 59.860 1.00 58.81 153 ARG A C 1
ATOM 1184 O O . ARG A 1 153 ? -20.231 15.089 59.838 1.00 58.81 153 ARG A O 1
ATOM 1191 N N . GLY A 1 154 ? -21.007 16.996 58.927 1.00 53.78 154 GLY A N 1
ATOM 1192 C CA . GLY A 1 154 ? -20.423 16.757 57.600 1.00 53.78 154 GLY A CA 1
ATOM 1193 C C . GLY A 1 154 ? -19.392 17.741 57.052 1.00 53.78 154 GLY A C 1
ATOM 1194 O O . GLY A 1 154 ? -18.842 17.435 56.003 1.00 53.78 154 GLY A O 1
ATOM 1195 N N . PHE A 1 155 ? -19.113 18.883 57.683 1.00 54.66 155 PHE A N 1
ATOM 1196 C CA . PHE A 1 155 ? -18.187 19.857 57.089 1.00 54.66 155 PHE A CA 1
ATOM 1197 C C . PHE A 1 155 ? -17.249 20.472 58.130 1.00 54.66 155 PHE A C 1
ATOM 1199 O O . PHE A 1 155 ? -17.595 21.442 58.798 1.00 54.66 155 PHE A O 1
ATOM 1206 N N . SER A 1 156 ? -16.043 19.910 58.266 1.00 58.81 156 SER A N 1
ATOM 1207 C CA . SER A 1 156 ? -14.941 20.573 58.975 1.00 58.81 156 SER A CA 1
ATOM 1208 C C . SER A 1 156 ? -14.156 21.483 58.026 1.00 58.81 156 SER A C 1
ATOM 1210 O O . SER A 1 156 ? -14.021 21.178 56.840 1.00 58.81 156 SER A O 1
ATOM 1212 N N . ASP A 1 157 ? -13.565 22.563 58.550 1.00 54.78 157 ASP A N 1
ATOM 1213 C CA . ASP A 1 157 ? -12.717 23.494 57.777 1.00 54.78 157 ASP A CA 1
ATOM 1214 C C . ASP A 1 157 ? -11.610 22.772 56.976 1.00 54.78 157 ASP A C 1
ATOM 1216 O O . ASP A 1 157 ? -11.265 23.174 55.866 1.00 54.78 157 ASP A O 1
ATOM 1220 N N . SER A 1 158 ? -11.113 21.638 57.483 1.00 57.44 158 SER A N 1
ATOM 1221 C CA . SER A 1 158 ? -10.108 20.803 56.813 1.00 57.44 158 SER A CA 1
ATOM 1222 C C . SER A 1 158 ? -10.598 20.109 55.535 1.00 57.44 158 SER A C 1
ATOM 1224 O O . SER A 1 158 ? -9.804 19.906 54.618 1.00 57.44 158 SER A O 1
ATOM 1226 N N . GLN A 1 159 ? -11.882 19.754 55.435 1.00 56.72 159 GLN A N 1
ATOM 1227 C CA . GLN A 1 159 ? -12.450 19.148 54.224 1.00 56.72 159 GLN A CA 1
ATOM 1228 C C . GLN A 1 159 ? -12.711 20.201 53.145 1.00 56.72 159 GLN A C 1
ATOM 1230 O O . GLN A 1 159 ? -12.502 19.931 51.961 1.00 56.72 159 GLN A O 1
ATOM 1235 N N . ALA A 1 160 ? -13.082 21.420 53.552 1.00 54.59 160 ALA A N 1
ATOM 1236 C CA . ALA A 1 160 ? -13.163 22.561 52.647 1.00 54.59 160 ALA A CA 1
ATOM 1237 C C . ALA A 1 160 ? -11.779 22.908 52.064 1.00 54.59 160 ALA A C 1
ATOM 1239 O O . ALA A 1 160 ? -11.669 23.142 50.863 1.00 54.59 160 ALA A O 1
ATOM 1240 N N . ASP A 1 161 ? -10.712 22.852 52.869 1.00 53.84 161 ASP A N 1
ATOM 1241 C CA . ASP A 1 161 ? -9.335 23.087 52.406 1.00 53.84 161 ASP A CA 1
ATOM 1242 C C . ASP A 1 161 ? -8.812 21.985 51.463 1.00 53.84 161 ASP A C 1
ATOM 1244 O O . ASP A 1 161 ? -8.103 22.274 50.496 1.00 53.84 161 ASP A O 1
ATOM 1248 N N . GLN A 1 162 ? -9.204 20.726 51.682 1.00 56.84 162 GLN A N 1
ATOM 1249 C CA . GLN A 1 162 ? -8.823 19.595 50.827 1.00 56.84 162 GLN A CA 1
ATOM 1250 C C . GLN A 1 162 ? -9.475 19.659 49.435 1.00 56.84 162 GLN A C 1
ATOM 1252 O O . GLN A 1 162 ? -8.845 19.311 48.436 1.00 56.84 162 GLN A O 1
ATOM 1257 N N . TRP A 1 163 ? -10.710 20.159 49.356 1.00 54.00 163 TRP A N 1
ATOM 1258 C CA . TRP A 1 163 ? -11.386 20.452 48.087 1.00 54.00 163 TRP A CA 1
ATOM 1259 C C . TRP A 1 163 ? -10.778 21.658 47.365 1.00 54.00 163 TRP A C 1
ATOM 1261 O O . TRP A 1 163 ? -10.874 21.761 46.144 1.00 54.00 163 TRP A O 1
ATOM 1271 N N . LEU A 1 164 ? -10.141 22.563 48.111 1.00 52.81 164 LEU A N 1
ATOM 1272 C CA . LEU A 1 164 ? -9.663 23.834 47.584 1.00 52.81 164 LEU A CA 1
ATOM 1273 C C . LEU A 1 164 ? -8.317 23.784 46.881 1.00 52.81 164 LEU A C 1
ATOM 1275 O O . LEU A 1 164 ? -8.105 24.518 45.915 1.00 52.81 164 LEU A O 1
ATOM 1279 N N . TYR A 1 165 ? -7.415 22.937 47.359 1.00 52.44 165 TYR A N 1
ATOM 1280 C CA . TYR A 1 165 ? -6.049 22.875 46.842 1.00 52.44 165 TYR A CA 1
ATOM 1281 C C . TYR A 1 165 ? -5.727 21.559 46.123 1.00 52.44 165 TYR A C 1
ATOM 1283 O O . TYR A 1 165 ? -4.670 21.458 45.498 1.00 52.44 165 TYR A O 1
ATOM 1291 N N . GLY A 1 166 ? -6.644 20.582 46.151 1.00 54.19 166 GLY A N 1
ATOM 1292 C CA . GLY A 1 166 ? -6.362 19.205 45.741 1.00 54.19 166 GLY A CA 1
ATOM 1293 C C . GLY A 1 166 ? -5.323 18.552 46.660 1.00 54.19 166 GLY A C 1
ATOM 1294 O O . GLY A 1 166 ? -4.675 19.220 47.472 1.00 54.19 166 GLY A O 1
ATOM 1295 N N . SER A 1 167 ? -5.132 17.234 46.566 1.00 55.47 167 SER A N 1
ATOM 1296 C CA . SER A 1 167 ? -3.994 16.626 47.261 1.00 55.47 167 SER A CA 1
ATOM 1297 C C . SER A 1 167 ? -2.693 17.180 46.651 1.00 55.47 167 SER A C 1
ATOM 1299 O O . SER A 1 167 ? -2.587 17.344 45.432 1.00 55.47 167 SER A O 1
ATOM 1301 N N . GLN A 1 168 ? -1.675 17.478 47.470 1.00 55.47 168 GLN A N 1
ATOM 1302 C CA . GLN A 1 168 ? -0.352 17.893 46.960 1.00 55.47 168 GLN A CA 1
ATOM 1303 C C . GLN A 1 168 ? 0.241 16.875 45.968 1.00 55.47 168 GLN A C 1
ATOM 1305 O O . GLN A 1 168 ? 1.094 17.222 45.149 1.00 55.47 168 GLN A O 1
ATOM 1310 N N . GLU A 1 169 ? -0.202 15.623 46.043 1.00 56.28 169 GLU A N 1
ATOM 1311 C CA . GLU A 1 169 ? 0.179 14.537 45.150 1.00 56.28 169 GLU A CA 1
ATOM 1312 C C . GLU A 1 169 ? -0.408 14.698 43.746 1.00 56.28 169 GLU A C 1
ATOM 1314 O O . GLU A 1 169 ? 0.320 14.524 42.770 1.00 56.28 169 GLU A O 1
ATOM 1319 N N . ASP A 1 170 ? -1.662 15.134 43.622 1.00 57.47 170 ASP A N 1
ATOM 1320 C CA . ASP A 1 170 ? -2.305 15.359 42.322 1.00 57.47 170 ASP A CA 1
ATOM 1321 C C . ASP A 1 170 ? -1.701 16.565 41.598 1.00 57.47 170 ASP A C 1
ATOM 1323 O O . ASP A 1 170 ? -1.439 16.502 40.397 1.00 57.47 170 ASP A O 1
ATOM 1327 N N . GLN A 1 171 ? -1.364 17.636 42.328 1.00 57.78 171 GLN A N 1
ATOM 1328 C CA . GLN A 1 171 ? -0.634 18.773 41.755 1.00 57.78 171 GLN A CA 1
ATOM 1329 C C . GLN A 1 171 ? 0.782 18.399 41.300 1.00 57.78 171 GLN A C 1
ATOM 1331 O O . GLN A 1 171 ? 1.253 18.905 40.279 1.00 57.78 171 GLN A O 1
ATOM 1336 N N . ARG A 1 172 ? 1.477 17.515 42.029 1.00 66.19 172 ARG A N 1
ATOM 1337 C CA . ARG A 1 172 ? 2.789 17.001 41.602 1.00 66.19 172 ARG A CA 1
ATOM 1338 C C . ARG A 1 172 ? 2.662 16.123 40.361 1.00 66.19 172 ARG A C 1
ATOM 1340 O O . ARG A 1 172 ? 3.442 16.321 39.436 1.00 66.19 172 ARG A O 1
ATOM 1347 N N . ARG A 1 173 ? 1.659 15.239 40.312 1.00 67.25 173 ARG A N 1
ATOM 1348 C CA . ARG A 1 173 ? 1.371 14.382 39.150 1.00 67.25 173 ARG A CA 1
ATOM 1349 C C . ARG A 1 173 ? 1.052 15.196 37.899 1.00 67.25 173 ARG A C 1
ATOM 1351 O O . ARG A 1 173 ? 1.636 14.938 36.853 1.00 67.25 173 ARG A O 1
ATOM 1358 N N . LEU A 1 174 ? 0.211 16.223 38.023 1.00 66.19 174 LEU A N 1
ATOM 1359 C CA . LEU A 1 174 ? -0.107 17.135 36.921 1.00 66.19 174 LEU A CA 1
ATOM 1360 C C . LEU A 1 174 ? 1.124 17.901 36.423 1.00 66.19 174 LEU A C 1
ATOM 1362 O O . LEU A 1 174 ? 1.318 18.032 35.217 1.00 66.19 174 LEU A O 1
ATOM 1366 N N . ARG A 1 175 ? 1.995 18.365 37.328 1.00 69.44 175 ARG A N 1
ATOM 1367 C CA . ARG A 1 175 ? 3.254 19.017 36.933 1.00 69.44 175 ARG A CA 1
ATOM 1368 C C . ARG A 1 175 ? 4.192 18.063 36.200 1.00 69.44 175 ARG A C 1
ATOM 1370 O O . ARG A 1 175 ? 4.750 18.462 35.187 1.00 69.44 175 ARG A O 1
ATOM 1377 N N . THR A 1 176 ? 4.329 16.818 36.658 1.00 73.19 176 THR A N 1
ATOM 1378 C CA . THR A 1 176 ? 5.147 15.818 35.954 1.00 73.19 176 THR A CA 1
ATOM 1379 C C . THR A 1 176 ? 4.577 15.476 34.582 1.00 73.19 176 THR A C 1
ATOM 1381 O O . THR A 1 176 ? 5.332 15.439 33.623 1.00 73.19 176 THR A O 1
ATOM 1384 N N . THR A 1 177 ? 3.255 15.334 34.438 1.00 70.31 177 THR A N 1
ATOM 1385 C CA . THR A 1 177 ? 2.650 15.053 33.126 1.00 70.31 177 THR A CA 1
ATOM 1386 C C . THR A 1 177 ? 2.773 16.225 32.157 1.00 70.31 177 THR A C 1
ATOM 1388 O O . THR A 1 177 ? 2.973 16.013 30.967 1.00 70.31 177 THR A O 1
ATOM 1391 N N . VAL A 1 178 ? 2.673 17.467 32.645 1.00 73.81 178 VAL A N 1
ATOM 1392 C CA . VAL A 1 178 ? 2.890 18.657 31.808 1.00 73.81 178 VAL A CA 1
ATOM 1393 C C . VAL A 1 178 ? 4.349 18.732 31.357 1.00 73.81 178 VAL A C 1
ATOM 1395 O O . VAL A 1 178 ? 4.597 19.034 30.194 1.00 73.81 178 VAL A O 1
ATOM 1398 N N . GLN A 1 179 ? 5.295 18.402 32.240 1.00 78.00 179 GLN A N 1
ATOM 1399 C CA . GLN A 1 179 ? 6.716 18.350 31.903 1.00 78.00 179 GLN A CA 1
ATOM 1400 C C . GLN A 1 179 ? 7.013 17.252 30.867 1.00 78.00 179 GLN A C 1
ATOM 1402 O O . GLN A 1 179 ? 7.659 17.528 29.864 1.00 78.00 179 GLN A O 1
ATOM 1407 N N . ASP A 1 180 ? 6.467 16.044 31.044 1.00 76.50 180 ASP A N 1
ATOM 1408 C CA . ASP A 1 180 ? 6.639 14.936 30.093 1.00 76.50 180 ASP A CA 1
ATOM 1409 C C . ASP A 1 180 ? 6.061 15.270 28.708 1.00 76.50 180 ASP A C 1
ATOM 1411 O O . ASP A 1 180 ? 6.654 14.934 27.682 1.00 76.50 180 ASP A O 1
ATOM 1415 N N . LEU A 1 181 ? 4.914 15.957 28.655 1.00 74.50 181 LEU A N 1
ATOM 1416 C CA . LEU A 1 181 ? 4.318 16.414 27.396 1.00 74.50 181 LEU A CA 1
ATOM 1417 C C . LEU A 1 181 ? 5.142 17.526 26.731 1.00 74.50 181 LEU A C 1
ATOM 1419 O O . LEU A 1 181 ? 5.241 17.554 25.505 1.00 74.50 181 LEU A O 1
ATOM 1423 N N . GLN A 1 182 ? 5.756 18.419 27.512 1.00 80.81 182 GLN A N 1
ATOM 1424 C CA . GLN A 1 182 ? 6.680 19.432 26.992 1.00 80.81 182 GLN A CA 1
ATOM 1425 C C . GLN A 1 182 ? 7.947 18.793 26.413 1.00 80.81 182 GLN A C 1
ATOM 1427 O O . GLN A 1 182 ? 8.342 19.138 25.301 1.00 80.81 182 GLN A O 1
ATOM 1432 N N . ASP A 1 183 ? 8.521 17.805 27.099 1.00 81.88 183 ASP A N 1
ATOM 1433 C CA . ASP A 1 183 ? 9.691 17.067 26.616 1.00 81.88 183 ASP A CA 1
ATOM 1434 C C . ASP A 1 183 ? 9.369 16.272 25.334 1.00 81.88 183 ASP A C 1
ATOM 1436 O O . ASP A 1 183 ? 10.197 16.175 24.425 1.00 81.88 183 ASP A O 1
ATOM 1440 N N . GLN A 1 184 ? 8.155 15.717 25.220 1.00 75.19 184 GLN A N 1
ATOM 1441 C CA . GLN A 1 184 ? 7.690 15.053 23.996 1.00 75.19 184 GLN A CA 1
ATOM 1442 C C . GLN A 1 184 ? 7.501 16.030 22.832 1.00 75.19 184 GLN A C 1
ATOM 1444 O O . GLN A 1 184 ? 7.909 15.717 21.712 1.00 75.19 184 GLN A O 1
ATOM 1449 N N . LEU A 1 185 ? 6.916 17.206 23.080 1.00 76.56 185 LEU A N 1
ATOM 1450 C CA . LEU A 1 185 ? 6.777 18.253 22.065 1.00 76.56 185 LEU A CA 1
ATOM 1451 C C . LEU A 1 185 ? 8.141 18.720 21.560 1.00 76.56 185 LEU A C 1
ATOM 1453 O O . LEU A 1 185 ? 8.342 18.790 20.351 1.00 76.56 185 LEU A O 1
ATOM 1457 N N . GLN A 1 186 ? 9.096 18.945 22.461 1.00 85.06 186 GLN A N 1
ATOM 1458 C CA . GLN A 1 186 ? 10.438 19.380 22.088 1.00 85.06 186 GLN A CA 1
ATOM 1459 C C . GLN A 1 186 ? 11.164 18.335 21.224 1.00 85.06 186 GLN A C 1
ATOM 1461 O O . GLN A 1 186 ? 11.764 18.681 20.208 1.00 85.06 186 GLN A O 1
ATOM 1466 N N . ARG A 1 187 ? 11.038 17.040 21.550 1.00 80.44 187 ARG A N 1
ATOM 1467 C CA . ARG A 1 187 ? 11.585 15.955 20.712 1.00 80.44 187 ARG A CA 1
ATOM 1468 C C . ARG A 1 187 ? 10.942 15.900 19.328 1.00 80.44 187 ARG A C 1
ATOM 1470 O O . ARG A 1 187 ? 11.636 15.649 18.350 1.00 80.44 187 ARG A O 1
ATOM 1477 N N . LEU A 1 188 ? 9.630 16.121 19.235 1.00 76.94 188 LEU A N 1
ATOM 1478 C CA . LEU A 1 188 ? 8.921 16.146 17.952 1.00 76.94 188 LEU A CA 1
ATOM 1479 C C . LEU A 1 188 ? 9.311 17.359 17.102 1.00 76.94 188 LEU A C 1
ATOM 1481 O O . LEU A 1 188 ? 9.413 17.235 15.881 1.00 76.94 188 LEU A O 1
ATOM 1485 N N . GLU A 1 189 ? 9.551 18.513 17.724 1.00 80.19 189 GLU A N 1
ATOM 1486 C CA . GLU A 1 189 ? 10.076 19.697 17.043 1.00 80.19 189 GLU A CA 1
ATOM 1487 C C . GLU A 1 189 ? 11.490 19.448 16.503 1.00 80.19 189 GLU A C 1
ATOM 1489 O O . GLU A 1 189 ? 11.752 19.731 15.332 1.00 80.19 189 GLU A O 1
ATOM 1494 N N . GLU A 1 190 ? 12.375 18.842 17.298 1.00 84.44 190 GLU A N 1
ATOM 1495 C CA . GLU A 1 190 ? 13.716 18.439 16.855 1.00 84.44 190 GLU A CA 1
ATOM 1496 C C . GLU A 1 190 ? 13.645 17.462 15.667 1.00 84.4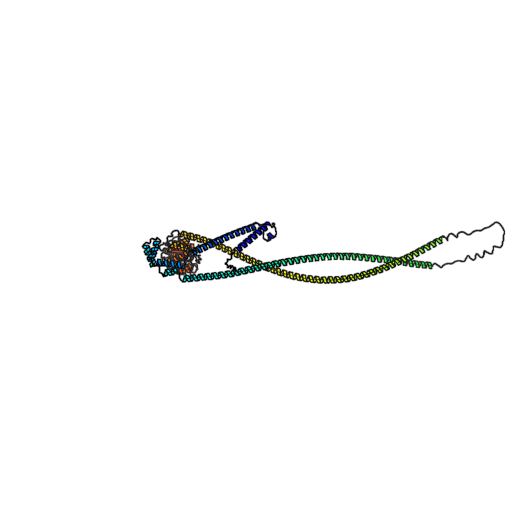4 190 GLU A C 1
ATOM 1498 O O . GLU A 1 190 ? 14.268 17.697 14.628 1.00 84.44 190 GLU A O 1
ATOM 1503 N N . ASP A 1 191 ? 12.805 16.429 15.744 1.00 80.25 191 ASP A N 1
ATOM 1504 C CA . ASP A 1 191 ? 12.606 15.469 14.651 1.00 80.25 191 ASP A CA 1
ATOM 1505 C C . ASP A 1 191 ? 12.052 16.133 13.377 1.00 80.25 191 ASP A C 1
ATOM 1507 O O . ASP A 1 191 ? 12.475 15.815 12.259 1.00 80.25 191 ASP A O 1
ATOM 1511 N N . LEU A 1 192 ? 11.132 17.093 13.520 1.00 77.44 192 LEU A N 1
ATOM 1512 C CA . LEU A 1 192 ? 10.608 17.877 12.400 1.00 77.44 192 LEU A CA 1
ATOM 1513 C C . LEU A 1 192 ? 11.694 18.733 11.746 1.00 77.44 192 LEU A C 1
ATOM 1515 O O . LEU A 1 192 ? 11.734 18.813 10.517 1.00 77.44 192 LEU A O 1
ATOM 1519 N N . THR A 1 193 ? 12.588 19.342 12.528 1.00 83.44 193 THR A N 1
ATOM 1520 C CA . THR A 1 193 ? 13.708 20.116 11.970 1.00 83.44 193 THR A CA 1
ATOM 1521 C C . THR A 1 193 ? 14.685 19.228 11.202 1.00 83.44 193 THR A C 1
ATOM 1523 O O . THR A 1 193 ? 15.026 19.547 10.065 1.00 83.44 193 THR A O 1
ATOM 1526 N N . ILE A 1 194 ? 15.027 18.048 11.731 1.00 82.50 194 ILE A N 1
ATOM 1527 C CA . ILE A 1 194 ? 15.889 17.070 11.046 1.00 82.50 194 ILE A CA 1
ATOM 1528 C C . ILE A 1 194 ? 15.251 16.599 9.731 1.00 82.50 194 ILE A C 1
ATOM 1530 O O . ILE A 1 194 ? 15.925 16.483 8.699 1.00 82.50 194 ILE A O 1
ATOM 1534 N N . LYS A 1 195 ? 13.937 16.339 9.739 1.00 77.31 195 LYS A N 1
ATOM 1535 C CA . LYS A 1 195 ? 13.200 15.956 8.526 1.00 77.31 195 LYS A CA 1
ATOM 1536 C C . LYS A 1 195 ? 13.128 17.084 7.502 1.00 77.31 195 LYS A C 1
ATOM 1538 O O . LYS A 1 195 ? 13.206 16.828 6.303 1.00 77.31 195 LYS A O 1
ATOM 1543 N N . ARG A 1 196 ? 13.024 18.332 7.952 1.00 78.19 196 ARG A N 1
ATOM 1544 C CA . ARG A 1 196 ? 13.052 19.502 7.071 1.00 78.19 196 ARG A CA 1
ATOM 1545 C C . ARG A 1 196 ? 14.417 19.666 6.401 1.00 78.19 196 ARG A C 1
ATOM 1547 O O . ARG A 1 196 ? 14.476 19.761 5.180 1.00 78.19 196 ARG A O 1
ATOM 1554 N N . ASP A 1 197 ? 15.497 19.557 7.169 1.00 81.75 197 ASP A N 1
ATOM 1555 C CA . ASP A 1 197 ? 16.867 19.640 6.651 1.00 81.75 197 ASP A CA 1
ATOM 1556 C C . ASP A 1 197 ? 17.180 18.523 5.645 1.00 81.75 197 ASP A C 1
ATOM 1558 O O . ASP A 1 197 ? 17.880 18.735 4.652 1.00 81.75 197 ASP A O 1
ATOM 1562 N N . THR A 1 198 ? 16.658 17.315 5.874 1.00 80.25 198 THR A N 1
ATOM 1563 C CA . THR A 1 198 ? 16.807 16.208 4.915 1.00 80.25 198 THR A CA 1
ATOM 1564 C C . THR A 1 198 ? 16.025 16.454 3.630 1.00 80.25 198 THR A C 1
ATOM 1566 O O . THR A 1 198 ? 16.551 16.188 2.551 1.00 80.25 198 THR A O 1
ATOM 1569 N N . VAL A 1 199 ? 14.818 17.014 3.708 1.00 78.38 199 VAL A N 1
ATOM 1570 C CA . VAL A 1 199 ? 14.046 17.406 2.521 1.00 78.38 199 VAL A CA 1
ATOM 1571 C C . VAL A 1 199 ? 14.770 18.493 1.717 1.00 78.38 199 VAL A C 1
ATOM 1573 O O . VAL A 1 199 ? 14.882 18.367 0.496 1.00 78.38 199 VAL A O 1
ATOM 1576 N N . ASP A 1 200 ? 15.334 19.507 2.374 1.00 80.56 200 ASP A N 1
ATOM 1577 C CA . ASP A 1 200 ? 16.079 20.582 1.703 1.00 80.56 200 ASP A CA 1
ATOM 1578 C C . ASP A 1 200 ? 17.367 20.070 1.028 1.00 80.56 200 ASP A C 1
ATOM 1580 O O . ASP A 1 200 ? 17.704 20.484 -0.091 1.00 80.56 200 ASP A O 1
ATOM 1584 N N . ARG A 1 201 ? 18.057 19.096 1.644 1.00 83.12 201 ARG A N 1
ATOM 1585 C CA . ARG A 1 201 ? 19.183 18.388 1.006 1.00 83.12 201 ARG A CA 1
ATOM 1586 C C . ARG A 1 201 ? 18.742 17.620 -0.236 1.00 83.12 201 ARG A C 1
ATOM 1588 O O . ARG A 1 201 ? 19.363 17.775 -1.283 1.00 83.12 201 ARG A O 1
ATOM 1595 N N . LEU A 1 202 ? 17.645 16.866 -0.160 1.00 78.44 202 LEU A N 1
ATOM 1596 C CA . LEU A 1 202 ? 17.123 16.109 -1.304 1.00 78.44 202 LEU A CA 1
ATOM 1597 C C . LEU A 1 202 ? 16.682 17.024 -2.457 1.00 78.44 202 LEU A C 1
ATOM 1599 O O . LEU A 1 202 ? 16.886 16.690 -3.626 1.00 78.44 202 LEU A O 1
ATOM 1603 N N . TYR A 1 203 ? 16.107 18.194 -2.161 1.00 80.12 203 TYR A N 1
ATOM 1604 C CA . TYR A 1 203 ? 15.799 19.190 -3.189 1.00 80.12 203 TYR A CA 1
ATOM 1605 C C . TYR A 1 203 ? 17.060 19.741 -3.858 1.00 80.12 203 TYR A C 1
ATOM 1607 O O . TYR A 1 203 ? 17.088 19.859 -5.086 1.00 80.12 203 TYR A O 1
ATOM 1615 N N . SER A 1 204 ? 18.108 20.009 -3.077 1.00 82.38 204 SER A N 1
ATOM 1616 C CA . SER A 1 204 ? 19.401 20.469 -3.593 1.00 82.38 204 SER A CA 1
ATOM 1617 C C . SER A 1 204 ? 20.060 19.411 -4.489 1.00 82.38 204 SER A C 1
ATOM 1619 O O . SER A 1 204 ? 20.438 19.714 -5.621 1.00 82.38 204 SER A O 1
ATOM 1621 N N . GLU A 1 205 ? 20.096 18.149 -4.050 1.00 82.25 205 GLU A N 1
ATOM 1622 C CA . GLU A 1 205 ? 20.608 17.015 -4.837 1.00 82.25 205 GLU A CA 1
ATOM 1623 C C . GLU A 1 205 ? 19.815 16.813 -6.138 1.00 82.25 205 GLU A C 1
ATOM 1625 O O . GLU A 1 205 ? 20.390 16.597 -7.208 1.00 82.25 205 GLU A O 1
ATOM 1630 N N . ARG A 1 206 ? 18.482 16.937 -6.084 1.00 81.94 206 ARG A N 1
ATOM 1631 C CA . ARG A 1 206 ? 17.619 16.865 -7.273 1.00 81.94 206 ARG A CA 1
ATOM 1632 C C . ARG A 1 206 ? 17.952 17.968 -8.273 1.00 81.94 206 ARG A C 1
ATOM 1634 O O . ARG A 1 206 ? 17.952 17.725 -9.484 1.00 81.94 206 ARG A O 1
ATOM 1641 N N . ASP A 1 207 ? 18.182 19.184 -7.798 1.00 81.44 207 ASP A N 1
ATOM 1642 C CA . ASP A 1 207 ? 18.458 20.323 -8.665 1.00 81.44 207 ASP A CA 1
ATOM 1643 C C . ASP A 1 207 ? 19.870 20.236 -9.276 1.00 81.44 207 ASP A C 1
ATOM 1645 O O . ASP A 1 207 ? 20.036 20.521 -10.468 1.00 81.44 207 ASP A O 1
ATOM 1649 N N . GLU A 1 208 ? 20.855 19.708 -8.542 1.00 85.00 208 GLU A N 1
ATOM 1650 C CA . GLU A 1 208 ? 22.172 19.342 -9.084 1.00 85.00 208 GLU A CA 1
ATOM 1651 C C . GLU A 1 208 ? 22.085 18.217 -10.127 1.00 85.00 208 GLU A C 1
ATOM 1653 O O . GLU A 1 208 ? 22.660 18.326 -11.216 1.00 85.00 208 GLU A O 1
ATOM 1658 N N . ALA A 1 209 ? 21.298 17.170 -9.867 1.00 78.06 209 ALA A N 1
ATOM 1659 C CA . ALA A 1 209 ? 21.044 16.095 -10.827 1.00 78.06 209 ALA A CA 1
ATOM 1660 C C . ALA A 1 209 ? 20.360 16.619 -12.106 1.00 78.06 209 ALA A C 1
ATOM 1662 O O . ALA A 1 209 ? 20.695 16.228 -13.226 1.00 78.06 209 ALA A O 1
ATOM 1663 N N . ARG A 1 210 ? 19.426 17.570 -11.977 1.00 81.81 210 ARG A N 1
ATOM 1664 C CA . ARG A 1 210 ? 18.799 18.236 -13.131 1.00 81.81 210 ARG A CA 1
ATOM 1665 C C . ARG A 1 210 ? 19.792 19.082 -13.917 1.00 81.81 210 ARG A C 1
ATOM 1667 O O . ARG A 1 210 ? 19.722 19.096 -15.148 1.00 81.81 210 ARG A O 1
ATOM 1674 N N . LYS A 1 211 ? 20.692 19.792 -13.235 1.00 87.88 211 LYS A N 1
ATOM 1675 C CA . LYS A 1 211 ? 21.734 20.600 -13.877 1.00 87.88 211 LYS A CA 1
ATOM 1676 C C . LYS A 1 211 ? 22.705 19.713 -14.657 1.00 87.88 211 LYS A C 1
ATOM 1678 O O . LYS A 1 211 ? 22.860 19.907 -15.857 1.00 87.88 211 LYS A O 1
ATOM 1683 N N . THR A 1 212 ? 23.238 18.668 -14.027 1.00 84.12 212 THR A N 1
ATOM 1684 C CA . THR A 1 212 ? 24.138 17.703 -14.683 1.00 84.12 212 THR A CA 1
ATOM 1685 C C . THR A 1 212 ? 23.476 16.997 -15.871 1.00 84.12 212 THR A C 1
ATOM 1687 O O . THR A 1 212 ? 24.100 16.850 -16.921 1.00 84.12 212 THR A O 1
ATOM 1690 N N . ALA A 1 213 ? 22.192 16.636 -15.776 1.00 78.31 213 ALA A N 1
ATOM 1691 C CA . ALA A 1 213 ? 21.449 16.061 -16.899 1.00 78.31 213 ALA A CA 1
ATOM 1692 C C . ALA A 1 213 ? 21.271 17.045 -18.074 1.00 78.31 213 ALA A C 1
ATOM 1694 O O . ALA A 1 213 ? 21.318 16.635 -19.238 1.00 78.31 213 ALA A O 1
ATOM 1695 N N . ARG A 1 214 ? 21.074 18.343 -17.797 1.00 82.62 214 ARG A N 1
ATOM 1696 C CA . ARG A 1 214 ? 21.041 19.387 -18.838 1.00 82.62 214 ARG A CA 1
ATOM 1697 C C . ARG A 1 214 ? 22.405 19.530 -19.507 1.00 82.62 214 ARG A C 1
ATOM 1699 O O . ARG A 1 214 ? 22.467 19.464 -20.733 1.00 82.62 214 ARG A O 1
ATOM 1706 N N . ASP A 1 215 ? 23.473 19.606 -18.719 1.00 87.00 215 ASP A N 1
ATOM 1707 C CA . ASP A 1 215 ? 24.842 19.735 -19.225 1.00 87.00 215 ASP A CA 1
ATOM 1708 C C . ASP A 1 215 ? 25.229 18.531 -20.104 1.00 87.00 215 ASP A C 1
ATOM 1710 O O . ASP A 1 215 ? 25.756 18.695 -21.206 1.00 87.00 215 ASP A O 1
ATOM 1714 N N . GLN A 1 216 ? 24.874 17.308 -19.690 1.00 81.38 216 GLN A N 1
ATOM 1715 C CA . GLN A 1 216 ? 25.067 16.096 -20.496 1.00 81.38 216 GLN A CA 1
ATOM 1716 C C . GLN A 1 216 ? 24.249 16.111 -21.791 1.00 81.38 216 GLN A C 1
ATOM 1718 O O . GLN A 1 216 ? 24.733 15.678 -22.841 1.00 81.38 216 GLN A O 1
ATOM 1723 N N . ARG A 1 217 ? 23.005 16.604 -21.751 1.00 81.88 217 ARG A N 1
ATOM 1724 C CA . ARG A 1 217 ? 22.159 16.714 -22.945 1.00 81.88 217 ARG A CA 1
ATOM 1725 C C . ARG A 1 217 ? 22.744 17.699 -23.951 1.00 81.88 217 ARG A C 1
ATOM 1727 O O . ARG A 1 217 ? 22.711 17.424 -25.151 1.00 81.88 217 ARG A O 1
ATOM 1734 N N . ASP A 1 218 ? 23.273 18.821 -23.485 1.00 85.44 218 ASP A N 1
ATOM 1735 C CA . ASP A 1 218 ? 23.877 19.818 -24.362 1.00 85.44 218 ASP A CA 1
ATOM 1736 C C . ASP A 1 218 ? 25.235 19.346 -24.903 1.00 85.44 218 ASP A C 1
ATOM 1738 O O . ASP A 1 218 ? 25.471 19.476 -26.105 1.00 85.44 218 ASP A O 1
ATOM 1742 N N . ALA A 1 219 ? 26.052 18.659 -24.095 1.00 83.19 219 ALA A N 1
ATOM 1743 C CA . ALA A 1 219 ? 27.263 17.972 -24.560 1.00 83.19 219 ALA A CA 1
ATOM 1744 C C . ALA A 1 219 ? 26.962 16.877 -25.603 1.00 83.19 219 ALA A C 1
ATOM 1746 O O . ALA A 1 219 ? 27.701 16.685 -26.570 1.00 83.19 219 ALA A O 1
ATOM 1747 N N . ARG A 1 220 ? 25.839 16.166 -25.460 1.00 82.50 220 ARG A N 1
ATOM 1748 C CA . ARG A 1 220 ? 25.398 15.191 -26.461 1.00 82.50 220 ARG A CA 1
ATOM 1749 C C . ARG A 1 220 ? 24.987 15.867 -27.767 1.00 82.50 220 ARG A C 1
ATOM 1751 O O . ARG A 1 220 ? 25.378 15.399 -28.831 1.00 82.50 220 ARG A O 1
ATOM 1758 N N . LYS A 1 221 ? 24.248 16.980 -27.712 1.00 86.12 221 LYS A N 1
ATOM 1759 C CA . LYS A 1 221 ? 23.881 17.743 -28.918 1.00 86.12 221 LYS A CA 1
ATOM 1760 C C . LYS A 1 221 ? 25.107 18.287 -29.649 1.00 86.12 221 LYS A C 1
ATOM 1762 O O . LYS A 1 221 ? 25.107 18.318 -30.879 1.00 86.12 221 LYS A O 1
ATOM 1767 N N . THR A 1 222 ? 26.138 18.741 -28.933 1.00 85.56 222 THR A N 1
ATOM 1768 C CA . THR A 1 222 ? 27.381 19.199 -29.573 1.00 85.56 222 THR A CA 1
ATOM 1769 C C . THR A 1 222 ? 28.120 18.034 -30.227 1.00 85.56 222 THR A C 1
ATOM 1771 O O . THR A 1 222 ? 28.475 18.149 -31.397 1.00 85.56 222 THR A O 1
ATOM 1774 N N . ALA A 1 223 ? 28.233 16.882 -29.560 1.00 78.25 223 ALA A N 1
ATOM 1775 C CA . ALA A 1 223 ? 28.806 15.670 -30.152 1.00 78.25 223 ALA A CA 1
ATOM 1776 C C . ALA A 1 223 ? 28.013 15.163 -31.378 1.00 78.25 223 ALA A C 1
ATOM 1778 O O . ALA A 1 223 ? 28.597 14.748 -32.380 1.00 78.25 223 ALA A O 1
ATOM 1779 N N . GLU A 1 224 ? 26.679 15.236 -31.353 1.00 80.75 224 GLU A N 1
ATOM 1780 C CA . GLU A 1 224 ? 25.820 14.898 -32.498 1.00 80.75 224 GLU A CA 1
ATOM 1781 C C . GLU A 1 224 ? 26.048 15.852 -33.687 1.00 80.75 224 GLU A C 1
ATOM 1783 O O . GLU A 1 224 ? 26.110 15.415 -34.837 1.00 80.75 224 GLU A O 1
ATOM 1788 N N . ARG A 1 225 ? 26.262 17.150 -33.434 1.00 85.19 225 ARG A N 1
ATOM 1789 C CA . ARG A 1 225 ? 26.641 18.115 -34.484 1.00 85.19 225 ARG A CA 1
ATOM 1790 C C . ARG A 1 225 ? 28.036 17.835 -35.045 1.00 85.19 225 ARG A C 1
ATOM 1792 O O . ARG A 1 225 ? 28.214 17.894 -36.261 1.00 85.19 225 ARG A O 1
ATOM 1799 N N . GLU A 1 226 ? 29.000 17.511 -34.187 1.00 83.38 226 GLU A N 1
ATOM 1800 C CA . GLU A 1 226 ? 30.373 17.165 -34.576 1.00 83.38 226 GLU A CA 1
ATOM 1801 C C . GLU A 1 226 ? 30.385 15.919 -35.474 1.00 83.38 226 GLU A C 1
ATOM 1803 O O . GLU A 1 226 ? 30.927 15.932 -36.577 1.00 83.38 226 GLU A O 1
ATOM 1808 N N . THR A 1 227 ? 29.693 14.856 -35.055 1.00 81.00 227 THR A N 1
ATOM 1809 C CA . THR A 1 227 ? 29.580 13.613 -35.834 1.00 81.00 227 THR A CA 1
ATOM 1810 C C . THR A 1 227 ? 28.860 13.826 -37.161 1.00 81.00 227 THR A C 1
ATOM 1812 O O . THR A 1 227 ? 29.254 13.233 -38.167 1.00 81.00 227 THR A O 1
ATOM 1815 N N . HIS A 1 228 ? 27.847 14.698 -37.214 1.00 84.00 228 HIS A N 1
ATOM 1816 C CA . HIS A 1 228 ? 27.210 15.063 -38.477 1.00 84.00 228 HIS A CA 1
ATOM 1817 C C . HIS A 1 228 ? 28.174 15.801 -39.420 1.00 84.00 228 HIS A C 1
ATOM 1819 O O . HIS A 1 228 ? 28.239 15.458 -40.600 1.00 84.00 228 HIS A O 1
ATOM 1825 N N . ARG A 1 229 ? 28.985 16.740 -38.909 1.00 84.94 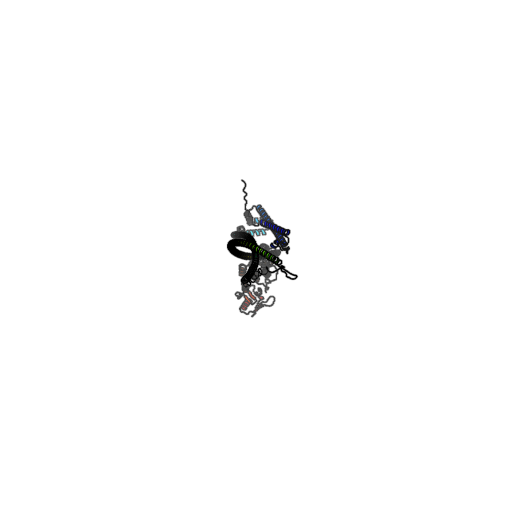229 ARG A N 1
ATOM 1826 C CA . ARG A 1 229 ? 30.036 17.415 -39.696 1.00 84.94 229 ARG A CA 1
ATOM 1827 C C . ARG A 1 229 ? 31.081 16.435 -40.222 1.00 84.94 229 ARG A C 1
ATOM 1829 O O . ARG A 1 229 ? 31.434 16.502 -41.395 1.00 84.94 229 ARG A O 1
ATOM 1836 N N . VAL A 1 230 ? 31.531 15.495 -39.390 1.00 83.94 230 VAL A N 1
ATOM 1837 C CA . VAL A 1 230 ? 32.490 14.455 -39.799 1.00 83.94 230 VAL A CA 1
ATOM 1838 C C . VAL A 1 230 ? 31.897 13.555 -40.886 1.00 83.94 230 VAL A C 1
ATOM 1840 O O . VAL A 1 230 ? 32.580 13.257 -41.862 1.00 83.94 230 VAL A O 1
ATOM 1843 N N . ARG A 1 231 ? 30.619 13.162 -40.777 1.00 83.81 231 ARG A N 1
ATOM 1844 C CA . ARG A 1 231 ? 29.934 12.391 -41.832 1.00 83.81 231 ARG A CA 1
ATOM 1845 C C . ARG A 1 231 ? 29.876 13.160 -43.149 1.00 83.81 231 ARG A C 1
ATOM 1847 O O . ARG A 1 231 ? 30.269 12.605 -44.165 1.00 83.81 231 ARG A O 1
ATOM 1854 N N . GLN A 1 232 ? 29.484 14.435 -43.117 1.00 85.38 232 GLN A N 1
ATOM 1855 C CA . GLN A 1 232 ? 29.481 15.283 -44.314 1.00 85.38 232 GLN A CA 1
ATOM 1856 C C . GLN A 1 232 ? 30.883 15.413 -44.933 1.00 85.38 232 GLN A C 1
ATOM 1858 O O . GLN A 1 232 ? 31.022 15.335 -46.150 1.00 85.38 232 GLN A O 1
ATOM 1863 N N . GLY A 1 233 ? 31.927 15.571 -44.111 1.00 84.69 233 GLY A N 1
ATOM 1864 C CA . GLY A 1 233 ? 33.316 15.590 -44.580 1.00 84.69 233 GLY A CA 1
ATOM 1865 C C . GLY A 1 233 ? 33.737 14.270 -45.230 1.00 84.69 233 GLY A C 1
ATOM 1866 O O . GLY A 1 233 ? 34.329 14.272 -46.306 1.00 84.69 233 GLY A O 1
ATOM 1867 N N . ARG A 1 234 ? 33.367 13.134 -44.627 1.00 82.75 234 ARG A N 1
ATOM 1868 C CA . ARG A 1 234 ? 33.638 11.799 -45.176 1.00 82.75 234 ARG A CA 1
ATOM 1869 C C . ARG A 1 234 ? 32.927 11.566 -46.506 1.00 82.75 234 ARG A C 1
ATOM 1871 O O . ARG A 1 234 ? 33.518 10.987 -47.411 1.00 82.75 234 ARG A O 1
ATOM 1878 N N . ASP A 1 235 ? 31.676 11.997 -46.622 1.00 85.19 235 ASP A N 1
ATOM 1879 C CA . ASP A 1 235 ? 30.897 11.817 -47.846 1.00 85.19 235 ASP A CA 1
ATOM 1880 C C . ASP A 1 235 ? 31.480 12.662 -48.993 1.00 85.19 235 ASP A C 1
ATOM 1882 O O . ASP A 1 235 ? 31.639 12.142 -50.094 1.00 85.19 235 ASP A O 1
ATOM 1886 N N . ARG A 1 236 ? 31.947 13.892 -48.716 1.00 87.81 236 ARG A N 1
ATOM 1887 C CA . ARG A 1 236 ? 32.701 14.707 -49.692 1.00 87.81 236 ARG A CA 1
ATOM 1888 C C . ARG A 1 236 ? 33.994 14.035 -50.150 1.00 87.81 236 ARG A C 1
ATOM 1890 O O . ARG A 1 236 ? 34.214 13.895 -51.347 1.00 87.81 236 ARG A O 1
ATOM 1897 N N . LEU A 1 237 ? 34.815 13.551 -49.214 1.00 81.94 237 LEU A N 1
ATOM 1898 C CA . LEU A 1 237 ? 36.054 12.836 -49.551 1.00 81.94 237 LEU A CA 1
ATOM 1899 C C . LEU A 1 237 ? 35.778 11.568 -50.373 1.00 81.94 237 LEU A C 1
ATOM 1901 O O . LEU A 1 237 ? 36.553 11.206 -51.256 1.00 81.94 237 LEU A O 1
ATOM 1905 N N . ARG A 1 238 ? 34.656 10.889 -50.112 1.00 86.94 238 ARG A N 1
ATOM 1906 C CA . ARG A 1 238 ? 34.228 9.725 -50.892 1.00 86.94 238 ARG A CA 1
ATOM 1907 C C . ARG A 1 238 ? 33.820 10.108 -52.315 1.00 86.94 238 ARG A C 1
ATOM 1909 O O . ARG A 1 238 ? 34.147 9.374 -53.245 1.00 86.94 238 ARG A O 1
ATOM 1916 N N . GLU A 1 239 ? 33.120 11.224 -52.494 1.00 86.25 239 GLU A N 1
ATOM 1917 C CA . GLU A 1 239 ? 32.780 11.752 -53.820 1.00 86.25 239 GLU A CA 1
ATOM 1918 C C . GLU A 1 239 ? 34.032 12.152 -54.610 1.00 86.25 239 GLU A C 1
ATOM 1920 O O . GLU A 1 239 ? 34.156 11.781 -55.778 1.00 86.25 239 GLU A O 1
ATOM 1925 N N . GLU A 1 240 ? 34.994 12.817 -53.967 1.00 85.62 240 GLU A N 1
ATOM 1926 C CA . GLU A 1 240 ? 36.286 13.171 -54.569 1.00 85.62 240 GLU A CA 1
ATOM 1927 C C . GLU A 1 240 ? 37.088 11.925 -54.973 1.00 85.62 240 GLU A C 1
ATOM 1929 O O . GLU A 1 240 ? 37.601 11.850 -56.092 1.00 85.62 240 GLU A O 1
ATOM 1934 N N . ALA A 1 241 ? 37.129 10.897 -54.119 1.00 82.06 241 ALA A N 1
ATOM 1935 C CA . ALA A 1 241 ? 37.783 9.629 -54.435 1.00 82.06 241 ALA A CA 1
ATOM 1936 C C . ALA A 1 241 ? 37.127 8.917 -55.633 1.00 82.06 241 ALA A C 1
ATOM 1938 O O . ALA A 1 241 ? 37.823 8.418 -56.517 1.00 82.06 241 ALA A O 1
ATOM 1939 N N . LEU A 1 242 ? 35.790 8.909 -55.706 1.00 87.31 242 LEU A N 1
ATOM 1940 C CA . LEU A 1 242 ? 35.058 8.358 -56.852 1.00 87.31 242 LEU A CA 1
ATOM 1941 C C . LEU A 1 242 ? 35.309 9.165 -58.134 1.00 87.31 242 LEU A C 1
ATOM 1943 O O . LEU A 1 242 ? 35.387 8.583 -59.218 1.00 87.31 242 LEU A O 1
ATOM 1947 N N . ALA A 1 243 ? 35.445 10.489 -58.037 1.00 84.31 243 ALA A N 1
ATOM 1948 C CA . ALA A 1 243 ? 35.799 11.337 -59.172 1.00 84.31 243 ALA A CA 1
ATOM 1949 C C . ALA A 1 243 ? 37.222 11.037 -59.678 1.00 84.31 243 ALA A C 1
ATOM 1951 O O . ALA A 1 243 ? 37.414 10.860 -60.882 1.00 84.31 243 ALA A O 1
ATOM 1952 N N . ALA A 1 244 ? 38.191 10.880 -58.773 1.00 81.31 244 ALA A N 1
ATOM 1953 C CA . ALA A 1 244 ? 39.555 10.478 -59.115 1.00 81.31 244 ALA A CA 1
ATOM 1954 C C . ALA A 1 244 ? 39.607 9.068 -59.739 1.00 81.31 244 ALA A C 1
ATOM 1956 O O . ALA A 1 244 ? 40.328 8.832 -60.711 1.00 81.31 244 ALA A O 1
ATOM 1957 N N . GLU A 1 245 ? 38.797 8.124 -59.250 1.00 82.75 245 GLU A N 1
ATOM 1958 C CA . GLU A 1 245 ? 38.701 6.787 -59.846 1.00 82.75 245 GLU A CA 1
ATOM 1959 C C . GLU A 1 245 ? 38.127 6.837 -61.275 1.00 82.75 245 GLU A C 1
ATOM 1961 O O . GLU A 1 245 ? 38.597 6.135 -62.171 1.00 82.75 245 GLU A O 1
ATOM 1966 N N . ARG A 1 246 ? 37.141 7.705 -61.532 1.00 85.69 246 ARG A N 1
ATOM 1967 C CA . ARG A 1 246 ? 36.616 7.921 -62.891 1.00 85.69 246 ARG A CA 1
ATOM 1968 C C . ARG A 1 246 ? 37.666 8.530 -63.818 1.00 85.69 246 ARG A C 1
ATOM 1970 O O . ARG A 1 246 ? 37.793 8.059 -64.946 1.00 85.69 246 ARG A O 1
ATOM 1977 N N . ALA A 1 247 ? 38.429 9.514 -63.342 1.00 81.88 247 ALA A N 1
ATOM 1978 C CA . ALA A 1 247 ? 39.513 10.126 -64.109 1.00 81.88 247 ALA A CA 1
ATOM 1979 C C . ALA A 1 247 ? 40.590 9.091 -64.475 1.00 81.88 247 ALA A C 1
ATOM 1981 O O . ALA A 1 247 ? 40.893 8.901 -65.647 1.00 81.88 247 ALA A O 1
ATOM 1982 N N . THR A 1 248 ? 41.060 8.304 -63.503 1.00 81.19 248 THR A N 1
ATOM 1983 C CA . THR A 1 248 ? 42.063 7.254 -63.762 1.00 81.19 248 THR A CA 1
ATOM 1984 C C . THR A 1 248 ? 41.565 6.153 -64.704 1.00 81.19 248 THR A C 1
ATOM 1986 O O . THR A 1 248 ? 42.355 5.589 -65.463 1.00 81.19 248 THR A O 1
ATOM 1989 N N . ARG A 1 249 ? 40.264 5.826 -64.702 1.00 82.19 249 ARG A N 1
ATOM 1990 C CA . ARG A 1 249 ? 39.674 4.916 -65.702 1.00 82.19 249 ARG A CA 1
ATOM 1991 C C . ARG A 1 249 ? 39.654 5.531 -67.103 1.00 82.19 249 ARG A C 1
ATOM 1993 O O . ARG A 1 249 ? 39.935 4.814 -68.059 1.00 82.19 249 ARG A O 1
ATOM 2000 N N . ALA A 1 250 ? 39.352 6.823 -67.226 1.00 82.38 250 ALA A N 1
ATOM 2001 C CA . ALA A 1 250 ? 39.409 7.533 -68.503 1.00 82.38 250 ALA A CA 1
ATOM 2002 C C . ALA A 1 250 ? 40.846 7.587 -69.052 1.00 82.38 250 ALA A C 1
ATOM 2004 O O . ALA A 1 250 ? 41.064 7.271 -70.221 1.00 82.38 250 ALA A O 1
ATOM 2005 N N . ASP A 1 251 ? 41.830 7.862 -68.194 1.00 81.88 251 ASP A N 1
ATOM 2006 C CA . ASP A 1 251 ? 43.245 7.871 -68.578 1.00 81.88 251 ASP A CA 1
ATOM 2007 C C . ASP A 1 251 ? 43.721 6.489 -69.036 1.00 81.88 251 ASP A C 1
ATOM 2009 O O . ASP A 1 251 ? 44.419 6.376 -70.041 1.00 81.88 251 ASP A O 1
ATOM 2013 N N . LYS A 1 252 ? 43.303 5.408 -68.360 1.00 83.00 252 LYS A N 1
ATOM 2014 C CA . LYS A 1 252 ? 43.604 4.034 -68.803 1.00 83.00 252 LYS A CA 1
ATOM 2015 C C . LYS A 1 252 ? 43.040 3.735 -70.191 1.00 83.00 252 LYS A C 1
ATOM 2017 O O . LYS A 1 252 ? 43.753 3.167 -71.012 1.00 83.00 252 LYS A O 1
ATOM 2022 N N . LEU A 1 253 ? 41.797 4.138 -70.461 1.00 83.31 253 LEU A N 1
ATOM 2023 C CA . LEU A 1 253 ? 41.183 3.971 -71.781 1.00 83.31 253 LEU A CA 1
ATOM 2024 C C . LEU A 1 253 ? 41.948 4.750 -72.861 1.00 83.31 253 LEU A C 1
ATOM 2026 O O . LEU A 1 253 ? 42.190 4.208 -73.935 1.00 83.31 253 LEU A O 1
ATOM 2030 N N . SER A 1 254 ? 42.380 5.976 -72.558 1.00 84.88 254 SER A N 1
ATOM 2031 C CA . SER A 1 254 ? 43.216 6.788 -73.453 1.00 84.88 254 SER A CA 1
ATOM 2032 C C . SER A 1 254 ? 44.578 6.131 -73.720 1.00 84.88 254 SER A C 1
ATOM 2034 O O . SER A 1 254 ? 45.003 5.998 -74.866 1.00 84.88 254 SER A O 1
ATOM 2036 N N . ILE A 1 255 ? 45.239 5.615 -72.678 1.00 81.38 255 ILE A N 1
ATOM 2037 C CA . ILE A 1 255 ? 46.503 4.876 -72.811 1.00 81.38 255 ILE A CA 1
ATOM 2038 C C . ILE A 1 255 ? 46.331 3.636 -73.695 1.00 81.38 255 ILE A C 1
ATOM 2040 O O . ILE A 1 255 ? 47.198 3.345 -74.518 1.00 81.38 255 ILE A O 1
ATOM 2044 N N . ASP A 1 256 ? 45.237 2.892 -73.542 1.00 83.88 256 ASP A N 1
ATOM 2045 C CA . ASP A 1 256 ? 44.997 1.695 -74.347 1.00 83.88 256 ASP A CA 1
ATOM 2046 C C . ASP A 1 256 ? 44.660 2.034 -75.811 1.00 83.88 256 ASP A C 1
ATOM 2048 O O . ASP A 1 256 ? 45.105 1.316 -76.707 1.00 83.88 256 ASP A O 1
ATOM 2052 N N . GLN A 1 257 ? 43.988 3.161 -76.079 1.00 83.75 257 GLN A N 1
ATOM 2053 C CA . GLN A 1 257 ? 43.825 3.693 -77.441 1.00 83.75 257 GLN A CA 1
ATOM 2054 C C . GLN A 1 257 ? 45.177 4.054 -78.070 1.00 83.75 257 GLN A C 1
ATOM 2056 O O . GLN A 1 257 ? 45.474 3.621 -79.183 1.00 83.75 257 GLN A O 1
ATOM 2061 N N . LEU A 1 258 ? 46.041 4.757 -77.332 1.00 82.81 258 LEU A N 1
ATOM 2062 C CA . LEU A 1 258 ? 47.385 5.106 -77.801 1.00 82.81 258 LEU A CA 1
ATOM 2063 C C . LEU A 1 258 ? 48.257 3.866 -78.057 1.00 82.81 258 LEU A C 1
ATOM 2065 O O . LEU A 1 258 ? 49.046 3.851 -79.002 1.00 82.81 258 LEU A O 1
ATOM 2069 N N . LYS A 1 259 ? 48.114 2.797 -77.260 1.00 84.12 259 LYS A N 1
ATOM 2070 C CA . LYS A 1 259 ? 48.784 1.513 -77.536 1.00 84.12 259 LYS A CA 1
ATOM 2071 C C . LYS A 1 259 ? 48.289 0.884 -78.836 1.00 84.12 259 LYS A C 1
ATOM 2073 O O . LYS A 1 259 ? 49.115 0.449 -79.631 1.00 84.12 259 LYS A O 1
ATOM 2078 N N . GLN A 1 260 ? 46.977 0.866 -79.073 1.00 85.81 260 GLN A N 1
ATOM 2079 C CA . GLN A 1 260 ? 46.414 0.335 -80.319 1.00 85.81 260 GLN A CA 1
ATOM 2080 C C . GLN A 1 260 ? 46.893 1.124 -81.544 1.00 85.81 260 GLN A C 1
ATOM 2082 O O . GLN A 1 260 ? 47.248 0.525 -82.560 1.00 85.81 260 GLN A O 1
ATOM 2087 N N . GLU A 1 261 ? 46.957 2.455 -81.454 1.00 86.00 261 GLU A N 1
ATOM 2088 C CA . GLU A 1 261 ? 47.511 3.290 -82.525 1.00 86.00 261 GLU A CA 1
ATOM 2089 C C . GLU A 1 261 ? 49.000 3.025 -82.749 1.00 86.00 261 GLU A C 1
ATOM 2091 O O . GLU A 1 261 ? 49.430 2.877 -83.894 1.00 86.00 261 GLU A O 1
ATOM 2096 N N . LYS A 1 262 ? 49.783 2.889 -81.673 1.00 88.06 262 LYS A N 1
ATOM 2097 C CA . LYS A 1 262 ? 51.199 2.520 -81.761 1.00 88.06 262 LYS A CA 1
ATOM 2098 C C . LYS A 1 262 ? 51.387 1.177 -82.467 1.00 88.06 262 LYS A C 1
ATOM 2100 O O . LYS A 1 262 ? 52.247 1.076 -83.340 1.00 88.06 262 LYS A O 1
ATOM 2105 N N . ASP A 1 263 ? 50.603 0.162 -82.114 1.00 86.50 263 ASP A N 1
ATOM 2106 C CA . ASP A 1 263 ? 50.702 -1.167 -82.723 1.00 86.50 263 ASP A CA 1
ATOM 2107 C C . ASP A 1 263 ? 50.312 -1.131 -84.208 1.00 86.50 263 ASP A C 1
ATOM 2109 O O . ASP A 1 263 ? 50.980 -1.740 -85.046 1.00 86.50 263 ASP A O 1
ATOM 2113 N N . ARG A 1 264 ? 49.291 -0.342 -84.566 1.00 89.31 264 ARG A N 1
ATOM 2114 C CA . ARG A 1 264 ? 48.903 -0.104 -85.963 1.00 89.31 264 ARG A CA 1
ATOM 2115 C C . ARG A 1 264 ? 50.013 0.586 -86.761 1.00 89.31 264 ARG A C 1
ATOM 2117 O O . ARG A 1 264 ? 50.314 0.162 -87.876 1.00 89.31 264 ARG A O 1
ATOM 2124 N N . LEU A 1 265 ? 50.634 1.624 -86.201 1.00 85.81 265 LEU A N 1
ATOM 2125 C CA . LEU A 1 265 ? 51.762 2.318 -86.832 1.00 85.81 265 LEU A CA 1
ATOM 2126 C C . LEU A 1 265 ? 52.977 1.394 -86.977 1.00 85.81 265 LEU A C 1
ATOM 2128 O O . LEU A 1 265 ? 53.633 1.404 -88.016 1.00 85.81 265 LEU A O 1
ATOM 2132 N N . ALA A 1 266 ? 53.255 0.548 -85.981 1.00 82.56 266 ALA A N 1
ATOM 2133 C CA . ALA A 1 266 ? 54.326 -0.443 -86.058 1.00 82.56 266 ALA A CA 1
ATOM 2134 C C . ALA A 1 266 ? 54.094 -1.452 -87.198 1.00 82.56 266 ALA A C 1
ATOM 2136 O O . ALA A 1 266 ? 55.025 -1.752 -87.945 1.00 82.56 266 ALA A O 1
ATOM 2137 N N . GLN A 1 267 ? 52.853 -1.916 -87.389 1.00 85.94 267 GLN A N 1
ATOM 2138 C CA . GLN A 1 267 ? 52.486 -2.778 -88.520 1.00 85.94 267 GLN A CA 1
ATOM 2139 C C . GLN A 1 267 ? 52.670 -2.073 -89.872 1.00 85.94 267 GLN A C 1
ATOM 2141 O O . GLN A 1 267 ? 53.200 -2.677 -90.804 1.00 85.94 267 GLN A O 1
ATOM 2146 N N . GLN A 1 268 ? 52.298 -0.793 -89.982 1.00 86.44 268 GLN A N 1
ATOM 2147 C CA . GLN A 1 268 ? 52.520 -0.005 -91.202 1.00 86.44 268 GLN A CA 1
ATOM 2148 C C . GLN A 1 268 ? 54.009 0.185 -91.509 1.00 86.44 268 GLN A C 1
ATOM 2150 O O . GLN A 1 268 ? 54.425 0.021 -92.654 1.00 86.44 268 GLN A O 1
ATOM 2155 N N . ILE A 1 269 ? 54.830 0.477 -90.496 1.00 84.69 269 ILE A N 1
ATOM 2156 C CA . ILE A 1 269 ? 56.287 0.578 -90.660 1.00 84.69 269 ILE A CA 1
ATOM 2157 C C . ILE A 1 269 ? 56.864 -0.753 -91.153 1.00 84.69 269 ILE A C 1
ATOM 2159 O O . ILE A 1 269 ? 57.715 -0.762 -92.041 1.00 84.69 269 ILE A O 1
ATOM 2163 N N . GLN A 1 270 ? 56.392 -1.880 -90.615 1.00 85.50 270 GLN A N 1
ATOM 2164 C CA . GLN A 1 270 ? 56.842 -3.202 -91.042 1.00 85.50 270 GLN A CA 1
ATOM 2165 C C . GLN A 1 270 ? 56.449 -3.506 -92.497 1.00 85.50 270 GLN A C 1
ATOM 2167 O O . GLN A 1 270 ? 57.273 -4.030 -93.244 1.00 85.50 270 GLN A O 1
ATOM 2172 N N . GLN A 1 271 ? 55.238 -3.131 -92.923 1.00 86.06 271 GLN A N 1
ATOM 2173 C CA . GLN A 1 271 ? 54.807 -3.249 -94.322 1.00 86.06 271 GLN A CA 1
ATOM 2174 C C . GLN A 1 271 ? 55.679 -2.407 -95.259 1.00 86.06 271 GLN A C 1
ATOM 2176 O O . GLN A 1 271 ? 56.205 -2.934 -96.234 1.00 86.06 271 GLN A O 1
ATOM 2181 N N . LEU A 1 272 ? 55.918 -1.136 -94.926 1.00 84.06 272 LEU A N 1
ATOM 2182 C CA . LEU A 1 272 ? 56.777 -0.255 -95.724 1.00 84.06 272 LEU A CA 1
ATOM 2183 C C . LEU A 1 272 ? 58.227 -0.761 -95.791 1.00 84.06 272 LEU A C 1
ATOM 2185 O O . LEU A 1 272 ? 58.882 -0.656 -96.829 1.00 84.06 272 LEU A O 1
ATOM 2189 N N . ALA A 1 273 ? 58.744 -1.336 -94.701 1.00 82.44 273 ALA A N 1
ATOM 2190 C CA . ALA A 1 273 ? 60.065 -1.958 -94.691 1.00 82.44 273 ALA A CA 1
ATOM 2191 C C . ALA A 1 273 ? 60.131 -3.184 -95.619 1.00 82.44 273 ALA A C 1
ATOM 2193 O O . ALA A 1 273 ? 61.126 -3.355 -96.328 1.00 82.44 273 ALA A O 1
ATOM 2194 N N . GLN A 1 274 ? 59.070 -3.995 -95.654 1.00 84.88 274 GLN A N 1
ATOM 2195 C CA . GLN A 1 274 ? 58.944 -5.138 -96.559 1.00 84.88 274 GLN A CA 1
ATOM 2196 C C . GLN A 1 274 ? 58.888 -4.681 -98.025 1.00 84.88 274 GLN A C 1
ATOM 2198 O O . GLN A 1 274 ? 59.682 -5.144 -98.839 1.00 84.88 274 GLN A O 1
ATOM 2203 N N . GLU A 1 275 ? 58.040 -3.700 -98.346 1.00 85.94 275 GLU A N 1
ATOM 2204 C CA . GLU A 1 275 ? 57.924 -3.129 -99.696 1.00 85.94 275 GLU A CA 1
ATOM 2205 C C . GLU A 1 275 ? 59.255 -2.553 -100.193 1.00 85.94 275 GLU A C 1
ATOM 2207 O O . GLU A 1 275 ? 59.643 -2.755 -101.348 1.00 85.94 275 GLU A O 1
ATOM 2212 N N . ARG A 1 276 ? 59.995 -1.874 -99.307 1.00 84.31 276 ARG A N 1
ATOM 2213 C CA . ARG A 1 276 ? 61.338 -1.372 -99.609 1.00 84.31 276 ARG A CA 1
ATOM 2214 C C . ARG A 1 276 ? 62.318 -2.512 -99.887 1.00 84.31 276 ARG A C 1
ATOM 2216 O O . ARG A 1 276 ? 63.109 -2.402 -100.821 1.00 84.31 276 ARG A O 1
ATOM 2223 N N . SER A 1 277 ? 62.280 -3.587 -99.102 1.00 84.75 277 SER A N 1
ATOM 2224 C CA . SER A 1 277 ? 63.112 -4.775 -99.330 1.00 84.75 277 SER A CA 1
ATOM 2225 C C . SER A 1 277 ? 62.819 -5.408 -100.695 1.00 84.75 277 SER A C 1
ATOM 2227 O O . SER A 1 277 ? 63.746 -5.687 -101.455 1.00 84.75 277 SER A O 1
ATOM 2229 N N . ASP A 1 278 ? 61.543 -5.552 -101.052 1.00 86.56 278 ASP A N 1
ATOM 2230 C CA . ASP A 1 278 ? 61.119 -6.125 -102.334 1.00 86.56 278 ASP A CA 1
ATOM 2231 C C . ASP A 1 278 ? 61.484 -5.218 -103.523 1.00 86.56 278 ASP A C 1
ATOM 2233 O O . ASP A 1 278 ? 61.817 -5.689 -104.613 1.00 86.56 278 ASP A O 1
ATOM 2237 N N . ALA A 1 279 ? 61.445 -3.895 -103.342 1.00 83.06 279 ALA A N 1
ATOM 2238 C CA . ALA A 1 279 ? 61.922 -2.940 -104.341 1.00 83.06 279 ALA A CA 1
ATOM 2239 C C . ALA A 1 279 ? 63.443 -3.036 -104.553 1.00 83.06 279 ALA A C 1
ATOM 2241 O O . ALA A 1 279 ? 63.899 -3.030 -105.696 1.00 83.06 279 ALA A O 1
ATOM 2242 N N . ILE A 1 280 ? 64.223 -3.185 -103.475 1.00 83.12 280 ILE A N 1
ATOM 2243 C CA . ILE A 1 280 ? 65.677 -3.392 -103.554 1.00 83.12 280 ILE A CA 1
ATOM 2244 C C . ILE A 1 280 ? 65.997 -4.718 -104.257 1.00 83.12 280 ILE A C 1
ATOM 2246 O O . ILE A 1 280 ? 66.881 -4.752 -105.111 1.00 83.12 280 ILE A O 1
ATOM 2250 N N . ALA A 1 281 ? 65.269 -5.795 -103.947 1.00 81.56 281 ALA A N 1
ATOM 2251 C CA . ALA A 1 281 ? 65.448 -7.088 -104.605 1.00 81.56 281 ALA A CA 1
ATOM 2252 C C . ALA A 1 281 ? 65.218 -6.992 -106.125 1.00 81.56 281 ALA A C 1
ATOM 2254 O O . ALA A 1 281 ? 66.080 -7.413 -106.894 1.00 81.56 281 ALA A O 1
ATOM 2255 N N . ARG A 1 282 ? 64.127 -6.342 -106.555 1.00 84.56 282 ARG A N 1
ATOM 2256 C CA . ARG A 1 282 ? 63.832 -6.101 -107.981 1.00 84.56 282 ARG A CA 1
ATOM 2257 C C . ARG A 1 282 ? 64.894 -5.248 -108.675 1.00 84.56 282 ARG A C 1
ATOM 2259 O O . ARG A 1 282 ? 65.266 -5.534 -109.808 1.00 84.56 282 ARG A O 1
ATOM 2266 N N . ALA A 1 283 ? 65.403 -4.215 -108.004 1.00 78.19 283 ALA A N 1
ATOM 2267 C CA . ALA A 1 283 ? 66.473 -3.383 -108.551 1.00 78.19 283 ALA A CA 1
ATOM 2268 C C . ALA A 1 283 ? 67.784 -4.171 -108.726 1.00 78.19 283 ALA A C 1
ATOM 2270 O O . ALA A 1 283 ? 68.471 -4.004 -109.733 1.00 78.19 283 ALA A O 1
ATOM 2271 N N . ASN A 1 284 ? 68.114 -5.055 -107.780 1.00 82.62 284 ASN A N 1
ATOM 2272 C CA . ASN A 1 284 ? 69.288 -5.923 -107.876 1.00 82.62 284 ASN A CA 1
ATOM 2273 C C . ASN A 1 284 ? 69.155 -6.961 -108.999 1.00 82.62 284 ASN A C 1
ATOM 2275 O O . ASN A 1 284 ? 70.136 -7.237 -109.685 1.00 82.62 284 ASN A O 1
ATOM 2279 N N . GLU A 1 285 ? 67.958 -7.512 -109.207 1.00 84.56 285 GLU A N 1
ATOM 2280 C CA . GLU A 1 285 ? 67.667 -8.443 -110.303 1.00 84.56 285 GLU A CA 1
ATOM 2281 C C . GLU A 1 285 ? 67.820 -7.753 -111.668 1.00 84.56 285 GLU A C 1
ATOM 2283 O O . GLU A 1 285 ? 68.589 -8.217 -112.509 1.00 84.56 285 GLU A O 1
ATOM 2288 N N . ALA A 1 286 ? 67.233 -6.562 -111.833 1.00 81.50 286 ALA A N 1
ATOM 2289 C CA . ALA A 1 286 ? 67.413 -5.745 -113.034 1.00 81.50 286 ALA A CA 1
ATOM 2290 C C . ALA A 1 286 ? 68.887 -5.362 -113.273 1.00 81.50 286 ALA A C 1
ATOM 2292 O O . ALA A 1 286 ? 69.353 -5.335 -114.411 1.00 81.50 286 ALA A O 1
ATOM 2293 N N . TYR A 1 287 ? 69.651 -5.089 -112.209 1.00 81.69 287 TYR A N 1
ATOM 2294 C CA . TYR A 1 287 ? 71.086 -4.816 -112.316 1.00 81.69 287 TYR A CA 1
ATOM 2295 C C . TYR A 1 287 ? 71.880 -6.051 -112.771 1.00 81.69 287 TYR A C 1
ATOM 2297 O O . TYR A 1 287 ? 72.803 -5.925 -113.578 1.00 81.69 287 TYR A O 1
ATOM 2305 N N . ALA A 1 288 ? 71.515 -7.247 -112.299 1.00 78.81 288 ALA A N 1
ATOM 2306 C CA . ALA A 1 288 ? 72.129 -8.501 -112.730 1.00 78.81 288 ALA A CA 1
ATOM 2307 C C . ALA A 1 288 ? 71.848 -8.803 -114.214 1.00 78.81 288 ALA A C 1
ATOM 2309 O O . ALA A 1 288 ? 72.769 -9.181 -114.941 1.00 78.81 288 ALA A O 1
ATOM 2310 N N . GLU A 1 289 ? 70.623 -8.564 -114.691 1.00 82.75 289 GLU A N 1
ATOM 2311 C CA . GLU A 1 289 ? 70.264 -8.678 -116.114 1.00 82.75 289 GLU A CA 1
ATOM 2312 C C . GLU A 1 289 ? 71.075 -7.708 -116.987 1.00 82.75 289 GLU A C 1
ATOM 2314 O O . GLU A 1 289 ? 71.632 -8.090 -118.018 1.00 82.75 289 GLU A O 1
ATOM 2319 N N . LEU A 1 290 ? 71.221 -6.458 -116.541 1.00 79.06 290 LEU A N 1
ATOM 2320 C CA . LEU A 1 290 ? 72.019 -5.442 -117.233 1.00 79.06 290 LEU A CA 1
ATOM 2321 C C . LEU A 1 290 ? 73.499 -5.837 -117.324 1.00 79.06 290 LEU A C 1
ATOM 2323 O O . LEU A 1 290 ? 74.148 -5.604 -118.348 1.00 79.06 290 LEU A O 1
ATOM 2327 N N . GLN A 1 291 ? 74.029 -6.465 -116.274 1.00 79.19 291 GLN A N 1
ATOM 2328 C CA . GLN A 1 291 ? 75.390 -6.987 -116.267 1.00 79.19 291 GLN A CA 1
ATOM 2329 C C . GLN A 1 291 ? 75.545 -8.174 -117.234 1.00 79.19 291 GLN A C 1
ATOM 2331 O O . GLN A 1 291 ? 76.521 -8.211 -117.980 1.00 79.19 291 GLN A O 1
ATOM 2336 N N . SER A 1 292 ? 74.557 -9.073 -117.307 1.00 81.19 292 SER A N 1
ATOM 2337 C CA . SER A 1 292 ? 74.521 -10.157 -118.301 1.00 81.19 292 SER A CA 1
ATOM 2338 C C . SER A 1 292 ? 74.539 -9.613 -119.733 1.00 81.19 292 SER A C 1
ATOM 2340 O O . SER A 1 292 ? 75.359 -10.031 -120.548 1.00 81.19 292 SER A O 1
ATOM 2342 N N . HIS A 1 293 ? 73.714 -8.606 -120.035 1.00 80.19 293 HIS A N 1
ATOM 2343 C CA . HIS A 1 293 ? 73.709 -7.958 -121.351 1.00 80.19 293 HIS A CA 1
ATOM 2344 C C . HIS A 1 293 ? 75.023 -7.243 -121.676 1.00 80.19 293 HIS A C 1
ATOM 2346 O O . HIS A 1 293 ? 75.464 -7.217 -122.828 1.00 80.19 293 HIS A O 1
ATOM 2352 N N . LYS A 1 294 ? 75.686 -6.663 -120.672 1.00 82.94 294 LYS A N 1
ATOM 2353 C CA . LYS A 1 294 ? 77.017 -6.074 -120.843 1.00 82.94 294 LYS A CA 1
ATOM 2354 C C . LYS A 1 294 ? 78.057 -7.138 -121.199 1.00 82.94 294 LYS A C 1
ATOM 2356 O O . LYS A 1 294 ? 78.892 -6.896 -122.075 1.00 82.94 294 LYS A O 1
ATOM 2361 N N . ASP A 1 295 ? 77.992 -8.302 -120.563 1.00 77.81 295 ASP A N 1
ATOM 2362 C CA . ASP A 1 295 ? 78.887 -9.420 -120.848 1.00 77.81 295 ASP A CA 1
ATOM 2363 C C . ASP A 1 295 ? 78.619 -10.007 -122.247 1.00 77.81 295 ASP A C 1
ATOM 2365 O O . ASP A 1 295 ? 79.573 -10.209 -123.005 1.00 77.81 295 ASP A O 1
ATOM 2369 N N . GLU A 1 296 ? 77.354 -10.141 -122.661 1.00 78.12 296 GLU A N 1
ATOM 2370 C CA . GLU A 1 296 ? 76.946 -10.519 -124.028 1.00 78.12 296 GLU A CA 1
ATOM 2371 C C . GLU A 1 296 ? 77.457 -9.531 -125.087 1.00 78.12 296 GLU A C 1
ATOM 2373 O O . GLU A 1 296 ? 78.038 -9.932 -126.098 1.00 78.12 296 GLU A O 1
ATOM 2378 N N . LEU A 1 297 ? 77.318 -8.223 -124.848 1.00 77.38 297 LEU A N 1
ATOM 2379 C CA . LEU A 1 297 ? 77.854 -7.191 -125.739 1.00 77.38 297 LEU A CA 1
ATOM 2380 C C . LEU A 1 297 ? 79.384 -7.242 -125.814 1.00 77.38 297 LEU A C 1
ATOM 2382 O O . LEU A 1 297 ? 79.960 -6.995 -126.875 1.00 77.38 297 LEU A O 1
ATOM 2386 N N . SER A 1 298 ? 80.060 -7.578 -124.714 1.00 72.62 298 SER A N 1
ATOM 2387 C CA . SER A 1 298 ? 81.514 -7.760 -124.705 1.00 72.62 298 SER A CA 1
ATOM 2388 C C . SER A 1 298 ? 81.953 -9.005 -125.492 1.00 72.62 298 SER A C 1
ATOM 2390 O O . SER A 1 298 ? 82.981 -8.959 -126.176 1.00 72.62 298 SER A O 1
ATOM 2392 N N . ALA A 1 299 ? 81.153 -10.078 -125.469 1.00 73.44 299 ALA A N 1
ATOM 2393 C CA . ALA A 1 299 ? 81.362 -11.290 -126.258 1.00 73.44 299 ALA A CA 1
ATOM 2394 C C . ALA A 1 299 ? 81.143 -11.025 -127.757 1.00 73.44 299 ALA A C 1
ATOM 2396 O O . ALA A 1 299 ? 82.034 -11.304 -128.558 1.00 73.44 299 ALA A O 1
ATOM 2397 N N . LEU A 1 300 ? 80.050 -10.346 -128.125 1.00 73.19 300 LEU A N 1
ATOM 2398 C CA . LEU A 1 300 ? 79.783 -9.900 -129.499 1.00 73.19 300 LEU A CA 1
ATOM 2399 C C . LEU A 1 300 ? 80.883 -8.965 -130.026 1.00 73.19 300 LEU A C 1
ATOM 2401 O O . LEU A 1 300 ? 81.285 -9.050 -131.185 1.00 73.19 300 LEU A O 1
ATOM 2405 N N . ARG A 1 301 ? 81.445 -8.099 -129.174 1.00 70.00 301 ARG A N 1
ATOM 2406 C CA . ARG A 1 301 ? 82.567 -7.213 -129.540 1.00 70.00 301 ARG A CA 1
ATOM 2407 C C . ARG A 1 301 ? 83.889 -7.975 -129.725 1.00 70.00 301 ARG A C 1
ATOM 2409 O O . ARG A 1 301 ? 84.729 -7.551 -130.524 1.00 70.00 301 ARG A O 1
ATOM 2416 N N . LYS A 1 302 ? 84.071 -9.118 -129.053 1.00 65.44 302 LYS A N 1
ATOM 2417 C CA . LYS A 1 302 ? 85.184 -10.053 -129.301 1.00 65.44 302 LYS A CA 1
ATOM 2418 C C . LYS A 1 302 ? 84.976 -10.866 -130.584 1.00 65.44 302 LYS A C 1
ATOM 2420 O O . LYS A 1 302 ? 85.933 -11.040 -131.328 1.00 65.44 302 LYS A O 1
ATOM 2425 N N . GLU A 1 303 ? 83.747 -11.262 -130.909 1.00 65.94 303 GLU A N 1
ATOM 2426 C CA . GLU A 1 303 ? 83.424 -11.920 -132.186 1.00 65.94 303 GLU A CA 1
ATOM 2427 C C . GLU A 1 303 ? 83.592 -10.973 -133.386 1.00 65.94 303 GLU A C 1
ATOM 2429 O O . GLU A 1 303 ? 84.174 -11.350 -134.403 1.00 65.94 303 GLU A O 1
ATOM 2434 N N . LEU A 1 304 ? 83.205 -9.700 -133.245 1.00 56.31 304 LEU A N 1
ATOM 2435 C CA . LEU A 1 304 ? 83.363 -8.686 -134.294 1.00 56.31 304 LEU A CA 1
ATOM 2436 C C . LEU A 1 304 ? 84.835 -8.300 -134.540 1.00 56.31 304 LEU A C 1
ATOM 2438 O O . LEU A 1 304 ? 85.211 -7.954 -135.660 1.00 56.31 304 LEU A O 1
ATOM 2442 N N . SER A 1 305 ? 85.684 -8.365 -133.509 1.00 55.47 305 SER A N 1
ATOM 2443 C CA . SER A 1 305 ? 87.130 -8.112 -133.636 1.00 55.47 305 SER A CA 1
ATOM 2444 C C . SER A 1 305 ? 87.931 -9.346 -134.085 1.00 55.47 305 SER A C 1
ATOM 2446 O O . SER A 1 305 ? 89.050 -9.189 -134.570 1.00 55.47 305 SER A O 1
ATOM 2448 N N . ALA A 1 306 ? 87.335 -10.544 -134.047 1.00 50.09 306 ALA A N 1
ATOM 2449 C CA . ALA A 1 306 ? 87.868 -11.774 -134.639 1.00 50.09 306 ALA A CA 1
ATOM 2450 C C . ALA A 1 306 ? 87.518 -11.953 -136.140 1.00 50.09 306 ALA A C 1
ATOM 2452 O O . ALA A 1 306 ? 88.041 -12.858 -136.786 1.00 50.09 306 ALA A O 1
ATOM 2453 N N . PHE A 1 307 ? 86.693 -11.070 -136.727 1.00 45.69 307 PHE A N 1
ATOM 2454 C CA . PHE A 1 307 ? 86.198 -11.159 -138.115 1.00 45.69 307 PHE A CA 1
ATOM 2455 C C . PHE A 1 307 ? 86.972 -10.293 -139.143 1.00 45.69 307 PHE A C 1
ATOM 2457 O O . PHE A 1 307 ? 86.461 -9.960 -140.211 1.00 45.69 307 PHE A O 1
ATOM 2464 N N . LYS A 1 308 ? 88.233 -9.921 -138.873 1.00 44.66 308 LYS A N 1
ATOM 2465 C CA . LYS A 1 308 ? 89.106 -9.228 -139.848 1.00 44.66 308 LYS A CA 1
ATOM 2466 C C . LYS A 1 308 ? 90.480 -9.894 -139.968 1.00 44.66 308 LYS A C 1
ATOM 2468 O O . LYS A 1 308 ? 91.429 -9.410 -139.371 1.00 44.66 308 LYS A O 1
ATOM 2473 N N . TYR A 1 309 ? 90.564 -10.985 -140.744 1.00 37.88 309 TYR A N 1
ATOM 2474 C CA . TYR A 1 309 ? 91.684 -11.358 -141.642 1.00 37.88 309 TYR A CA 1
ATOM 2475 C C . TYR A 1 309 ? 91.401 -12.715 -142.339 1.00 37.88 309 TYR A C 1
ATOM 2477 O O . TYR A 1 309 ? 91.504 -13.761 -141.705 1.00 37.88 309 TYR A O 1
ATOM 2485 N N . ARG A 1 310 ? 91.035 -12.674 -143.636 1.00 40.72 310 ARG A N 1
ATOM 2486 C CA . ARG A 1 310 ? 91.062 -13.702 -144.725 1.00 40.72 310 ARG A CA 1
ATOM 2487 C C . ARG A 1 310 ? 90.105 -13.171 -145.814 1.00 40.72 310 ARG A C 1
ATOM 2489 O O . ARG A 1 310 ? 88.958 -12.911 -145.491 1.00 40.72 310 ARG A O 1
ATOM 2496 N N . GLN A 1 311 ? 90.452 -12.919 -147.074 1.00 33.50 311 GLN A N 1
ATOM 2497 C CA . GLN A 1 311 ? 91.466 -13.483 -147.967 1.00 33.50 311 GLN A CA 1
ATOM 2498 C C . GLN A 1 311 ? 91.738 -12.481 -149.126 1.00 33.50 311 GLN A C 1
ATOM 2500 O O . GLN A 1 311 ? 90.851 -11.681 -149.429 1.00 33.50 311 GLN A O 1
ATOM 2505 N N . PRO A 1 312 ? 92.917 -12.524 -149.779 1.00 50.28 312 PRO A N 1
ATOM 2506 C CA . PRO A 1 312 ? 93.285 -11.708 -150.939 1.00 50.28 312 PRO A CA 1
ATOM 2507 C C . PRO A 1 312 ? 93.054 -12.446 -152.271 1.00 50.28 312 PRO A C 1
ATOM 2509 O O . PRO A 1 312 ? 93.018 -13.671 -152.282 1.00 50.28 312 PRO A O 1
ATOM 2512 N N . MET A 1 313 ? 92.944 -11.689 -153.366 1.00 35.62 313 MET A N 1
ATOM 2513 C CA . MET A 1 313 ? 93.340 -11.971 -154.766 1.00 35.62 313 MET A CA 1
ATOM 2514 C C . MET A 1 313 ? 92.759 -10.817 -155.617 1.00 35.62 313 MET A C 1
ATOM 2516 O O . MET A 1 313 ? 91.655 -10.375 -155.321 1.00 35.62 313 MET A O 1
ATOM 2520 N N . VAL A 1 314 ? 93.330 -10.258 -156.684 1.00 41.25 314 VAL A N 1
ATOM 2521 C CA . VAL A 1 314 ? 94.593 -10.348 -157.442 1.00 41.25 314 VAL A CA 1
ATOM 2522 C C . VAL A 1 314 ? 94.426 -9.200 -158.474 1.00 41.25 314 VAL A C 1
ATOM 2524 O O . VAL A 1 314 ? 93.358 -9.058 -159.060 1.00 41.25 314 VAL A O 1
ATOM 2527 N N . GLU A 1 315 ? 95.282 -8.182 -158.575 1.00 40.56 315 GLU A N 1
ATOM 2528 C CA . GLU A 1 315 ? 96.587 -8.178 -159.266 1.00 40.56 315 GLU A CA 1
ATOM 2529 C C . GLU A 1 315 ? 96.590 -8.779 -160.689 1.00 40.56 315 GLU A C 1
ATOM 2531 O O . GLU A 1 315 ? 97.616 -9.236 -161.178 1.00 40.56 315 GLU A O 1
ATOM 2536 N N . GLU A 1 316 ? 95.459 -8.709 -161.400 1.00 40.91 316 GLU A N 1
ATOM 2537 C CA . GLU A 1 316 ? 95.347 -9.100 -162.816 1.00 40.91 316 GLU A CA 1
ATOM 2538 C C . GLU A 1 316 ? 94.558 -8.053 -163.632 1.00 40.91 316 GLU A C 1
ATOM 2540 O O . GLU A 1 316 ? 93.548 -8.344 -164.265 1.00 40.91 316 GLU A O 1
ATOM 2545 N N . ALA A 1 317 ? 95.003 -6.790 -163.589 1.00 46.34 317 ALA A N 1
ATOM 2546 C CA . ALA A 1 317 ? 94.448 -5.713 -164.428 1.00 46.34 317 ALA A CA 1
ATOM 2547 C C . ALA A 1 317 ? 95.490 -4.724 -164.998 1.00 46.34 317 ALA A C 1
ATOM 2549 O O . ALA A 1 317 ? 95.184 -4.015 -165.954 1.00 46.34 317 ALA A O 1
ATOM 2550 N N . ASP A 1 318 ? 96.736 -4.718 -164.506 1.00 44.97 318 ASP A N 1
ATOM 2551 C CA . ASP A 1 318 ? 97.743 -3.716 -164.911 1.00 44.97 318 ASP A CA 1
ATOM 2552 C C . ASP A 1 318 ? 98.781 -4.203 -165.944 1.00 44.97 318 ASP A C 1
ATOM 2554 O O . ASP A 1 318 ? 99.588 -3.415 -166.440 1.00 44.97 318 ASP A O 1
ATOM 2558 N N . ALA A 1 319 ? 98.735 -5.473 -166.364 1.00 46.66 319 ALA A N 1
ATOM 2559 C CA . ALA A 1 319 ? 99.640 -6.010 -167.392 1.00 46.66 319 ALA A CA 1
ATOM 2560 C C . ALA A 1 319 ? 99.078 -5.938 -168.831 1.00 46.66 319 ALA A C 1
ATOM 2562 O O . ALA A 1 319 ? 99.832 -6.052 -169.797 1.00 46.66 319 ALA A O 1
ATOM 2563 N N . THR A 1 320 ? 97.777 -5.684 -169.005 1.00 52.38 320 THR A N 1
ATOM 2564 C CA . THR A 1 320 ? 97.078 -5.715 -170.309 1.00 52.38 320 THR A CA 1
ATOM 2565 C C . THR A 1 320 ? 96.891 -4.345 -170.970 1.00 52.38 320 THR A C 1
ATOM 2567 O O . THR A 1 320 ? 96.522 -4.278 -172.141 1.00 52.38 320 THR A O 1
ATOM 2570 N N . ILE A 1 321 ? 97.217 -3.240 -170.288 1.00 52.97 321 ILE A N 1
ATOM 2571 C CA . ILE A 1 321 ? 97.058 -1.870 -170.826 1.00 52.97 321 ILE A CA 1
ATOM 2572 C C . ILE A 1 321 ? 98.330 -1.362 -171.538 1.00 52.97 321 ILE A C 1
ATOM 2574 O O . ILE A 1 321 ? 98.275 -0.427 -172.337 1.00 52.97 321 ILE A O 1
ATOM 2578 N N . LYS A 1 322 ? 99.485 -2.012 -171.337 1.00 51.97 322 LYS A N 1
ATOM 2579 C CA . LYS A 1 322 ? 100.767 -1.570 -171.918 1.00 51.97 322 LYS A CA 1
ATOM 2580 C C . LYS A 1 322 ? 101.099 -2.191 -173.286 1.00 51.97 322 LYS A C 1
ATOM 2582 O O . LYS A 1 322 ? 101.941 -1.651 -173.990 1.00 51.97 322 LYS A O 1
ATOM 2587 N N . ALA A 1 323 ? 100.416 -3.261 -173.700 1.00 48.41 323 ALA A N 1
ATOM 2588 C CA . ALA A 1 323 ? 100.697 -3.971 -174.959 1.00 48.41 323 ALA A CA 1
ATOM 2589 C C . ALA A 1 323 ? 99.794 -3.574 -176.150 1.00 48.41 323 ALA A C 1
ATOM 2591 O O . ALA A 1 323 ? 100.046 -4.002 -177.272 1.00 48.41 323 ALA A O 1
ATOM 2592 N N . LEU A 1 324 ? 98.773 -2.730 -175.944 1.00 50.03 324 LEU A N 1
ATOM 2593 C CA . LEU A 1 324 ? 97.837 -2.297 -176.999 1.00 50.03 324 LEU A CA 1
ATOM 2594 C C . LEU A 1 324 ? 98.151 -0.908 -177.591 1.00 50.03 324 LEU A C 1
ATOM 2596 O O . LEU A 1 324 ? 97.367 -0.394 -178.386 1.00 50.03 324 LEU A O 1
ATOM 2600 N N . ARG A 1 325 ? 99.292 -0.297 -177.232 1.00 46.41 325 ARG A N 1
ATOM 2601 C CA . ARG A 1 325 ? 99.691 1.038 -177.718 1.00 46.41 325 ARG A CA 1
ATOM 2602 C C . ARG A 1 325 ? 100.602 1.063 -178.950 1.00 46.41 325 ARG A C 1
ATOM 2604 O O . ARG A 1 325 ? 100.565 2.066 -179.648 1.00 46.41 325 ARG A O 1
ATOM 2611 N N . ASP A 1 326 ? 101.313 -0.013 -179.297 1.00 44.50 326 ASP A N 1
ATOM 2612 C CA . ASP A 1 326 ? 102.431 0.120 -180.255 1.00 44.50 326 ASP A CA 1
ATOM 2613 C C . ASP A 1 326 ? 102.327 -0.700 -181.559 1.00 44.50 326 ASP A C 1
ATOM 2615 O O . ASP A 1 326 ? 103.257 -0.675 -182.359 1.00 44.50 326 ASP A O 1
ATOM 2619 N N . GLN A 1 327 ? 101.195 -1.354 -181.862 1.00 43.16 327 GLN A N 1
ATOM 2620 C CA . GLN A 1 327 ? 101.056 -2.167 -183.090 1.00 43.16 327 GLN A CA 1
ATOM 2621 C C . GLN A 1 327 ? 99.746 -1.933 -183.871 1.00 43.16 327 GLN A C 1
ATOM 2623 O O . GLN A 1 327 ? 99.098 -2.884 -184.296 1.00 43.16 327 GLN A O 1
ATOM 2628 N N . ALA A 1 328 ? 99.342 -0.674 -184.091 1.00 36.00 328 ALA A N 1
ATOM 2629 C CA . ALA A 1 328 ? 98.315 -0.342 -185.099 1.00 36.00 328 ALA A CA 1
ATOM 2630 C C . ALA A 1 328 ? 98.399 1.098 -185.656 1.00 36.00 328 ALA A C 1
ATOM 2632 O O . ALA A 1 328 ? 97.391 1.672 -186.052 1.00 36.00 328 ALA A O 1
ATOM 2633 N N . ALA A 1 329 ? 99.601 1.686 -185.710 1.00 41.38 329 ALA A N 1
ATOM 2634 C CA . ALA A 1 329 ? 99.861 2.991 -186.332 1.00 41.38 329 ALA A CA 1
ATOM 2635 C C . ALA A 1 329 ? 100.728 2.887 -187.601 1.00 41.38 329 ALA A C 1
ATOM 2637 O O . ALA A 1 329 ? 101.530 3.786 -187.848 1.00 41.38 329 ALA A O 1
ATOM 2638 N N . LYS A 1 330 ? 100.650 1.800 -188.392 1.00 39.84 330 LYS A N 1
ATOM 2639 C CA . LYS A 1 330 ? 101.564 1.697 -189.545 1.00 39.84 330 LYS A CA 1
ATOM 2640 C C . LYS A 1 330 ? 101.049 1.280 -190.910 1.00 39.84 330 LYS A C 1
ATOM 2642 O O . LYS A 1 330 ? 101.648 1.751 -191.861 1.00 39.84 330 LYS A O 1
ATOM 2647 N N . ASP A 1 331 ? 99.961 0.540 -191.085 1.00 47.16 331 ASP A N 1
ATOM 2648 C CA . ASP A 1 331 ? 99.544 0.174 -192.448 1.00 47.16 331 ASP A CA 1
ATOM 2649 C C . ASP A 1 331 ? 98.030 -0.077 -192.508 1.00 47.16 331 ASP A C 1
ATOM 2651 O O . ASP A 1 331 ? 97.532 -0.885 -191.734 1.00 47.16 331 ASP A O 1
ATOM 2655 N N . ARG A 1 332 ? 97.215 0.503 -193.393 1.00 36.28 332 ARG A N 1
ATOM 2656 C CA . ARG A 1 332 ? 97.354 1.551 -194.419 1.00 36.28 332 ARG A CA 1
ATOM 2657 C C . ARG A 1 332 ? 95.914 1.797 -194.926 1.00 36.28 332 ARG A C 1
ATOM 2659 O O . ARG A 1 332 ? 95.197 0.830 -195.179 1.00 36.28 332 ARG A O 1
ATOM 2666 N N . GLU A 1 333 ? 95.505 3.060 -195.039 1.00 33.28 333 GLU A N 1
ATOM 2667 C CA . GLU A 1 333 ? 94.517 3.559 -196.023 1.00 33.28 333 GLU A CA 1
ATOM 2668 C C . GLU A 1 333 ? 94.613 2.762 -197.345 1.00 33.28 333 GLU A C 1
ATOM 2670 O O . GLU A 1 333 ? 95.724 2.484 -197.789 1.00 33.28 333 GLU A O 1
ATOM 2675 N N . GLU A 1 334 ? 93.581 2.307 -198.058 1.00 34.47 334 GLU A N 1
ATOM 2676 C CA . GLU A 1 334 ? 92.122 2.496 -198.122 1.00 34.47 334 GLU A CA 1
ATOM 2677 C C . GLU A 1 334 ? 91.570 1.223 -198.819 1.00 34.47 334 GLU A C 1
ATOM 2679 O O . GLU A 1 334 ? 92.210 0.691 -199.721 1.00 34.47 334 GLU A O 1
ATOM 2684 N N . GLY A 1 335 ? 90.471 0.597 -198.389 1.00 40.09 335 GLY A N 1
ATOM 2685 C CA . GLY A 1 335 ? 89.120 0.870 -198.908 1.00 40.09 335 GLY A CA 1
ATOM 2686 C C . GLY A 1 335 ? 88.560 -0.355 -199.680 1.00 40.09 335 GLY A C 1
ATOM 2687 O O . GLY A 1 335 ? 89.300 -1.012 -200.397 1.00 40.09 335 GLY A O 1
ATOM 2688 N N . ALA A 1 336 ? 87.280 -0.745 -199.590 1.00 38.34 336 ALA A N 1
ATOM 2689 C CA . ALA A 1 336 ? 86.148 -0.060 -198.969 1.00 38.34 336 ALA A CA 1
ATOM 2690 C C . ALA A 1 336 ? 84.926 -0.974 -198.685 1.00 38.34 336 ALA A C 1
ATOM 2692 O O . ALA A 1 336 ? 84.723 -1.995 -199.341 1.00 38.34 336 ALA A O 1
ATOM 2693 N N . ALA A 1 337 ? 84.087 -0.472 -197.759 1.00 40.41 337 ALA A N 1
ATOM 2694 C CA . ALA A 1 337 ? 82.682 -0.794 -197.445 1.00 40.41 337 ALA A CA 1
ATOM 2695 C C . ALA A 1 337 ? 82.385 -1.973 -196.481 1.00 40.41 337 ALA A C 1
ATOM 2697 O O . ALA A 1 337 ? 81.730 -2.943 -196.852 1.00 40.41 337 ALA A O 1
ATOM 2698 N N . SER A 1 338 ? 82.833 -1.897 -195.215 1.00 52.81 338 SER A N 1
ATOM 2699 C CA . SER A 1 338 ? 82.502 -2.867 -194.150 1.00 52.81 338 SER A CA 1
ATOM 2700 C C . SER A 1 338 ? 83.003 -2.435 -192.754 1.00 52.81 338 SER A C 1
ATOM 2702 O O . SER A 1 338 ? 84.028 -1.761 -192.679 1.00 52.81 338 SER A O 1
ATOM 2704 N N . LYS A 1 339 ? 82.343 -2.968 -191.699 1.00 47.84 339 LYS A N 1
ATOM 2705 C CA . LYS A 1 339 ? 82.699 -3.054 -190.246 1.00 47.84 339 LYS A CA 1
ATOM 2706 C C . LYS A 1 339 ? 82.595 -1.784 -189.372 1.00 47.84 339 LYS A C 1
ATOM 2708 O O . LYS A 1 339 ? 82.721 -0.690 -189.893 1.00 47.84 339 LYS A O 1
ATOM 2713 N N . GLN A 1 340 ? 82.499 -1.810 -188.026 1.00 48.22 340 GLN A N 1
ATOM 2714 C CA . GLN A 1 340 ? 81.986 -2.688 -186.933 1.00 48.22 340 GLN A CA 1
ATOM 2715 C C . GLN A 1 340 ? 82.355 -1.989 -185.580 1.00 48.22 340 GLN A C 1
ATOM 2717 O O . GLN A 1 340 ? 83.354 -1.280 -185.555 1.00 48.22 340 GLN A O 1
ATOM 2722 N N . LEU A 1 341 ? 81.635 -2.297 -184.478 1.00 34.25 341 LEU A N 1
ATOM 2723 C CA . LEU A 1 341 ? 81.951 -2.109 -183.025 1.00 34.25 341 LEU A CA 1
ATOM 2724 C C . LEU A 1 341 ? 81.756 -0.701 -182.390 1.00 34.25 341 LEU A C 1
ATOM 2726 O O . LEU A 1 341 ? 82.452 0.236 -182.749 1.00 34.25 341 LEU A O 1
ATOM 2730 N N . ALA A 1 342 ? 80.760 -0.444 -181.518 1.00 39.09 342 ALA A N 1
ATOM 2731 C CA . ALA A 1 342 ? 80.442 -0.998 -180.171 1.00 39.09 342 ALA A CA 1
ATOM 2732 C C . ALA A 1 342 ? 81.331 -0.375 -179.064 1.00 39.09 342 ALA A C 1
ATOM 2734 O O . ALA A 1 342 ? 82.544 -0.495 -179.139 1.00 39.09 342 ALA A O 1
ATOM 2735 N N . GLN A 1 343 ? 80.832 0.430 -178.112 1.00 52.09 343 GLN A N 1
ATOM 2736 C CA . GLN A 1 343 ? 79.927 0.186 -176.960 1.00 52.09 343 GLN A CA 1
ATOM 2737 C C . GLN A 1 343 ? 80.697 0.427 -175.638 1.00 52.09 343 GLN A C 1
ATOM 2739 O O . GLN A 1 343 ? 81.898 0.191 -175.578 1.00 52.09 343 GLN A O 1
ATOM 2744 N N . ILE A 1 344 ? 79.940 0.791 -174.586 1.00 41.91 344 ILE A N 1
ATOM 2745 C CA . ILE A 1 344 ? 80.259 0.876 -173.138 1.00 41.91 344 ILE A CA 1
ATOM 2746 C C . ILE A 1 344 ? 80.503 2.300 -172.592 1.00 41.91 344 ILE A C 1
ATOM 2748 O O . ILE A 1 344 ? 81.615 2.811 -172.643 1.00 41.91 344 ILE A O 1
ATOM 2752 N N . ALA A 1 345 ? 79.455 2.889 -171.986 1.00 36.00 345 ALA A N 1
ATOM 2753 C CA . ALA A 1 345 ? 79.518 3.758 -170.795 1.00 36.00 345 ALA A CA 1
ATOM 2754 C C . ALA A 1 345 ? 78.091 4.097 -170.287 1.00 36.00 345 ALA A C 1
ATOM 2756 O O . ALA A 1 345 ? 77.544 5.156 -170.583 1.00 36.00 345 ALA A O 1
ATOM 2757 N N . GLU A 1 346 ? 77.478 3.192 -169.517 1.00 47.00 346 GLU A N 1
ATOM 2758 C CA . GLU A 1 346 ? 76.165 3.363 -168.871 1.00 47.00 346 GLU A CA 1
ATOM 2759 C C . GLU A 1 346 ? 76.240 2.857 -167.410 1.00 47.00 346 GLU A C 1
ATOM 2761 O O . GLU A 1 346 ? 76.923 1.872 -167.136 1.00 47.00 346 GLU A O 1
ATOM 2766 N N . GLY A 1 347 ? 75.540 3.505 -166.463 1.00 43.41 347 GLY A N 1
ATOM 2767 C CA . GLY A 1 347 ? 74.978 2.795 -165.295 1.00 43.41 347 GLY A CA 1
ATOM 2768 C C . GLY A 1 347 ? 75.470 3.075 -163.859 1.00 43.41 347 GLY A C 1
ATOM 2769 O O . GLY A 1 347 ? 74.831 2.586 -162.932 1.00 43.41 347 GLY A O 1
ATOM 2770 N N . HIS A 1 348 ? 76.518 3.869 -163.598 1.00 40.84 348 HIS A N 1
ATOM 2771 C CA . HIS A 1 348 ? 77.158 3.888 -162.257 1.00 40.84 348 HIS A CA 1
ATOM 2772 C C . HIS A 1 348 ? 76.753 4.990 -161.249 1.00 40.84 348 HIS A C 1
ATOM 2774 O O . HIS A 1 348 ? 77.339 5.057 -160.172 1.00 40.84 348 HIS A O 1
ATOM 2780 N N . ASN A 1 349 ? 75.734 5.821 -161.512 1.00 47.12 349 ASN A N 1
ATOM 2781 C CA . ASN A 1 349 ? 75.480 7.030 -160.696 1.00 47.12 349 ASN A CA 1
ATOM 2782 C C . ASN A 1 349 ? 74.218 7.038 -159.803 1.00 47.12 349 ASN A C 1
ATOM 2784 O O . ASN A 1 349 ? 73.843 8.091 -159.298 1.00 47.12 349 ASN A O 1
ATOM 2788 N N . LYS A 1 350 ? 73.544 5.898 -159.571 1.00 50.03 350 LYS A N 1
ATOM 2789 C CA . LYS A 1 350 ? 72.284 5.865 -158.783 1.00 50.03 350 LYS A CA 1
ATOM 2790 C C . LYS A 1 350 ? 72.305 5.088 -157.453 1.00 50.03 350 LYS A C 1
ATOM 2792 O O . LYS A 1 350 ? 71.302 5.123 -156.755 1.00 50.03 350 LYS A O 1
ATOM 2797 N N . LYS A 1 351 ? 73.415 4.451 -157.044 1.00 53.28 351 LYS A N 1
ATOM 2798 C CA . LYS A 1 351 ? 73.502 3.700 -155.761 1.00 53.28 351 LYS A CA 1
ATOM 2799 C C . LYS A 1 351 ? 74.222 4.424 -154.606 1.00 53.28 351 LYS A C 1
ATOM 2801 O O . LYS A 1 351 ? 73.934 4.126 -153.455 1.00 53.28 351 LYS A O 1
ATOM 2806 N N . LEU A 1 352 ? 75.072 5.418 -154.885 1.00 54.12 352 LEU A N 1
ATOM 2807 C CA . LEU A 1 352 ? 75.863 6.133 -153.861 1.00 54.12 352 LEU A CA 1
ATOM 2808 C C . LEU A 1 352 ? 75.102 7.243 -153.105 1.00 54.12 352 LEU A C 1
ATOM 2810 O O . LEU A 1 352 ? 75.564 7.710 -152.066 1.00 54.12 352 LEU A O 1
ATOM 2814 N N . VAL A 1 353 ? 73.930 7.665 -153.590 1.00 57.28 353 VAL A N 1
ATOM 2815 C CA . VAL A 1 353 ? 73.140 8.742 -152.956 1.00 57.28 353 VAL A CA 1
ATOM 2816 C C . VAL A 1 353 ? 72.207 8.204 -151.859 1.00 57.28 353 VAL A C 1
ATOM 2818 O O . VAL A 1 353 ? 71.952 8.892 -150.876 1.00 57.28 353 VAL A O 1
ATOM 2821 N N . THR A 1 354 ? 71.751 6.953 -151.959 1.00 58.25 354 THR A N 1
ATOM 2822 C CA . THR A 1 354 ? 70.846 6.331 -150.974 1.00 58.25 354 THR A CA 1
ATOM 2823 C C . THR A 1 354 ? 71.548 5.796 -149.721 1.00 58.25 354 THR A C 1
ATOM 2825 O O . THR A 1 354 ? 70.948 5.821 -148.651 1.00 58.25 354 THR A O 1
ATOM 2828 N N . GLU A 1 355 ? 72.817 5.382 -149.795 1.00 57.31 355 GLU A N 1
ATOM 2829 C CA . GLU A 1 355 ? 73.571 4.926 -148.607 1.00 57.31 355 GLU A CA 1
ATOM 2830 C C . GLU A 1 355 ? 74.074 6.090 -147.730 1.00 57.31 355 GLU A C 1
ATOM 2832 O O . GLU A 1 355 ? 74.167 5.945 -146.511 1.00 57.31 355 GLU A O 1
ATOM 2837 N N . ASN A 1 356 ? 74.285 7.284 -148.301 1.00 56.84 356 ASN A N 1
ATOM 2838 C CA . ASN A 1 356 ? 74.680 8.475 -147.534 1.00 56.84 356 ASN A CA 1
ATOM 2839 C C . ASN A 1 356 ? 73.536 9.078 -146.690 1.00 56.84 356 ASN A C 1
ATOM 2841 O O . ASN A 1 356 ? 73.796 9.661 -145.639 1.00 56.84 356 ASN A O 1
ATOM 2845 N N . LEU A 1 357 ? 72.267 8.895 -147.081 1.00 58.38 357 LEU A N 1
ATOM 2846 C CA . LEU A 1 357 ? 71.124 9.365 -146.281 1.00 58.38 357 LEU A CA 1
ATOM 2847 C C . LEU A 1 357 ? 70.868 8.491 -145.035 1.00 58.38 357 LEU A C 1
ATOM 2849 O O . LEU A 1 357 ? 70.423 8.996 -144.005 1.00 58.38 357 LEU A O 1
ATOM 2853 N N . VAL A 1 358 ? 71.180 7.192 -145.101 1.00 64.94 358 VAL A N 1
ATOM 2854 C CA . VAL A 1 358 ? 70.974 6.241 -143.989 1.00 64.94 358 VAL A CA 1
ATOM 2855 C C . VAL A 1 358 ? 72.060 6.384 -142.916 1.00 64.94 358 VAL A C 1
ATOM 2857 O O . VAL A 1 358 ? 71.757 6.333 -141.724 1.00 64.94 358 VAL A O 1
ATOM 2860 N N . LEU A 1 359 ? 73.308 6.653 -143.316 1.00 62.09 359 LEU A N 1
ATOM 2861 C CA . LEU A 1 359 ? 74.418 6.869 -142.381 1.00 62.09 359 LEU A CA 1
ATOM 2862 C C . LEU A 1 359 ? 74.348 8.236 -141.668 1.00 62.09 359 LEU A C 1
ATOM 2864 O O . LEU A 1 359 ? 74.749 8.333 -140.509 1.00 62.09 359 LEU A O 1
ATOM 2868 N N . SER A 1 360 ? 73.757 9.266 -142.290 1.00 63.41 360 SER A N 1
ATOM 2869 C CA . SER A 1 360 ? 73.490 10.556 -141.626 1.00 63.41 360 SER A CA 1
ATOM 2870 C C . SER A 1 360 ? 72.405 10.440 -140.544 1.00 63.41 360 SER A C 1
ATOM 2872 O O . SER A 1 360 ? 72.564 10.973 -139.448 1.00 63.41 360 SER A O 1
ATOM 2874 N N . GLY A 1 361 ? 71.334 9.676 -140.798 1.00 67.31 361 GLY A N 1
ATOM 2875 C CA . GLY A 1 361 ? 70.249 9.476 -139.826 1.00 67.31 361 GLY A CA 1
ATOM 2876 C C . GLY A 1 361 ? 70.646 8.635 -138.604 1.00 67.31 361 GLY A C 1
ATOM 2877 O O . GLY A 1 361 ? 70.125 8.845 -137.507 1.00 67.31 361 GLY A O 1
ATOM 2878 N N . GLN A 1 362 ? 71.598 7.709 -138.757 1.00 68.94 362 GLN A N 1
ATOM 2879 C CA . GLN A 1 362 ? 72.132 6.923 -137.637 1.00 68.94 362 GLN A CA 1
ATOM 2880 C C . GLN A 1 362 ? 73.095 7.733 -136.753 1.00 68.94 362 GLN A C 1
ATOM 2882 O O . GLN A 1 362 ? 73.095 7.549 -135.535 1.00 68.94 362 GLN A O 1
ATOM 2887 N N . ASN A 1 363 ? 73.845 8.680 -137.327 1.00 68.62 363 ASN A N 1
ATOM 2888 C CA . ASN A 1 363 ? 74.733 9.563 -136.563 1.00 68.62 363 ASN A CA 1
ATOM 2889 C C . ASN A 1 363 ? 73.963 10.597 -135.719 1.00 68.62 363 ASN A C 1
ATOM 2891 O O . ASN A 1 363 ? 74.316 10.834 -134.565 1.00 68.62 363 ASN A O 1
ATOM 2895 N N . GLU A 1 364 ? 72.863 11.155 -136.232 1.00 70.19 364 GLU A N 1
ATOM 2896 C CA . GLU A 1 364 ? 72.006 12.068 -135.455 1.00 70.19 364 GLU A CA 1
ATOM 2897 C C . GLU A 1 364 ? 71.253 11.367 -134.313 1.00 70.19 364 GLU A C 1
ATOM 2899 O O . GLU A 1 364 ? 70.981 11.978 -133.277 1.00 70.19 364 GLU A O 1
ATOM 2904 N N . LYS A 1 365 ? 70.918 10.080 -134.476 1.00 75.38 365 LYS A N 1
ATOM 2905 C CA . LYS A 1 365 ? 70.278 9.281 -133.423 1.00 75.38 365 LYS A CA 1
ATOM 2906 C C . LYS A 1 365 ? 71.249 8.993 -132.274 1.00 75.38 365 LYS A C 1
ATOM 2908 O O . LYS A 1 365 ? 70.901 9.215 -131.122 1.00 75.38 365 LYS A O 1
ATOM 2913 N N . LEU A 1 366 ? 72.491 8.617 -132.587 1.00 72.06 366 LEU A N 1
ATOM 2914 C CA . LEU A 1 366 ? 73.535 8.394 -131.579 1.00 72.06 366 LEU A CA 1
ATOM 2915 C C . LEU A 1 366 ? 73.938 9.682 -130.840 1.00 72.06 366 LEU A C 1
ATOM 2917 O O . LEU A 1 366 ? 74.234 9.630 -129.648 1.00 72.06 366 LEU A O 1
ATOM 2921 N N . GLN A 1 367 ? 73.902 10.845 -131.500 1.00 73.12 367 GLN A N 1
ATOM 2922 C CA . GLN A 1 367 ? 74.122 12.131 -130.827 1.00 73.12 367 GLN A CA 1
ATOM 2923 C C . GLN A 1 367 ? 72.968 12.521 -129.889 1.00 73.12 367 GLN A C 1
ATOM 2925 O O . GLN A 1 367 ? 73.225 13.059 -128.811 1.00 73.12 367 GLN A O 1
ATOM 2930 N N . ARG A 1 368 ? 71.712 12.214 -130.246 1.00 75.19 368 ARG A N 1
ATOM 2931 C CA . ARG A 1 368 ? 70.554 12.408 -129.355 1.00 75.19 368 ARG A CA 1
ATOM 2932 C C . ARG A 1 368 ? 70.584 11.472 -128.147 1.00 75.19 368 ARG A C 1
ATOM 2934 O O . ARG A 1 368 ? 70.382 11.940 -127.031 1.00 75.19 368 ARG A O 1
ATOM 2941 N N . ASP A 1 369 ? 70.918 10.201 -128.351 1.00 75.31 369 ASP A N 1
ATOM 2942 C CA . ASP A 1 369 ? 70.987 9.215 -127.267 1.00 75.31 369 ASP A CA 1
ATOM 2943 C C . ASP A 1 369 ? 72.128 9.541 -126.275 1.00 75.31 369 ASP A C 1
ATOM 2945 O O . ASP A 1 369 ? 71.966 9.390 -125.063 1.00 75.31 369 ASP A O 1
ATOM 2949 N N . LEU A 1 370 ? 73.256 10.085 -126.755 1.00 75.81 370 LEU A N 1
ATOM 2950 C CA . LEU A 1 370 ? 74.355 10.550 -125.897 1.00 75.81 370 LEU A CA 1
ATOM 2951 C C . LEU A 1 370 ? 73.997 11.827 -125.113 1.00 75.81 370 LEU A C 1
ATOM 2953 O O . LEU A 1 370 ? 74.331 11.935 -123.932 1.00 75.81 370 LEU A O 1
ATOM 2957 N N . ALA A 1 371 ? 73.295 12.780 -125.735 1.00 74.56 371 ALA A N 1
ATOM 2958 C CA . ALA A 1 371 ? 72.815 13.982 -125.050 1.00 74.56 371 ALA A CA 1
ATOM 2959 C C . ALA A 1 371 ? 71.781 13.644 -123.960 1.00 74.56 371 ALA A C 1
ATOM 2961 O O . ALA A 1 371 ? 71.832 14.200 -122.864 1.00 74.56 371 ALA A O 1
ATOM 2962 N N . GLN A 1 372 ? 70.896 12.678 -124.222 1.00 76.62 372 GLN A N 1
ATOM 2963 C CA . GLN A 1 372 ? 69.900 12.212 -123.259 1.00 76.62 372 GLN A CA 1
ATOM 2964 C C . GLN A 1 372 ? 70.537 11.443 -122.088 1.00 76.62 372 GLN A C 1
ATOM 2966 O O . GLN A 1 372 ? 70.1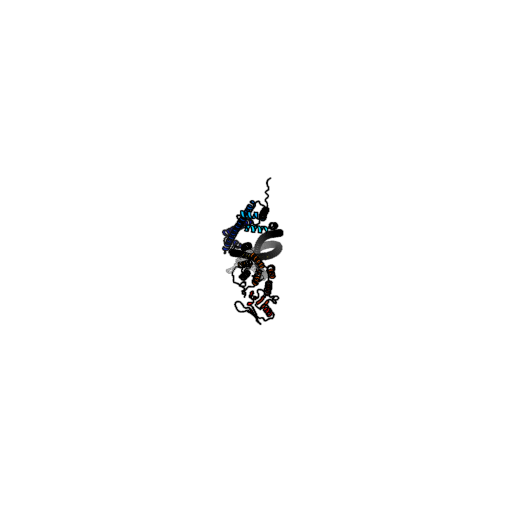27 11.615 -120.941 1.00 76.62 372 GLN A O 1
ATOM 2971 N N . ALA A 1 373 ? 71.596 10.664 -122.335 1.00 72.44 373 ALA A N 1
ATOM 2972 C CA . ALA A 1 373 ? 72.363 10.019 -121.269 1.00 72.44 373 ALA A CA 1
ATOM 2973 C C . ALA A 1 373 ? 73.073 11.037 -120.354 1.00 72.44 373 ALA A C 1
ATOM 2975 O O . ALA A 1 373 ? 73.049 10.885 -119.133 1.00 72.44 373 ALA A O 1
ATOM 2976 N N . LEU A 1 374 ? 73.647 12.107 -120.915 1.00 73.44 374 LEU A N 1
ATOM 2977 C CA . LEU A 1 374 ? 74.276 13.182 -120.133 1.00 73.44 374 LEU A CA 1
ATOM 2978 C C . LEU A 1 374 ? 73.254 14.007 -119.328 1.00 73.44 374 LEU A C 1
ATOM 2980 O O . LEU A 1 374 ? 73.550 14.434 -118.210 1.00 73.44 374 LEU A O 1
ATOM 2984 N N . GLN A 1 375 ? 72.036 14.177 -119.847 1.00 74.69 375 GLN A N 1
ATOM 2985 C CA . GLN A 1 375 ? 70.936 14.830 -119.131 1.00 74.69 375 GLN A CA 1
ATOM 2986 C C . GLN A 1 375 ? 70.398 13.975 -117.966 1.00 74.69 375 GLN A C 1
ATOM 2988 O O . GLN A 1 375 ? 70.058 14.498 -116.908 1.00 74.69 375 GLN A O 1
ATOM 2993 N N . ASN A 1 376 ? 70.384 12.648 -118.114 1.00 75.81 376 ASN A N 1
ATOM 2994 C CA . ASN A 1 376 ? 69.979 11.742 -117.037 1.00 75.81 376 ASN A CA 1
ATOM 2995 C C . ASN A 1 376 ? 71.021 11.672 -115.908 1.00 75.81 376 ASN A C 1
ATOM 2997 O O . ASN A 1 376 ? 70.647 11.602 -114.741 1.00 75.81 376 ASN A O 1
ATOM 3001 N N . VAL A 1 377 ? 72.319 11.734 -116.227 1.00 73.44 377 VAL A N 1
ATOM 3002 C CA . VAL A 1 377 ? 73.384 11.766 -115.205 1.00 73.44 377 VAL A CA 1
ATOM 3003 C C . VAL A 1 377 ? 73.315 13.048 -114.373 1.00 73.44 377 VAL A C 1
ATOM 3005 O O . VAL A 1 377 ? 73.384 12.978 -113.151 1.00 73.44 377 VAL A O 1
ATOM 3008 N N . THR A 1 378 ? 73.080 14.199 -115.005 1.00 69.19 378 THR A N 1
ATOM 3009 C CA . THR A 1 378 ? 72.913 15.475 -114.285 1.00 69.19 378 THR A CA 1
ATOM 3010 C C . THR A 1 378 ? 71.643 15.511 -113.426 1.00 69.19 378 THR A C 1
ATOM 3012 O O . THR A 1 378 ? 71.668 16.070 -112.332 1.00 69.19 378 THR A O 1
ATOM 3015 N N . SER A 1 379 ? 70.552 14.861 -113.853 1.00 72.81 379 SER A N 1
ATOM 3016 C CA . SER A 1 379 ? 69.354 14.685 -113.014 1.00 72.81 379 SER A CA 1
ATOM 3017 C C . SER A 1 379 ? 69.627 13.811 -111.783 1.00 72.81 379 SER A C 1
ATOM 3019 O O . SER A 1 379 ? 69.202 14.150 -110.683 1.00 72.81 379 SER A O 1
ATOM 3021 N N . LEU A 1 380 ? 70.368 12.710 -111.945 1.00 73.69 380 LEU A N 1
ATOM 3022 C CA . LEU A 1 380 ? 70.692 11.792 -110.847 1.00 73.69 380 LEU A CA 1
ATOM 3023 C C . LEU A 1 380 ? 71.692 12.386 -109.843 1.00 73.69 380 LEU A C 1
ATOM 3025 O O . LEU A 1 380 ? 71.642 12.060 -108.657 1.00 73.69 380 LEU A O 1
ATOM 3029 N N . GLU A 1 381 ? 72.587 13.268 -110.290 1.00 71.81 381 GLU A N 1
ATOM 3030 C CA . GLU A 1 381 ? 73.449 14.050 -109.396 1.00 71.81 381 GLU A CA 1
ATOM 3031 C C . GLU A 1 381 ? 72.629 15.048 -108.562 1.00 71.81 381 GLU A C 1
ATOM 3033 O O . GLU A 1 381 ? 72.845 15.146 -107.354 1.00 71.81 381 GLU A O 1
ATOM 3038 N N . GLY A 1 382 ? 71.612 15.685 -109.157 1.00 72.31 382 GLY A N 1
ATOM 3039 C CA . GLY A 1 382 ? 70.647 16.511 -108.425 1.00 72.31 382 GLY A CA 1
ATOM 3040 C C . GLY A 1 382 ? 69.857 15.723 -107.372 1.00 72.31 382 GLY A C 1
ATOM 3041 O O . GLY A 1 382 ? 69.747 16.159 -106.225 1.00 72.31 382 GLY A O 1
ATOM 3042 N N . ASP A 1 383 ? 69.374 14.527 -107.716 1.00 74.38 383 ASP A N 1
ATOM 3043 C CA . ASP A 1 383 ? 68.643 13.663 -106.778 1.00 74.38 383 ASP A CA 1
ATOM 3044 C C . ASP A 1 383 ? 69.535 13.163 -105.628 1.00 74.38 383 ASP A C 1
ATOM 3046 O O . ASP A 1 383 ? 69.090 13.050 -104.481 1.00 74.38 383 ASP A O 1
ATOM 3050 N N . ARG A 1 384 ? 70.823 12.910 -105.897 1.00 76.62 384 ARG A N 1
ATOM 3051 C CA . ARG A 1 384 ? 71.807 12.546 -104.868 1.00 76.62 384 ARG A CA 1
ATOM 3052 C C . ARG A 1 384 ? 72.029 13.680 -103.865 1.00 76.62 384 ARG A C 1
ATOM 3054 O O . ARG A 1 384 ? 72.108 13.405 -102.665 1.00 76.62 384 ARG A O 1
ATOM 3061 N N . ASP A 1 385 ? 72.114 14.923 -104.326 1.00 72.56 385 ASP A N 1
ATOM 3062 C CA . ASP A 1 385 ? 72.300 16.081 -103.447 1.00 72.56 385 ASP A CA 1
ATOM 3063 C C . ASP A 1 385 ? 71.053 16.349 -102.588 1.00 72.56 385 ASP A C 1
ATOM 3065 O O . ASP A 1 385 ? 71.176 16.622 -101.389 1.00 72.56 385 ASP A O 1
ATOM 3069 N N . VAL A 1 386 ? 69.850 16.161 -103.145 1.00 75.25 386 VAL A N 1
ATOM 3070 C CA . VAL A 1 386 ? 68.584 16.237 -102.391 1.00 75.25 386 VAL A CA 1
ATOM 3071 C C . VAL A 1 386 ? 68.506 15.142 -101.326 1.00 75.25 386 VAL A C 1
ATOM 3073 O O . VAL A 1 386 ? 68.188 15.427 -100.169 1.00 75.25 386 VAL A O 1
ATOM 3076 N N . LEU A 1 387 ? 68.855 13.898 -101.666 1.00 74.25 387 LEU A N 1
ATOM 3077 C CA . LEU A 1 387 ? 68.889 12.797 -100.699 1.00 74.25 387 LEU A CA 1
ATOM 3078 C C . LEU A 1 387 ? 69.949 13.020 -99.614 1.00 74.25 387 LEU A C 1
ATOM 3080 O O . LEU A 1 387 ? 69.708 12.699 -98.451 1.00 74.25 387 LEU A O 1
ATOM 3084 N N . SER A 1 388 ? 71.097 13.612 -99.954 1.00 75.94 388 SER A N 1
ATOM 3085 C CA . SER A 1 388 ? 72.123 13.986 -98.977 1.00 75.94 388 SER A CA 1
ATOM 3086 C C . SER A 1 388 ? 71.618 15.055 -98.001 1.00 75.94 388 SER A C 1
ATOM 3088 O O . SER A 1 388 ? 71.855 14.944 -96.797 1.00 75.94 388 SER A O 1
ATOM 3090 N N . GLN A 1 389 ? 70.886 16.063 -98.486 1.00 74.44 389 GLN A N 1
ATOM 3091 C CA . GLN A 1 389 ? 70.262 17.076 -97.628 1.00 74.44 389 GLN A CA 1
ATOM 3092 C C . GLN A 1 389 ? 69.158 16.487 -96.739 1.00 74.44 389 GLN A C 1
ATOM 3094 O O . GLN A 1 389 ? 69.114 16.788 -95.546 1.00 74.44 389 GLN A O 1
ATOM 3099 N N . GLN A 1 390 ? 68.314 15.597 -97.271 1.00 74.94 390 GLN A N 1
ATOM 3100 C CA . GLN A 1 390 ? 67.277 14.912 -96.489 1.00 74.94 390 GLN A CA 1
ATOM 3101 C C . GLN A 1 390 ? 67.870 14.018 -95.394 1.00 74.94 390 GLN A C 1
ATOM 3103 O O . GLN A 1 390 ? 67.357 13.986 -94.277 1.00 74.94 390 GLN A O 1
ATOM 3108 N N . ASN A 1 391 ? 68.981 13.331 -95.672 1.00 73.81 391 ASN A N 1
ATOM 3109 C CA . ASN A 1 391 ? 69.657 12.499 -94.678 1.00 73.81 391 ASN A CA 1
ATOM 3110 C C . ASN A 1 391 ? 70.294 13.349 -93.560 1.00 73.81 391 ASN A C 1
ATOM 3112 O O . ASN A 1 391 ? 70.276 12.952 -92.395 1.00 73.81 391 ASN A O 1
ATOM 3116 N N . GLY A 1 392 ? 70.794 14.546 -93.897 1.00 72.12 392 GLY A N 1
ATOM 3117 C CA . GLY A 1 392 ? 71.247 15.537 -92.918 1.00 72.12 392 GLY A CA 1
ATOM 3118 C C . GLY A 1 392 ? 70.114 16.057 -92.025 1.00 72.12 392 GLY A C 1
ATOM 3119 O O . GLY A 1 392 ? 70.266 16.090 -90.805 1.00 72.12 392 GLY A O 1
ATOM 3120 N N . ALA A 1 393 ? 68.955 16.385 -92.608 1.00 71.69 393 ALA A N 1
ATOM 3121 C CA . ALA A 1 393 ? 67.775 16.827 -91.859 1.00 71.69 393 ALA A CA 1
ATOM 3122 C C . ALA A 1 393 ? 67.244 15.732 -90.914 1.00 71.69 393 ALA A C 1
ATOM 3124 O O . ALA A 1 393 ? 67.006 15.992 -89.736 1.00 71.69 393 ALA A O 1
ATOM 3125 N N . LEU A 1 394 ? 67.162 14.484 -91.388 1.00 73.00 394 LEU A N 1
ATOM 3126 C CA . LEU A 1 394 ? 66.742 13.344 -90.569 1.00 73.00 394 LEU A CA 1
ATOM 3127 C C . LEU A 1 394 ? 67.718 13.055 -89.423 1.00 73.00 394 LEU A C 1
ATOM 3129 O O . LEU A 1 394 ? 67.283 12.725 -88.323 1.00 73.00 394 LEU A O 1
ATOM 3133 N N . GLN A 1 395 ? 69.033 13.198 -89.628 1.00 75.44 395 GLN A N 1
ATOM 3134 C CA . GLN A 1 395 ? 70.002 13.073 -88.532 1.00 75.44 395 GLN A CA 1
ATOM 3135 C C . GLN A 1 395 ? 69.824 14.164 -87.472 1.00 75.44 395 GLN A C 1
ATOM 3137 O O . GLN A 1 395 ? 69.970 13.883 -86.279 1.00 75.44 395 GLN A O 1
ATOM 3142 N N . GLN A 1 396 ? 69.474 15.380 -87.890 1.00 77.50 396 GLN A N 1
ATOM 3143 C CA . GLN A 1 396 ? 69.214 16.490 -86.981 1.00 77.50 396 GLN A CA 1
ATOM 3144 C C . GLN A 1 396 ? 67.923 16.262 -86.176 1.00 77.50 396 GLN A C 1
ATOM 3146 O O . GLN A 1 396 ? 67.949 16.379 -84.952 1.00 77.50 396 GLN A O 1
ATOM 3151 N N . GLU A 1 397 ? 66.838 15.813 -86.810 1.00 76.31 397 GLU A N 1
ATOM 3152 C CA . GLU A 1 397 ? 65.592 15.425 -86.124 1.00 76.31 397 GLU A CA 1
ATOM 3153 C C . GLU A 1 397 ? 65.783 14.244 -85.157 1.00 76.31 397 GLU A C 1
ATOM 3155 O O . GLU A 1 397 ? 65.196 14.196 -84.077 1.00 76.31 397 GLU A O 1
ATOM 3160 N N . LEU A 1 398 ? 66.655 13.292 -85.496 1.00 76.44 398 LEU A N 1
ATOM 3161 C CA . LEU A 1 398 ? 66.963 12.160 -84.620 1.00 76.44 398 LEU A CA 1
ATOM 3162 C C . LEU A 1 398 ? 67.787 12.603 -83.398 1.00 76.44 398 LEU A C 1
ATOM 3164 O O . LEU A 1 398 ? 67.668 12.008 -82.324 1.00 76.44 398 LEU A O 1
ATOM 3168 N N . SER A 1 399 ? 68.603 13.653 -83.536 1.00 75.31 399 SER A N 1
ATOM 3169 C CA . SER A 1 399 ? 69.333 14.252 -82.413 1.00 75.31 399 SER A CA 1
ATOM 3170 C C . SER A 1 399 ? 68.403 15.006 -81.456 1.00 75.31 399 SER A C 1
ATOM 3172 O O . SER A 1 399 ? 68.444 14.742 -80.255 1.00 75.31 399 SER A O 1
ATOM 3174 N N . THR A 1 400 ? 67.470 15.812 -81.971 1.00 77.19 400 THR A N 1
ATOM 3175 C CA . THR A 1 400 ? 66.486 16.533 -81.147 1.00 77.19 400 THR A CA 1
ATOM 3176 C C . THR A 1 400 ? 65.488 15.581 -80.484 1.00 77.19 400 THR A C 1
ATOM 3178 O O . THR A 1 400 ? 65.162 15.739 -79.309 1.00 77.19 400 THR A O 1
ATOM 3181 N N . ALA A 1 401 ? 65.064 14.516 -81.172 1.00 70.31 401 ALA A N 1
ATOM 3182 C CA . ALA A 1 401 ? 64.223 13.476 -80.579 1.00 70.31 401 ALA A CA 1
ATOM 3183 C C . ALA A 1 401 ? 64.933 12.718 -79.441 1.00 70.31 401 ALA A C 1
ATOM 3185 O O . ALA A 1 401 ? 64.294 12.309 -78.469 1.00 70.31 401 ALA A O 1
ATOM 3186 N N . ARG A 1 402 ? 66.259 12.530 -79.529 1.00 76.81 402 ARG A N 1
ATOM 3187 C CA . ARG A 1 402 ? 67.053 11.921 -78.448 1.00 76.81 402 ARG A CA 1
ATOM 3188 C C . ARG A 1 402 ? 67.179 12.836 -77.234 1.00 76.81 402 ARG A C 1
ATOM 3190 O O . ARG A 1 402 ? 67.123 12.321 -76.119 1.00 76.81 402 ARG A O 1
ATOM 3197 N N . GLU A 1 403 ? 67.325 14.140 -77.444 1.00 77.56 403 GLU A N 1
ATOM 3198 C CA . GLU A 1 403 ? 67.345 15.141 -76.370 1.00 77.56 403 GLU A CA 1
ATOM 3199 C C . GLU A 1 403 ? 65.989 15.211 -75.655 1.00 77.56 403 GLU A C 1
ATOM 3201 O O . GLU A 1 403 ? 65.937 15.027 -74.440 1.00 77.56 403 GLU A O 1
ATOM 3206 N N . LEU A 1 404 ? 64.881 15.295 -76.399 1.00 76.25 404 LEU A N 1
ATOM 3207 C CA . LEU A 1 404 ? 63.527 15.239 -75.830 1.00 76.25 404 LEU A CA 1
ATOM 3208 C C . LEU A 1 404 ? 63.269 13.924 -75.072 1.00 76.25 404 LEU A C 1
ATOM 3210 O O . LEU A 1 404 ? 62.694 13.922 -73.987 1.00 76.25 404 LEU A O 1
ATOM 3214 N N . ALA A 1 405 ? 63.740 12.782 -75.583 1.00 69.88 405 ALA A N 1
ATOM 3215 C CA . ALA A 1 405 ? 63.628 11.497 -74.883 1.00 69.88 405 ALA A CA 1
ATOM 3216 C C . ALA A 1 405 ? 64.521 11.389 -73.628 1.00 69.88 405 ALA A C 1
ATOM 3218 O O . ALA A 1 405 ? 64.317 10.489 -72.801 1.00 69.88 405 ALA A O 1
ATOM 3219 N N . ALA A 1 406 ? 65.541 12.239 -73.496 1.00 74.50 406 ALA A N 1
ATOM 3220 C CA . ALA A 1 406 ? 66.331 12.369 -72.278 1.00 74.50 406 ALA A CA 1
ATOM 3221 C C . ALA A 1 406 ? 65.617 13.272 -71.259 1.00 74.50 406 ALA A C 1
ATOM 3223 O O . ALA A 1 406 ? 65.522 12.880 -70.096 1.00 74.50 406 ALA A O 1
ATOM 3224 N N . GLU A 1 407 ? 65.028 14.389 -71.697 1.00 77.62 407 GLU A N 1
ATOM 3225 C CA . GLU A 1 407 ? 64.191 15.259 -70.854 1.00 77.62 407 GLU A CA 1
ATOM 3226 C C . GLU A 1 407 ? 62.976 14.511 -70.297 1.00 77.62 407 GLU A C 1
ATOM 3228 O O . GLU A 1 407 ? 62.814 14.436 -69.082 1.00 77.62 407 GLU A O 1
ATOM 3233 N N . PHE A 1 408 ? 62.212 13.807 -71.140 1.00 72.56 408 PHE A N 1
ATOM 3234 C CA . PHE A 1 408 ? 61.082 12.992 -70.676 1.00 72.56 408 PHE A CA 1
ATOM 3235 C C . PHE A 1 408 ? 61.494 11.890 -69.692 1.00 72.56 408 PHE A C 1
ATOM 3237 O O . PHE A 1 408 ? 60.696 11.475 -68.851 1.00 72.56 408 PHE A O 1
ATOM 3244 N N . ARG A 1 409 ? 62.737 11.392 -69.771 1.00 75.75 409 ARG A N 1
ATOM 3245 C CA . ARG A 1 409 ? 63.271 10.452 -68.773 1.00 75.75 409 ARG A CA 1
ATOM 3246 C C . ARG A 1 409 ? 63.575 11.140 -67.444 1.00 75.75 409 ARG A C 1
ATOM 3248 O O . ARG A 1 409 ? 63.320 10.531 -66.406 1.00 75.75 409 ARG A O 1
ATOM 3255 N N . GLY A 1 410 ? 64.083 12.371 -67.474 1.00 74.88 410 GLY A N 1
ATOM 3256 C CA . GLY A 1 410 ? 64.268 13.207 -66.287 1.00 74.88 410 GLY A CA 1
ATOM 3257 C C . GLY A 1 410 ? 62.939 13.534 -65.606 1.00 74.88 410 GLY A C 1
ATOM 3258 O O . GLY A 1 410 ? 62.781 13.264 -64.416 1.00 74.88 410 GLY A O 1
ATOM 3259 N N . ASP A 1 411 ? 61.955 13.994 -66.377 1.00 76.12 411 ASP A N 1
ATOM 3260 C CA . ASP A 1 411 ? 60.620 14.333 -65.873 1.00 76.12 411 ASP A CA 1
ATOM 3261 C C . ASP A 1 411 ? 59.891 13.109 -65.317 1.00 76.12 411 ASP A C 1
ATOM 3263 O O . ASP A 1 411 ? 59.280 13.168 -64.249 1.00 76.12 411 ASP A O 1
ATOM 3267 N N . LYS A 1 412 ? 60.012 11.956 -65.988 1.00 77.56 412 LYS A N 1
ATOM 3268 C CA . LYS A 1 412 ? 59.476 10.689 -65.481 1.00 77.56 412 LYS A CA 1
ATOM 3269 C C . LYS A 1 412 ? 60.098 10.312 -64.135 1.00 77.56 412 LYS A C 1
ATOM 3271 O O . LYS A 1 412 ? 59.368 9.917 -63.231 1.00 77.56 412 LYS A O 1
ATOM 3276 N N . ALA A 1 413 ? 61.417 10.436 -63.986 1.00 75.44 413 ALA A N 1
ATOM 3277 C CA . ALA A 1 413 ? 62.091 10.128 -62.726 1.00 75.44 413 ALA A CA 1
ATOM 3278 C C . ALA A 1 413 ? 61.670 11.090 -61.598 1.00 75.44 413 ALA A C 1
ATOM 3280 O O . ALA A 1 413 ? 61.459 10.653 -60.465 1.00 75.44 413 ALA A O 1
ATOM 3281 N N . ALA A 1 414 ? 61.487 12.378 -61.907 1.00 76.19 414 ALA A N 1
ATOM 3282 C CA . ALA A 1 414 ? 60.989 13.370 -60.955 1.00 76.19 414 ALA A CA 1
ATOM 3283 C C . ALA A 1 414 ? 59.548 13.060 -60.507 1.00 76.19 414 ALA A C 1
ATOM 3285 O O . ALA A 1 414 ? 59.269 13.022 -59.306 1.00 76.19 414 ALA A O 1
ATOM 3286 N N . LEU A 1 415 ? 58.658 12.737 -61.451 1.00 74.62 415 LEU A N 1
ATOM 3287 C CA . LEU A 1 415 ? 57.277 12.336 -61.166 1.00 74.62 415 LEU A CA 1
ATOM 3288 C C . LEU A 1 415 ? 57.201 11.031 -60.364 1.00 74.62 415 LEU A C 1
ATOM 3290 O O . LEU A 1 415 ? 56.397 10.924 -59.443 1.00 74.62 415 LEU A O 1
ATOM 3294 N N . GLU A 1 416 ? 58.045 10.038 -60.657 1.00 77.69 416 GLU A N 1
ATOM 3295 C CA . GLU A 1 416 ? 58.109 8.793 -59.879 1.00 77.69 416 GLU A CA 1
ATOM 3296 C C . GLU A 1 416 ? 58.553 9.047 -58.429 1.00 77.69 416 GLU A C 1
ATOM 3298 O O . GLU A 1 416 ? 58.027 8.428 -57.494 1.00 77.69 416 GLU A O 1
ATOM 3303 N N . GLN A 1 417 ? 59.468 9.995 -58.217 1.00 79.44 417 GLN A N 1
ATOM 3304 C CA . GLN A 1 417 ? 59.891 10.407 -56.882 1.00 79.44 417 GLN A CA 1
ATOM 3305 C C . GLN A 1 417 ? 58.776 11.156 -56.134 1.00 79.44 417 GLN A C 1
ATOM 3307 O O . GLN A 1 417 ? 58.571 10.926 -54.941 1.00 79.44 417 GLN A O 1
ATOM 3312 N N . GLU A 1 418 ? 58.027 12.017 -56.820 1.00 78.00 418 GLU A N 1
ATOM 3313 C CA . GLU A 1 418 ? 56.910 12.765 -56.240 1.00 78.00 418 GLU A CA 1
ATOM 3314 C C . GLU A 1 418 ? 55.712 11.858 -55.919 1.00 78.00 418 GLU A C 1
ATOM 3316 O O . GLU A 1 418 ? 55.162 11.929 -54.820 1.00 78.00 418 GLU A O 1
ATOM 3321 N N . ILE A 1 419 ? 55.390 10.901 -56.797 1.00 75.19 419 ILE A N 1
ATOM 3322 C CA . ILE A 1 419 ? 54.404 9.840 -56.538 1.00 75.19 419 ILE A CA 1
ATOM 3323 C C . ILE A 1 419 ? 54.821 8.997 -55.331 1.00 75.19 419 ILE A C 1
ATOM 3325 O O . ILE A 1 419 ? 53.972 8.636 -54.516 1.00 75.19 419 ILE A O 1
ATOM 3329 N N . SER A 1 420 ? 56.111 8.682 -55.188 1.00 75.75 420 SER A N 1
ATOM 3330 C CA . SER A 1 420 ? 56.606 7.923 -54.033 1.00 75.75 420 SER A CA 1
ATOM 3331 C C . SER A 1 420 ? 56.441 8.713 -52.731 1.00 75.75 420 SER A C 1
ATOM 3333 O O . SER A 1 420 ? 55.903 8.175 -51.765 1.00 75.75 420 SER A O 1
ATOM 3335 N N . LYS A 1 421 ? 56.776 10.011 -52.726 1.00 78.12 421 LYS A N 1
ATOM 3336 C CA . LYS A 1 421 ? 56.555 10.898 -51.570 1.00 78.12 421 LYS A CA 1
ATOM 3337 C C . LYS A 1 421 ? 55.072 11.049 -51.218 1.00 78.12 421 LYS A C 1
ATOM 3339 O O . LYS A 1 421 ? 54.719 10.965 -50.046 1.00 78.12 421 LYS A O 1
ATOM 3344 N N . LEU A 1 422 ? 54.201 11.222 -52.215 1.00 74.69 422 LEU A N 1
ATOM 3345 C CA . LEU A 1 422 ? 52.750 11.320 -52.015 1.00 74.69 422 LEU A CA 1
ATOM 3346 C C . LEU A 1 422 ? 52.145 10.007 -51.503 1.00 74.69 422 LEU A C 1
ATOM 3348 O O . LEU A 1 422 ? 51.214 10.021 -50.699 1.00 74.69 422 LEU A O 1
ATOM 3352 N N . ARG A 1 423 ? 52.674 8.856 -51.933 1.00 76.38 423 ARG A N 1
ATOM 3353 C CA . ARG A 1 423 ? 52.272 7.549 -51.394 1.00 76.38 423 ARG A CA 1
ATOM 3354 C C . ARG A 1 423 ? 52.689 7.395 -49.939 1.00 76.38 423 ARG A C 1
ATOM 3356 O O . ARG A 1 423 ? 51.876 6.953 -49.137 1.00 76.38 423 ARG A O 1
ATOM 3363 N N . GLU A 1 424 ? 53.910 7.778 -49.584 1.00 74.88 424 GLU A N 1
ATOM 3364 C CA . GLU A 1 424 ? 54.379 7.729 -48.196 1.00 74.88 424 GLU A CA 1
ATOM 3365 C C . GLU A 1 424 ? 53.579 8.668 -47.286 1.00 74.88 424 GLU A C 1
ATOM 3367 O O . GLU A 1 424 ? 53.147 8.253 -46.207 1.00 74.88 424 GLU A O 1
ATOM 3372 N N . SER A 1 425 ? 53.301 9.899 -47.732 1.00 72.88 425 SER A N 1
ATOM 3373 C CA . SER A 1 425 ? 52.477 10.839 -46.969 1.00 72.88 425 SER A CA 1
ATOM 3374 C C . SER A 1 425 ? 51.045 10.327 -46.815 1.00 72.88 425 SER A C 1
ATOM 3376 O O . SER A 1 425 ? 50.542 10.287 -45.692 1.00 72.88 425 SER A O 1
ATOM 3378 N N . SER A 1 426 ? 50.432 9.830 -47.894 1.00 74.75 426 SER A N 1
ATOM 3379 C CA . SER A 1 426 ? 49.079 9.264 -47.879 1.00 74.75 426 SER A CA 1
ATOM 3380 C C . SER A 1 426 ? 48.971 8.038 -46.970 1.00 74.75 426 SER A C 1
ATOM 3382 O O . SER A 1 426 ? 48.042 7.954 -46.171 1.00 74.75 426 SER A O 1
ATOM 3384 N N . VAL A 1 427 ? 49.946 7.122 -47.005 1.00 76.69 427 VAL A N 1
ATOM 3385 C CA . VAL A 1 427 ? 49.982 5.958 -46.102 1.00 76.69 427 VAL A CA 1
ATOM 3386 C C . VAL A 1 427 ? 50.148 6.401 -44.648 1.00 76.69 427 VAL A C 1
ATOM 3388 O O . VAL A 1 427 ? 49.508 5.841 -43.757 1.00 76.69 427 VAL A O 1
ATOM 3391 N N . SER A 1 428 ? 50.963 7.426 -44.382 1.00 74.50 428 SER A N 1
ATOM 3392 C CA . SER A 1 428 ? 51.141 7.954 -43.024 1.00 74.50 428 SER A CA 1
ATOM 3393 C C . SER A 1 428 ? 49.867 8.614 -42.472 1.00 74.50 428 SER A C 1
ATOM 3395 O O . SER A 1 428 ? 49.529 8.419 -41.303 1.00 74.50 428 SER A O 1
ATOM 3397 N N . GLU A 1 429 ? 49.119 9.335 -43.311 1.00 75.50 429 GLU A N 1
ATOM 3398 C CA . GLU A 1 429 ? 47.839 9.954 -42.952 1.00 75.50 429 GLU A CA 1
ATOM 3399 C C . GLU A 1 429 ? 46.728 8.915 -42.800 1.00 75.50 429 GLU A C 1
ATOM 3401 O O . GLU A 1 429 ? 45.961 8.965 -41.837 1.00 75.50 429 GLU A O 1
ATOM 3406 N N . GLN A 1 430 ? 46.678 7.917 -43.685 1.00 71.75 430 GLN A N 1
ATOM 3407 C CA . GLN A 1 430 ? 45.770 6.780 -43.547 1.00 71.75 430 GLN A CA 1
ATOM 3408 C C . GLN A 1 430 ? 46.024 6.036 -42.238 1.00 71.75 430 GLN A C 1
ATOM 3410 O O . GLN A 1 430 ? 45.079 5.716 -41.530 1.00 71.75 430 GLN A O 1
ATOM 3415 N N . ARG A 1 431 ? 47.285 5.826 -41.850 1.00 77.31 431 ARG A N 1
ATOM 3416 C CA . ARG A 1 431 ? 47.613 5.157 -40.586 1.00 77.31 431 ARG A CA 1
ATOM 3417 C C . ARG A 1 431 ? 47.181 5.975 -39.366 1.00 77.31 431 ARG A C 1
ATOM 3419 O O . ARG A 1 431 ? 46.575 5.418 -38.457 1.00 77.31 431 ARG A O 1
ATOM 3426 N N . LYS A 1 432 ? 47.414 7.293 -39.371 1.00 76.88 432 LYS A N 1
ATOM 3427 C CA . LYS A 1 432 ? 46.946 8.193 -38.300 1.00 76.88 432 LYS A CA 1
ATOM 3428 C C . LYS A 1 432 ? 45.422 8.228 -38.194 1.00 76.88 432 LYS A C 1
ATOM 3430 O O . LYS A 1 432 ? 44.888 8.119 -37.098 1.00 76.88 432 LYS A O 1
ATOM 3435 N N . THR A 1 433 ? 44.722 8.337 -39.322 1.00 72.69 433 THR A N 1
ATOM 3436 C CA . THR A 1 433 ? 43.250 8.353 -39.337 1.00 72.69 433 THR A CA 1
ATOM 3437 C C . THR A 1 433 ? 42.651 7.024 -38.885 1.00 72.69 433 THR A C 1
ATOM 3439 O O . THR A 1 433 ? 41.623 7.034 -38.213 1.00 72.69 433 THR A O 1
ATOM 3442 N N . LEU A 1 434 ? 43.300 5.895 -39.186 1.00 73.50 434 LEU A N 1
ATOM 3443 C CA . LEU A 1 434 ? 42.888 4.569 -38.718 1.00 73.50 434 LEU A CA 1
ATOM 3444 C C . LEU A 1 434 ? 43.089 4.423 -37.202 1.00 73.50 434 LEU A C 1
ATOM 3446 O O . LEU A 1 434 ? 42.171 3.992 -36.511 1.00 73.50 434 LEU A O 1
ATOM 3450 N N . GLU A 1 435 ? 44.224 4.881 -36.665 1.00 75.06 435 GLU A N 1
ATOM 3451 C CA . GLU A 1 435 ? 44.455 4.927 -35.213 1.00 75.06 435 GLU A CA 1
ATOM 3452 C C . GLU A 1 435 ? 43.465 5.855 -34.486 1.00 75.06 435 GLU A C 1
ATOM 3454 O O . GLU A 1 435 ? 42.993 5.538 -33.392 1.00 75.06 435 GLU A O 1
ATOM 3459 N N . ASP A 1 436 ? 43.127 7.006 -35.071 1.00 75.94 436 ASP A N 1
ATOM 3460 C CA . ASP A 1 436 ? 42.144 7.928 -34.497 1.00 75.94 436 ASP A CA 1
ATOM 3461 C C . ASP A 1 436 ? 40.715 7.369 -34.565 1.00 75.94 436 ASP A C 1
ATOM 3463 O O . ASP A 1 436 ? 39.943 7.557 -33.620 1.00 75.94 436 ASP A O 1
ATOM 3467 N N . LEU A 1 437 ? 40.377 6.625 -35.624 1.00 72.75 437 LEU A N 1
ATOM 3468 C CA . LEU A 1 437 ? 39.124 5.874 -35.737 1.00 72.75 437 LEU A CA 1
ATOM 3469 C C . LEU A 1 437 ? 39.033 4.768 -34.684 1.00 72.75 437 LEU A C 1
ATOM 3471 O O . LEU A 1 437 ? 38.021 4.699 -33.992 1.00 72.75 437 LEU A O 1
ATOM 3475 N N . GLU A 1 438 ? 40.084 3.971 -34.486 1.00 75.25 438 GLU A N 1
ATOM 3476 C CA . GLU A 1 438 ? 40.116 2.937 -33.442 1.00 75.25 438 GLU A CA 1
ATOM 3477 C C . GLU A 1 438 ? 39.968 3.544 -32.038 1.00 75.25 438 GLU A C 1
ATOM 3479 O O . GLU A 1 438 ? 39.198 3.046 -31.210 1.00 75.25 438 GLU A O 1
ATOM 3484 N N . ARG A 1 439 ? 40.635 4.674 -31.760 1.00 76.19 439 ARG A N 1
ATOM 3485 C CA . ARG A 1 439 ? 40.461 5.404 -30.490 1.00 76.19 439 ARG A CA 1
ATOM 3486 C C . ARG A 1 439 ? 39.041 5.953 -30.336 1.00 76.19 439 ARG A C 1
ATOM 3488 O O . ARG A 1 439 ? 38.498 5.930 -29.229 1.00 76.19 439 ARG A O 1
ATOM 3495 N N . ALA A 1 440 ? 38.436 6.460 -31.409 1.00 70.38 440 ALA A N 1
ATOM 3496 C CA . ALA A 1 440 ? 37.067 6.965 -31.395 1.00 70.38 440 ALA A CA 1
ATOM 3497 C C . ALA A 1 440 ? 36.041 5.836 -31.202 1.00 70.38 440 ALA A C 1
ATOM 3499 O O . ALA A 1 440 ? 35.111 5.999 -30.413 1.00 70.38 440 ALA A O 1
ATOM 3500 N N . GLU A 1 441 ? 36.235 4.680 -31.839 1.00 74.12 441 GLU A N 1
ATOM 3501 C CA . GLU A 1 441 ? 35.405 3.485 -31.656 1.00 74.12 441 GLU A CA 1
ATOM 3502 C C . GLU A 1 441 ? 35.530 2.919 -30.241 1.00 74.12 441 GLU A C 1
ATOM 3504 O O . GLU A 1 441 ? 34.516 2.604 -29.617 1.00 74.12 441 GLU A O 1
ATOM 3509 N N . ALA A 1 442 ? 36.739 2.874 -29.673 1.00 75.62 442 ALA A N 1
ATOM 3510 C CA . ALA A 1 442 ? 36.941 2.468 -28.285 1.00 75.62 442 ALA A CA 1
ATOM 3511 C C . ALA A 1 442 ? 36.203 3.400 -27.305 1.00 75.62 442 ALA A C 1
ATOM 3513 O O . ALA A 1 442 ? 35.512 2.932 -26.395 1.00 75.62 442 ALA A O 1
ATOM 3514 N N . ARG A 1 443 ? 36.277 4.722 -27.523 1.00 75.50 443 ARG A N 1
ATOM 3515 C CA . ARG A 1 443 ? 35.537 5.719 -26.728 1.00 75.50 443 ARG A CA 1
ATOM 3516 C C . ARG A 1 443 ? 34.025 5.602 -26.915 1.00 75.50 443 ARG A C 1
ATOM 3518 O O . ARG A 1 443 ? 33.295 5.684 -25.930 1.00 75.50 443 ARG A O 1
ATOM 3525 N N . ALA A 1 444 ? 33.550 5.368 -28.137 1.00 70.38 444 ALA A N 1
ATOM 3526 C CA . ALA A 1 444 ? 32.133 5.147 -28.421 1.00 70.38 444 ALA A CA 1
ATOM 3527 C C . ALA A 1 444 ? 31.621 3.866 -27.743 1.00 70.38 444 ALA A C 1
ATOM 3529 O O . ALA A 1 444 ? 30.570 3.886 -27.105 1.00 70.38 444 ALA A O 1
ATOM 3530 N N . GLY A 1 445 ? 32.397 2.781 -27.786 1.00 72.69 445 GLY A N 1
ATOM 3531 C CA . GLY A 1 445 ? 32.089 1.532 -27.095 1.00 72.69 445 GLY A CA 1
ATOM 3532 C C . GLY A 1 445 ? 32.062 1.684 -25.572 1.00 72.69 445 GLY A C 1
ATOM 3533 O O . GLY A 1 445 ? 31.203 1.100 -24.911 1.00 72.69 445 GLY A O 1
ATOM 3534 N N . GLN A 1 446 ? 32.957 2.492 -24.998 1.00 75.94 446 GLN A N 1
ATOM 3535 C CA . GLN A 1 446 ? 32.948 2.804 -23.566 1.00 75.94 446 GLN A CA 1
ATOM 3536 C C . GLN A 1 446 ? 31.745 3.679 -23.183 1.00 75.94 446 GLN A C 1
ATOM 3538 O O . GLN A 1 446 ? 31.053 3.371 -22.214 1.00 75.94 446 GLN A O 1
ATOM 3543 N N . ALA A 1 447 ? 31.440 4.711 -23.973 1.00 70.75 447 ALA A N 1
ATOM 3544 C CA . ALA A 1 447 ? 30.272 5.564 -23.767 1.00 70.75 447 ALA A CA 1
ATOM 3545 C C . ALA A 1 447 ? 28.960 4.772 -23.878 1.00 70.75 447 ALA A C 1
ATOM 3547 O O . ALA A 1 447 ? 28.063 4.955 -23.060 1.00 70.75 447 ALA A O 1
ATOM 3548 N N . GLN A 1 448 ? 28.863 3.838 -24.826 1.00 77.19 448 GLN A N 1
ATOM 3549 C CA . GLN A 1 448 ? 27.688 2.984 -24.989 1.00 77.19 448 GLN A CA 1
ATOM 3550 C C . GLN A 1 448 ? 27.505 2.019 -23.811 1.00 77.19 448 GLN A C 1
ATOM 3552 O O . GLN A 1 448 ? 26.382 1.846 -23.342 1.00 77.19 448 GLN A O 1
ATOM 3557 N N . ARG A 1 449 ? 28.593 1.455 -23.267 1.00 75.25 449 ARG A N 1
ATOM 3558 C CA . ARG A 1 449 ? 28.534 0.663 -22.025 1.00 75.25 449 ARG A CA 1
ATOM 3559 C C . ARG A 1 449 ? 28.075 1.504 -20.833 1.00 75.25 449 ARG A C 1
ATOM 3561 O O . ARG A 1 449 ? 27.225 1.046 -20.077 1.00 75.25 449 ARG A O 1
ATOM 3568 N N . SER A 1 450 ? 28.572 2.734 -20.696 1.00 73.69 450 SER A N 1
ATOM 3569 C CA . SER A 1 450 ? 28.119 3.657 -19.646 1.00 73.69 450 SER A CA 1
ATOM 3570 C C . SER A 1 450 ? 26.650 4.055 -19.815 1.00 73.69 450 SER A C 1
ATOM 3572 O O . SER A 1 450 ? 25.914 4.074 -18.835 1.00 73.69 450 SER A O 1
ATOM 3574 N N . CYS A 1 451 ? 26.185 4.305 -21.044 1.00 72.50 451 CYS A N 1
ATOM 3575 C CA . CYS A 1 451 ? 24.772 4.575 -21.320 1.00 72.50 451 CYS A CA 1
ATOM 3576 C C . CYS A 1 451 ? 23.874 3.375 -21.007 1.00 72.50 451 CYS A C 1
ATOM 3578 O O . CYS A 1 451 ? 22.780 3.574 -20.487 1.00 72.50 451 CYS A O 1
ATOM 3580 N N . ASN A 1 452 ? 24.314 2.152 -21.310 1.00 75.81 452 ASN A N 1
ATOM 3581 C CA . ASN A 1 452 ? 23.559 0.945 -20.974 1.00 75.81 452 ASN A CA 1
ATOM 3582 C C . ASN A 1 452 ? 23.475 0.753 -19.457 1.00 75.81 452 ASN A C 1
ATOM 3584 O O . ASN A 1 452 ? 22.380 0.551 -18.946 1.00 75.81 452 ASN A O 1
ATOM 3588 N N . ARG A 1 453 ? 24.590 0.927 -18.735 1.00 80.12 453 ARG A N 1
ATOM 3589 C CA . ARG A 1 453 ? 24.618 0.832 -17.269 1.00 80.12 453 ARG A CA 1
ATOM 3590 C C . ARG A 1 453 ? 23.716 1.883 -16.610 1.00 80.12 453 ARG A C 1
ATOM 3592 O O . ARG A 1 453 ? 22.914 1.538 -15.757 1.00 80.12 453 ARG A O 1
ATOM 3599 N N . LEU A 1 454 ? 23.776 3.139 -17.061 1.00 75.56 454 LEU A N 1
ATOM 3600 C CA . LEU A 1 454 ? 22.876 4.195 -16.577 1.00 75.56 454 LEU A CA 1
ATOM 3601 C C . LEU A 1 454 ? 21.408 3.909 -16.914 1.00 75.56 454 LEU A C 1
ATOM 3603 O O . LEU A 1 454 ? 20.523 4.257 -16.141 1.00 75.56 454 LEU A O 1
ATOM 3607 N N . ARG A 1 455 ? 21.124 3.288 -18.065 1.00 78.31 455 ARG A N 1
ATOM 3608 C CA . ARG A 1 455 ? 19.757 2.904 -18.436 1.00 78.31 455 ARG A CA 1
ATOM 3609 C C . ARG A 1 455 ? 19.227 1.798 -17.521 1.00 78.31 455 ARG A C 1
ATOM 3611 O O . ARG A 1 455 ? 18.111 1.933 -17.040 1.00 78.31 455 ARG A O 1
ATOM 3618 N N . GLU A 1 456 ? 20.034 0.780 -17.229 1.00 80.38 456 GLU A N 1
ATOM 3619 C CA . GLU A 1 456 ? 19.700 -0.274 -16.259 1.00 80.38 456 GLU A CA 1
ATOM 3620 C C . GLU A 1 456 ? 19.470 0.300 -14.853 1.00 80.38 456 GLU A C 1
ATOM 3622 O O . GLU A 1 456 ? 18.517 -0.078 -14.179 1.00 80.38 456 GLU A O 1
ATOM 3627 N N . GLU A 1 457 ? 20.289 1.263 -14.432 1.00 79.38 457 GLU A N 1
ATOM 3628 C CA . GLU A 1 457 ? 20.178 1.920 -13.126 1.00 79.38 457 GLU A CA 1
ATOM 3629 C C . GLU A 1 457 ? 18.919 2.803 -13.029 1.00 79.38 457 GLU A C 1
ATOM 3631 O O . GLU A 1 457 ? 18.188 2.742 -12.039 1.00 79.38 457 GLU A O 1
ATOM 3636 N N . VAL A 1 458 ? 18.591 3.549 -14.092 1.00 78.81 458 VAL A N 1
ATOM 3637 C CA . VAL A 1 458 ? 17.337 4.315 -14.196 1.00 78.81 458 VAL A CA 1
ATOM 3638 C C . VAL A 1 458 ? 16.117 3.396 -14.230 1.00 78.81 458 VAL A C 1
ATOM 3640 O O . VAL A 1 458 ? 15.106 3.704 -13.599 1.00 78.81 458 VAL A O 1
ATOM 3643 N N . ASP A 1 459 ? 16.179 2.277 -14.950 1.00 77.50 459 ASP A N 1
ATOM 3644 C CA . ASP A 1 459 ? 15.083 1.308 -14.992 1.00 77.50 459 ASP A CA 1
ATOM 3645 C C . ASP A 1 459 ? 14.902 0.616 -13.630 1.00 77.50 459 ASP A C 1
ATOM 3647 O O . ASP A 1 459 ? 13.764 0.440 -13.187 1.00 77.50 459 ASP A O 1
ATOM 3651 N N . GLY A 1 460 ? 15.998 0.346 -12.910 1.00 81.75 460 GLY A N 1
ATOM 3652 C CA . GLY A 1 460 ? 15.982 -0.100 -11.516 1.00 81.75 460 GLY A CA 1
ATOM 3653 C C . GLY A 1 460 ? 15.301 0.911 -10.590 1.00 81.75 460 GLY A C 1
ATOM 3654 O O . GLY A 1 460 ? 14.344 0.564 -9.902 1.00 81.75 460 GLY A O 1
ATOM 3655 N N . GLN A 1 461 ? 15.700 2.185 -10.639 1.00 78.44 461 GLN A N 1
ATOM 3656 C CA . GLN A 1 461 ? 15.076 3.251 -9.839 1.00 78.44 461 GLN A CA 1
ATOM 3657 C C . GLN A 1 461 ? 13.591 3.452 -10.174 1.00 78.44 461 GLN A C 1
ATOM 3659 O O . GLN A 1 461 ? 12.769 3.673 -9.283 1.00 78.44 461 GLN A O 1
ATOM 3664 N N . ARG A 1 462 ? 13.213 3.352 -11.454 1.00 77.81 462 ARG A N 1
ATOM 3665 C CA . ARG A 1 462 ? 11.806 3.403 -11.887 1.00 77.81 462 ARG A CA 1
ATOM 3666 C C . ARG A 1 462 ? 10.995 2.237 -11.347 1.00 77.81 462 ARG A C 1
ATOM 3668 O O . ARG A 1 462 ? 9.808 2.412 -11.075 1.00 77.81 462 ARG A O 1
ATOM 3675 N N . GLN A 1 463 ? 11.602 1.061 -11.229 1.00 79.19 463 GLN A N 1
ATOM 3676 C CA . GLN A 1 463 ? 10.946 -0.088 -10.630 1.00 79.19 463 GLN A CA 1
ATOM 3677 C C . GLN A 1 463 ? 10.730 0.134 -9.132 1.00 79.19 463 GLN A C 1
ATOM 3679 O O . GLN A 1 463 ? 9.590 0.053 -8.689 1.00 79.19 463 GLN A O 1
ATOM 3684 N N . THR A 1 464 ? 11.759 0.569 -8.400 1.00 82.44 464 THR A N 1
ATOM 3685 C CA . THR A 1 464 ? 11.642 0.901 -6.972 1.00 82.44 464 THR A CA 1
ATOM 3686 C C . THR A 1 464 ? 10.564 1.955 -6.711 1.00 82.44 464 THR A C 1
ATOM 3688 O O . THR A 1 464 ? 9.749 1.794 -5.808 1.00 82.44 464 THR A O 1
ATOM 3691 N N . LEU A 1 465 ? 10.499 3.014 -7.527 1.00 76.38 465 LEU A N 1
ATOM 3692 C CA . LEU A 1 465 ? 9.458 4.039 -7.405 1.00 76.38 465 LEU A CA 1
ATOM 3693 C C . LEU A 1 465 ? 8.054 3.487 -7.690 1.00 76.38 465 LEU A C 1
ATOM 3695 O O . LEU A 1 465 ? 7.096 3.902 -7.042 1.00 76.38 465 LEU A O 1
ATOM 3699 N N . ARG A 1 466 ? 7.903 2.557 -8.643 1.00 81.12 466 ARG A N 1
ATOM 3700 C CA . ARG A 1 466 ? 6.613 1.891 -8.892 1.00 81.12 466 ARG A CA 1
ATOM 3701 C C . ARG A 1 466 ? 6.190 1.033 -7.708 1.00 81.12 466 ARG A C 1
ATOM 3703 O O . ARG A 1 466 ? 5.026 1.105 -7.317 1.00 81.12 466 ARG A O 1
ATOM 3710 N N . ASP A 1 467 ? 7.125 0.292 -7.128 1.00 83.25 467 ASP A N 1
ATOM 3711 C CA . ASP A 1 467 ? 6.869 -0.549 -5.962 1.00 83.25 467 ASP A CA 1
ATOM 3712 C C . ASP A 1 467 ? 6.463 0.326 -4.759 1.00 83.25 467 ASP A C 1
ATOM 3714 O O . ASP A 1 467 ? 5.419 0.087 -4.155 1.00 83.25 467 ASP A O 1
ATOM 3718 N N . GLN A 1 468 ? 7.167 1.436 -4.511 1.00 80.62 468 GLN A N 1
ATOM 3719 C CA . GLN A 1 468 ? 6.805 2.417 -3.476 1.00 80.62 468 GLN A CA 1
ATOM 3720 C C . GLN A 1 468 ? 5.432 3.063 -3.711 1.00 80.62 468 GLN A C 1
ATOM 3722 O O . GLN A 1 468 ? 4.652 3.223 -2.777 1.00 80.62 468 GLN A O 1
ATOM 3727 N N . VAL A 1 469 ? 5.088 3.419 -4.953 1.00 80.56 469 VAL A N 1
ATOM 3728 C CA . VAL A 1 469 ? 3.749 3.948 -5.274 1.00 80.56 469 VAL A CA 1
ATOM 3729 C C . VAL A 1 469 ? 2.667 2.895 -5.025 1.00 80.56 469 VAL A C 1
ATOM 3731 O O . VAL A 1 469 ? 1.585 3.238 -4.547 1.00 80.56 469 VAL A O 1
ATOM 3734 N N . SER A 1 470 ? 2.943 1.622 -5.319 1.00 78.56 470 SER A N 1
ATOM 3735 C CA . SER A 1 470 ? 2.008 0.530 -5.036 1.00 78.56 470 SER A CA 1
ATOM 3736 C C . SER A 1 470 ? 1.803 0.325 -3.532 1.00 78.56 470 SER A C 1
ATOM 3738 O O . SER A 1 470 ? 0.664 0.175 -3.093 1.00 78.56 470 SER A O 1
ATOM 3740 N N . GLU A 1 471 ? 2.870 0.436 -2.739 1.00 83.94 471 GLU A N 1
ATOM 3741 C CA . GLU A 1 471 ? 2.824 0.376 -1.277 1.00 83.94 471 GLU A CA 1
ATOM 3742 C C . GLU A 1 471 ? 2.049 1.563 -0.693 1.00 83.94 471 GLU A C 1
ATOM 3744 O O . GLU A 1 471 ? 1.167 1.375 0.141 1.00 83.94 471 GLU A O 1
ATOM 3749 N N . ILE A 1 472 ? 2.280 2.779 -1.198 1.00 75.00 472 ILE A N 1
ATOM 3750 C CA . ILE A 1 472 ? 1.518 3.971 -0.800 1.00 75.00 472 ILE A CA 1
ATOM 3751 C C . ILE A 1 472 ? 0.030 3.806 -1.132 1.00 75.00 472 ILE A C 1
ATOM 3753 O O . ILE A 1 472 ? -0.818 4.179 -0.322 1.00 75.00 472 ILE A O 1
ATOM 3757 N N . MET A 1 473 ? -0.318 3.244 -2.295 1.00 76.88 473 MET A N 1
ATOM 3758 C CA . MET A 1 473 ? -1.721 2.970 -2.626 1.00 76.88 473 MET A CA 1
ATOM 3759 C C . MET A 1 473 ? -2.332 1.906 -1.710 1.00 76.88 473 MET A C 1
ATOM 3761 O O . MET A 1 473 ? -3.468 2.081 -1.275 1.00 76.88 473 MET A O 1
ATOM 3765 N N . ALA A 1 474 ? -1.591 0.850 -1.367 1.00 79.88 474 ALA A N 1
ATOM 3766 C CA . ALA A 1 474 ? -2.044 -0.153 -0.407 1.00 79.88 474 ALA A CA 1
ATOM 3767 C C . ALA A 1 474 ? -2.279 0.469 0.980 1.00 79.88 474 ALA A C 1
ATOM 3769 O O . ALA A 1 474 ? -3.355 0.303 1.553 1.00 79.88 474 ALA A O 1
ATOM 3770 N N . LEU A 1 475 ? -1.331 1.269 1.477 1.00 77.06 475 LEU A N 1
ATOM 3771 C CA . LEU A 1 475 ? -1.461 1.991 2.743 1.00 77.06 475 LEU A CA 1
ATOM 3772 C C . LEU A 1 475 ? -2.652 2.954 2.726 1.00 77.06 475 LEU A C 1
ATOM 3774 O O . LEU A 1 475 ? -3.431 2.983 3.676 1.00 77.06 475 LEU A O 1
ATOM 3778 N N . ARG A 1 476 ? -2.857 3.687 1.628 1.00 75.25 476 ARG A N 1
ATOM 3779 C CA . ARG A 1 476 ? -4.009 4.583 1.474 1.00 75.25 476 ARG A CA 1
ATOM 3780 C C . ARG A 1 476 ? -5.333 3.825 1.502 1.00 75.25 476 ARG A C 1
ATOM 3782 O O . ARG A 1 476 ? -6.246 4.268 2.189 1.00 75.25 476 ARG A O 1
ATOM 3789 N N . ASN A 1 477 ? -5.425 2.687 0.815 1.00 78.75 477 ASN A N 1
ATOM 3790 C CA . ASN A 1 477 ? -6.623 1.849 0.838 1.00 78.75 477 ASN A CA 1
ATOM 3791 C C . ASN A 1 477 ? -6.891 1.315 2.249 1.00 78.75 477 ASN A C 1
ATOM 3793 O O . ASN A 1 477 ? -8.000 1.468 2.742 1.00 78.75 477 ASN A O 1
ATOM 3797 N N . THR A 1 478 ? -5.871 0.804 2.949 1.00 77.62 478 THR A N 1
ATOM 3798 C CA . THR A 1 478 ? -6.040 0.345 4.342 1.00 77.62 478 THR A CA 1
ATOM 3799 C C . THR A 1 478 ? -6.413 1.479 5.302 1.00 77.62 478 THR A C 1
ATOM 3801 O O . THR A 1 478 ? -7.177 1.269 6.240 1.00 77.62 478 THR A O 1
ATOM 3804 N N . SER A 1 479 ? -5.910 2.697 5.074 1.00 70.31 479 SER A N 1
ATOM 3805 C CA . SER A 1 479 ? -6.302 3.880 5.845 1.00 70.31 479 SER A CA 1
ATOM 3806 C C . SER A 1 479 ? -7.758 4.251 5.588 1.00 70.31 479 SER A C 1
ATOM 3808 O O . SER A 1 479 ? -8.479 4.540 6.535 1.00 70.31 479 SER A O 1
ATOM 3810 N N . GLN A 1 480 ? -8.195 4.218 4.329 1.00 75.94 480 GLN A N 1
ATOM 3811 C CA . GLN A 1 480 ? -9.575 4.512 3.958 1.00 75.94 480 GLN A CA 1
ATOM 3812 C C . GLN A 1 480 ? -10.539 3.447 4.505 1.00 75.94 480 GLN A C 1
ATOM 3814 O O . GLN A 1 480 ? -11.576 3.792 5.057 1.00 75.94 480 GLN A O 1
ATOM 3819 N N . GLU A 1 481 ? -10.170 2.165 4.450 1.00 73.50 481 GLU A N 1
ATOM 3820 C CA . GLU A 1 481 ? -10.930 1.076 5.076 1.00 73.50 481 GLU A CA 1
ATOM 3821 C C . GLU A 1 481 ? -11.041 1.261 6.596 1.00 73.50 481 GLU A C 1
ATOM 3823 O O . GLU A 1 481 ? -12.120 1.082 7.161 1.00 73.50 481 GLU A O 1
ATOM 3828 N N . ARG A 1 482 ? -9.956 1.678 7.268 1.00 71.38 482 ARG A N 1
ATOM 3829 C CA . ARG A 1 482 ? -9.986 2.015 8.701 1.00 71.38 482 ARG A CA 1
ATOM 3830 C C . ARG A 1 482 ? -10.875 3.217 8.996 1.00 71.38 482 ARG A C 1
ATOM 3832 O O . ARG A 1 482 ? -11.589 3.197 9.991 1.00 71.38 482 ARG A O 1
ATOM 3839 N N . GLU A 1 483 ? -10.843 4.248 8.162 1.00 69.38 483 GLU A N 1
ATOM 3840 C CA . GLU A 1 483 ? -11.671 5.445 8.325 1.00 69.38 483 GLU A CA 1
ATOM 3841 C C . GLU A 1 483 ? -13.161 5.125 8.132 1.00 69.38 483 GLU A C 1
ATOM 3843 O O . GLU A 1 483 ? -13.990 5.517 8.952 1.00 69.38 483 GLU A O 1
ATOM 3848 N N . GLU A 1 484 ? -13.503 4.310 7.131 1.00 71.38 484 GLU A N 1
ATOM 3849 C CA . GLU A 1 484 ? -14.860 3.787 6.942 1.00 71.38 484 GLU A CA 1
ATOM 3850 C C . GLU A 1 484 ? -15.299 2.900 8.117 1.00 71.38 484 GLU A C 1
ATOM 3852 O O . GLU A 1 484 ? -16.445 2.981 8.565 1.00 71.38 484 GLU A O 1
ATOM 3857 N N . GLN A 1 485 ? -14.399 2.075 8.656 1.00 70.19 485 GLN A N 1
ATOM 3858 C CA . GLN A 1 485 ? -14.677 1.242 9.824 1.00 70.19 485 GLN A CA 1
ATOM 3859 C C . GLN A 1 485 ? -14.907 2.086 11.087 1.00 70.19 485 GLN A C 1
ATOM 3861 O O . GLN A 1 485 ? -15.861 1.824 11.818 1.00 70.19 485 GLN A O 1
ATOM 3866 N N . LEU A 1 486 ? -14.089 3.117 11.321 1.00 62.50 486 LEU A N 1
ATOM 3867 C CA . LEU A 1 486 ? -14.251 4.061 12.430 1.00 62.50 486 LEU A CA 1
ATOM 3868 C C . LEU A 1 486 ? -15.542 4.874 12.296 1.00 62.50 486 LEU A C 1
ATOM 3870 O O . LEU A 1 486 ? -16.239 5.072 13.287 1.00 62.50 486 LEU A O 1
ATOM 3874 N N . SER A 1 487 ? -15.900 5.293 11.080 1.00 64.19 487 SER A N 1
ATOM 3875 C CA . SER A 1 487 ? -17.157 5.996 10.812 1.00 64.19 487 SER A CA 1
ATOM 3876 C C . SER A 1 487 ? -18.371 5.106 11.105 1.00 64.19 487 SER A C 1
ATOM 3878 O O . SER A 1 487 ? -19.271 5.528 11.831 1.00 64.19 487 SER A O 1
ATOM 3880 N N . ARG A 1 488 ? -18.361 3.840 10.660 1.00 67.62 488 ARG A N 1
ATOM 3881 C CA . ARG A 1 488 ? -19.420 2.867 10.995 1.00 67.62 488 ARG A CA 1
ATOM 3882 C C . ARG A 1 488 ? -19.487 2.568 12.493 1.00 67.62 488 ARG A C 1
ATOM 3884 O O . ARG A 1 488 ? -20.581 2.445 13.037 1.00 67.62 488 ARG A O 1
ATOM 3891 N N . GLN A 1 489 ? -18.339 2.456 13.166 1.00 61.72 489 GLN A N 1
ATOM 3892 C CA . GLN A 1 489 ? -18.287 2.285 14.620 1.00 61.72 489 GLN A CA 1
ATOM 3893 C C . GLN A 1 489 ? -18.873 3.503 15.337 1.00 61.72 489 GLN A C 1
ATOM 3895 O O . GLN A 1 489 ? -19.728 3.330 16.194 1.00 61.72 489 GLN A O 1
ATOM 3900 N N . SER A 1 490 ? -18.493 4.719 14.948 1.00 56.66 490 SER A N 1
ATOM 3901 C CA . SER A 1 490 ? -19.037 5.964 15.499 1.00 56.66 490 SER A CA 1
ATOM 3902 C C . SER A 1 490 ? -20.559 6.049 15.342 1.00 56.66 490 SER A C 1
ATOM 3904 O O . SER A 1 490 ? -21.260 6.323 16.316 1.00 56.66 490 SER A O 1
ATOM 3906 N N . GLU A 1 491 ? -21.097 5.750 14.157 1.00 61.19 491 GLU A N 1
ATOM 3907 C CA . GLU A 1 491 ? -22.547 5.743 13.931 1.00 61.19 491 GLU A CA 1
ATOM 3908 C C . GLU A 1 491 ? -23.261 4.685 14.783 1.00 61.19 491 GLU A C 1
ATOM 3910 O O . GLU A 1 491 ? -24.297 4.976 15.388 1.00 61.19 491 GLU A O 1
ATOM 3915 N N . ALA A 1 492 ? -22.694 3.479 14.893 1.00 60.06 492 ALA A N 1
ATOM 3916 C CA . ALA A 1 492 ? -23.229 2.423 15.748 1.00 60.06 492 ALA A CA 1
ATOM 3917 C C . ALA A 1 492 ? -23.212 2.825 17.232 1.00 60.06 492 ALA A C 1
ATOM 3919 O O . ALA A 1 492 ? -24.196 2.608 17.939 1.00 60.06 492 ALA A O 1
ATOM 3920 N N . GLN A 1 493 ? -22.139 3.472 17.694 1.00 54.88 493 GLN A N 1
ATOM 3921 C CA . GLN A 1 493 ? -22.019 3.990 19.059 1.00 54.88 493 GLN A CA 1
ATOM 3922 C C . GLN A 1 493 ? -23.064 5.075 19.342 1.00 54.88 493 GLN A C 1
ATOM 3924 O O . GLN A 1 493 ? -23.715 5.037 20.385 1.00 54.88 493 GLN A O 1
ATOM 3929 N N . VAL A 1 494 ? -23.292 6.002 18.404 1.00 56.44 494 VAL A N 1
ATOM 3930 C CA . VAL A 1 494 ? -24.326 7.046 18.524 1.00 56.44 494 VAL A CA 1
ATOM 3931 C C . VAL A 1 494 ? -25.725 6.429 18.575 1.00 56.44 494 VAL A C 1
ATOM 3933 O O . VAL A 1 494 ? -26.543 6.817 19.412 1.00 56.44 494 VAL A O 1
ATOM 3936 N N . GLN A 1 495 ? -26.011 5.434 17.731 1.00 58.69 495 GLN A N 1
ATOM 3937 C CA . GLN A 1 495 ? -27.296 4.728 17.746 1.00 58.69 495 GLN A CA 1
ATOM 3938 C C . GLN A 1 495 ? -27.505 3.919 19.036 1.00 58.69 495 GLN A C 1
ATOM 3940 O O . GLN A 1 495 ? -28.611 3.914 19.587 1.00 58.69 495 GLN A O 1
ATOM 3945 N N . GLN A 1 496 ? -26.461 3.271 19.556 1.00 55.72 496 GLN A N 1
ATOM 3946 C CA . GLN A 1 496 ? -26.518 2.530 20.818 1.00 55.72 496 GLN A CA 1
ATOM 3947 C C . GLN A 1 496 ? -26.684 3.461 22.022 1.00 55.72 496 GLN A C 1
ATOM 3949 O O . GLN A 1 496 ? -27.542 3.195 22.863 1.00 55.72 496 GLN A O 1
ATOM 3954 N N . ALA A 1 497 ? -25.969 4.588 22.070 1.00 53.25 497 ALA A N 1
ATOM 3955 C CA . ALA A 1 497 ? -26.145 5.618 23.094 1.00 53.25 497 ALA A CA 1
ATOM 3956 C C . ALA A 1 497 ? -27.563 6.214 23.058 1.00 53.25 497 ALA A C 1
ATOM 3958 O O . ALA A 1 497 ? -28.219 6.333 24.092 1.00 53.25 497 ALA A O 1
ATOM 3959 N N . ALA A 1 498 ? -28.098 6.505 21.868 1.00 53.47 498 ALA A N 1
ATOM 3960 C CA . ALA A 1 498 ? -29.476 6.970 21.715 1.00 53.47 498 ALA A CA 1
ATOM 3961 C C . ALA A 1 498 ? -30.506 5.922 22.182 1.00 53.47 498 ALA A C 1
ATOM 3963 O O . ALA A 1 498 ? -31.525 6.272 22.781 1.00 53.47 498 ALA A O 1
ATOM 3964 N N . THR A 1 499 ? -30.243 4.636 21.940 1.00 56.88 499 THR A N 1
ATOM 3965 C CA . THR A 1 499 ? -31.099 3.527 22.392 1.00 56.88 499 THR A CA 1
ATOM 3966 C C . THR A 1 499 ? -31.042 3.363 23.912 1.00 56.88 499 THR A C 1
ATOM 3968 O O . THR A 1 499 ? -32.082 3.249 24.556 1.00 56.88 499 THR A O 1
ATOM 3971 N N . LEU A 1 500 ? -29.847 3.446 24.500 1.00 57.38 500 LEU A N 1
ATOM 3972 C CA . LEU A 1 500 ? -29.625 3.497 25.946 1.00 57.38 500 LEU A CA 1
ATOM 3973 C C . LEU A 1 500 ? -30.422 4.630 26.602 1.00 57.38 500 LEU A C 1
ATOM 3975 O O . LEU A 1 500 ? -31.177 4.388 27.539 1.00 57.38 500 LEU A O 1
ATOM 3979 N N . LEU A 1 501 ? -30.331 5.849 26.068 1.00 57.78 501 LEU A N 1
ATOM 3980 C CA . LEU A 1 501 ? -31.076 7.007 26.573 1.00 57.78 501 LEU A CA 1
ATOM 3981 C C . LEU A 1 501 ? -32.594 6.828 26.487 1.00 57.78 501 LEU A C 1
ATOM 3983 O O . LEU A 1 501 ? -33.307 7.212 27.414 1.00 57.78 501 LEU A O 1
ATOM 3987 N N . ARG A 1 502 ? -33.098 6.203 25.417 1.00 58.22 502 ARG A N 1
ATOM 3988 C CA . ARG A 1 502 ? -34.522 5.842 25.307 1.00 58.22 502 ARG A CA 1
ATOM 3989 C C . ARG A 1 502 ? -34.945 4.799 26.341 1.00 58.22 502 ARG A C 1
ATOM 3991 O O . ARG A 1 502 ? -36.080 4.841 26.801 1.00 58.22 502 ARG A O 1
ATOM 3998 N N . HIS A 1 503 ? -34.061 3.879 26.723 1.00 55.44 503 HIS A N 1
ATOM 3999 C CA . HIS A 1 503 ? -34.341 2.934 27.806 1.00 55.44 503 HIS A CA 1
ATOM 4000 C C . HIS A 1 503 ? -34.330 3.608 29.182 1.00 55.44 503 HIS A C 1
ATOM 4002 O O . HIS A 1 503 ? -35.154 3.261 30.023 1.00 55.44 503 HIS A O 1
ATOM 4008 N N . PHE A 1 504 ? -33.477 4.614 29.392 1.00 52.72 504 PHE A N 1
ATOM 4009 C CA . PHE A 1 504 ? -33.495 5.419 30.615 1.00 52.72 504 PHE A CA 1
ATOM 4010 C C . PHE A 1 504 ? -34.720 6.331 30.723 1.00 52.72 504 PHE A C 1
ATOM 4012 O O . PHE A 1 504 ? -35.160 6.599 31.834 1.00 52.72 504 PHE A O 1
ATOM 4019 N N . SER A 1 505 ? -35.310 6.784 29.608 1.00 47.22 505 SER A N 1
ATOM 4020 C CA . SER A 1 505 ? -36.428 7.743 29.627 1.00 47.22 505 SER A CA 1
ATOM 4021 C C . SER A 1 505 ? -37.757 7.182 30.152 1.00 47.22 505 SER A C 1
ATOM 4023 O O . SER A 1 505 ? -38.732 7.924 30.246 1.00 47.22 505 SER A O 1
ATOM 4025 N N . ILE A 1 506 ? -37.833 5.891 30.484 1.00 48.09 506 ILE A N 1
ATOM 4026 C CA . ILE A 1 506 ? -39.022 5.261 31.072 1.00 48.09 506 ILE A CA 1
ATOM 4027 C C . ILE A 1 506 ? -38.749 5.044 32.572 1.00 48.09 506 ILE A C 1
ATOM 4029 O O . ILE A 1 506 ? -38.491 3.929 33.010 1.00 48.09 506 ILE A O 1
ATOM 4033 N N . GLY A 1 507 ? -38.769 6.129 33.362 1.00 50.16 507 GLY A N 1
ATOM 4034 C CA . GLY A 1 507 ? -38.717 6.071 34.837 1.00 50.16 507 GLY A CA 1
ATOM 4035 C C . GLY A 1 507 ? -37.550 6.806 35.516 1.00 50.16 507 GLY A C 1
ATOM 4036 O O . GLY A 1 507 ? -36.921 6.263 36.422 1.00 50.16 507 GLY A O 1
ATOM 4037 N N . THR A 1 508 ? -37.257 8.044 35.108 1.00 47.31 508 THR A N 1
ATOM 4038 C CA . THR A 1 508 ? -36.128 8.874 35.583 1.00 47.31 508 THR A CA 1
ATOM 4039 C C . THR A 1 508 ? -36.365 9.610 36.915 1.00 47.31 508 THR A C 1
ATOM 4041 O O . THR A 1 508 ? -35.942 10.753 37.053 1.00 47.31 508 THR A O 1
ATOM 4044 N N . GLU A 1 509 ? -37.040 9.013 37.899 1.00 49.19 509 GLU A N 1
ATOM 4045 C CA . GLU A 1 509 ? -37.231 9.658 39.220 1.00 49.19 509 GLU A CA 1
ATOM 4046 C C . GLU A 1 509 ? -36.226 9.190 40.290 1.00 49.19 509 GLU A C 1
ATOM 4048 O O . GLU A 1 509 ? -36.258 9.664 41.420 1.00 49.19 509 GLU A O 1
ATOM 4053 N N . SER A 1 510 ? -35.310 8.269 39.965 1.00 55.97 510 SER A N 1
ATOM 4054 C CA . SER A 1 510 ? -34.270 7.825 40.904 1.00 55.97 510 SER A CA 1
ATOM 4055 C C . SER A 1 510 ? -32.938 8.520 40.631 1.00 55.97 510 SER A C 1
ATOM 4057 O O . SER A 1 510 ? -32.401 8.403 39.527 1.00 55.97 510 SER A O 1
ATOM 4059 N N . ASP A 1 511 ? -32.349 9.131 41.662 1.00 55.00 511 ASP A N 1
ATOM 4060 C CA . ASP A 1 511 ? -30.994 9.713 41.645 1.00 55.00 511 ASP A CA 1
ATOM 4061 C C . ASP A 1 511 ? -29.933 8.733 41.105 1.00 55.00 511 ASP A C 1
ATOM 4063 O O . ASP A 1 511 ? -28.951 9.126 40.472 1.00 55.00 511 ASP A O 1
ATOM 4067 N N . ILE A 1 512 ? -30.161 7.429 41.301 1.00 54.19 512 ILE A N 1
ATOM 4068 C CA . ILE A 1 512 ? -29.305 6.349 40.799 1.00 54.19 512 ILE A CA 1
ATOM 4069 C C . ILE A 1 512 ? -29.326 6.312 39.267 1.00 54.19 512 ILE A C 1
ATOM 4071 O O . ILE A 1 512 ? -28.268 6.220 38.648 1.00 54.19 512 ILE A O 1
ATOM 4075 N N . TRP A 1 513 ? -30.505 6.417 38.647 1.00 58.72 513 TRP A N 1
ATOM 4076 C CA . TRP A 1 513 ? -30.647 6.422 37.188 1.00 58.72 513 TRP A CA 1
ATOM 4077 C C . TRP A 1 513 ? -30.091 7.704 36.571 1.00 58.72 513 TRP A C 1
ATOM 4079 O O . TRP A 1 513 ? -29.480 7.651 35.505 1.00 58.72 513 TRP A O 1
ATOM 4089 N N . GLN A 1 514 ? -30.233 8.838 37.259 1.00 58.66 514 GLN A N 1
ATOM 4090 C CA . GLN A 1 514 ? -29.703 10.116 36.790 1.00 58.66 514 GLN A CA 1
ATOM 4091 C C . GLN A 1 514 ? -28.167 10.146 36.822 1.00 58.66 514 GLN A C 1
ATOM 4093 O O . GLN A 1 514 ? -27.540 10.525 35.831 1.00 58.66 514 GLN A O 1
ATOM 4098 N N . GLY A 1 515 ? -27.548 9.679 37.912 1.00 60.50 515 GLY A N 1
ATOM 4099 C CA . GLY A 1 515 ? -26.089 9.569 38.008 1.00 60.50 515 GLY A CA 1
ATOM 4100 C C . GLY A 1 515 ? -25.502 8.549 37.028 1.00 60.50 515 GLY A C 1
ATOM 4101 O O . GLY A 1 515 ? -24.422 8.761 36.473 1.00 60.50 515 GLY A O 1
ATOM 4102 N N . LEU A 1 516 ? -26.234 7.463 36.769 1.00 56.78 516 LEU A N 1
ATOM 4103 C CA . LEU A 1 516 ? -25.829 6.435 35.819 1.00 56.78 516 LEU A CA 1
ATOM 4104 C C . LEU A 1 516 ? -25.883 6.955 34.377 1.00 56.78 516 LEU A C 1
ATOM 4106 O O . LEU A 1 516 ? -24.889 6.839 33.665 1.00 56.78 516 LEU A O 1
ATOM 4110 N N . ALA A 1 517 ? -26.971 7.633 33.996 1.00 57.16 517 ALA A N 1
ATOM 4111 C CA . ALA A 1 517 ? -27.105 8.281 32.693 1.00 57.16 517 ALA A CA 1
ATOM 4112 C C . ALA A 1 517 ? -26.018 9.346 32.461 1.00 57.16 517 ALA A C 1
ATOM 4114 O O . ALA A 1 517 ? -25.401 9.362 31.397 1.00 57.16 517 ALA A O 1
ATOM 4115 N N . GLN A 1 518 ? -25.729 10.195 33.458 1.00 59.44 518 GLN A N 1
ATOM 4116 C CA . GLN A 1 518 ? -24.678 11.218 33.363 1.00 59.44 518 GLN A CA 1
ATOM 4117 C C . GLN A 1 518 ? -23.294 10.611 33.108 1.00 59.44 518 GLN A C 1
ATOM 4119 O O . GLN A 1 518 ? -22.579 11.094 32.230 1.00 59.44 518 GLN A O 1
ATOM 4124 N N . ARG A 1 519 ? -22.933 9.537 33.825 1.00 59.91 519 ARG A N 1
ATOM 4125 C CA . ARG A 1 519 ? -21.644 8.852 33.642 1.00 59.91 519 ARG A CA 1
ATOM 4126 C C . ARG A 1 519 ? -21.550 8.141 32.297 1.00 59.91 519 ARG A C 1
ATOM 4128 O O . ARG A 1 519 ? -20.549 8.311 31.617 1.00 59.91 519 ARG A O 1
ATOM 4135 N N . THR A 1 520 ? -22.599 7.434 31.873 1.00 57.09 520 THR A N 1
ATOM 4136 C CA . THR A 1 520 ? -22.612 6.768 30.559 1.00 57.09 520 THR A CA 1
ATOM 4137 C C . THR A 1 520 ? -22.614 7.752 29.387 1.00 57.09 520 THR A C 1
ATOM 4139 O O . THR A 1 520 ? -22.103 7.428 28.326 1.00 57.09 520 THR A O 1
ATOM 4142 N N . LEU A 1 521 ? -23.165 8.961 29.562 1.00 54.69 521 LEU A N 1
ATOM 4143 C CA . LEU A 1 521 ? -23.157 10.017 28.541 1.00 54.69 521 LEU A CA 1
ATOM 4144 C C . LEU A 1 521 ? -21.796 10.709 28.389 1.00 54.69 521 LEU A C 1
ATOM 4146 O O . LEU A 1 521 ? -21.499 11.220 27.314 1.00 54.69 521 LEU A O 1
ATOM 4150 N N . HIS A 1 522 ? -20.997 10.762 29.458 1.00 52.53 522 HIS A N 1
ATOM 4151 C CA . HIS A 1 522 ? -19.652 11.354 29.441 1.00 52.53 522 HIS A CA 1
ATOM 4152 C C . HIS A 1 522 ? -18.575 10.367 28.975 1.00 52.53 522 HIS A C 1
ATOM 4154 O O . HIS A 1 522 ? -17.434 10.765 28.747 1.00 52.53 522 HIS A O 1
ATOM 4160 N N . ASP A 1 523 ? -18.929 9.092 28.837 1.00 53.44 523 ASP A N 1
ATOM 4161 C CA . ASP A 1 523 ? -18.006 8.008 28.556 1.00 53.44 523 ASP A CA 1
ATOM 4162 C C . ASP A 1 523 ? -18.189 7.499 27.121 1.00 53.44 523 ASP A C 1
ATOM 4164 O O . ASP A 1 523 ? -19.142 6.793 26.798 1.00 53.44 523 ASP A O 1
ATOM 4168 N N . VAL A 1 524 ? -17.268 7.892 26.238 1.00 51.66 524 VAL A N 1
ATOM 4169 C CA . VAL A 1 524 ? -17.226 7.452 24.828 1.00 51.66 524 VAL A CA 1
ATOM 4170 C C . VAL A 1 524 ? -16.312 6.227 24.668 1.00 51.66 524 VAL A C 1
ATOM 4172 O O . VAL A 1 524 ? -16.094 5.741 23.557 1.00 51.66 524 VAL A O 1
ATOM 4175 N N . THR A 1 525 ? -15.748 5.710 25.767 1.00 57.78 525 THR A N 1
ATOM 4176 C CA . THR A 1 525 ? -14.818 4.583 25.716 1.00 57.78 525 THR A CA 1
ATOM 4177 C C . THR A 1 525 ? -15.559 3.257 25.841 1.00 57.78 525 THR A C 1
ATOM 4179 O O . THR A 1 525 ? -16.212 2.941 26.835 1.00 57.78 525 THR A O 1
ATOM 4182 N N . TRP A 1 526 ? -15.469 2.468 24.774 1.00 62.62 526 TRP A N 1
ATOM 4183 C CA . TRP A 1 526 ? -15.982 1.108 24.729 1.00 62.62 526 TRP A CA 1
ATOM 4184 C C . TRP A 1 526 ? -14.859 0.158 25.103 1.00 62.62 526 TRP A C 1
ATOM 4186 O O . TRP A 1 526 ? -13.778 0.208 24.510 1.00 62.62 526 TRP A O 1
ATOM 4196 N N . LEU A 1 527 ? -15.108 -0.719 26.072 1.00 60.06 527 LEU A N 1
ATOM 4197 C CA . LEU A 1 527 ? -14.173 -1.796 26.365 1.00 60.06 527 LEU A CA 1
ATOM 4198 C C . LEU A 1 527 ? -14.269 -2.799 25.219 1.00 60.06 527 LEU A C 1
ATOM 4200 O O . LEU A 1 527 ? -15.290 -3.451 25.052 1.00 60.06 527 LEU A O 1
ATOM 4204 N N . SER A 1 528 ? -13.223 -2.893 24.397 1.00 52.44 528 SER A N 1
ATOM 4205 C CA . SER A 1 528 ? -13.083 -4.008 23.462 1.00 52.44 528 SER A CA 1
ATOM 4206 C C . SER A 1 528 ? -12.587 -5.205 24.257 1.00 52.44 528 SER A C 1
ATOM 4208 O O . SER A 1 528 ? -11.397 -5.300 24.565 1.00 52.44 528 SER A O 1
ATOM 4210 N N . THR A 1 529 ? -13.485 -6.118 24.597 1.00 55.34 529 THR A N 1
ATOM 4211 C CA . THR A 1 529 ? -13.121 -7.322 25.334 1.00 55.34 529 THR A CA 1
ATOM 4212 C C . THR A 1 529 ? -12.400 -8.304 24.403 1.00 55.34 529 THR A C 1
ATOM 4214 O O . THR A 1 529 ? -12.956 -8.836 23.448 1.00 55.34 529 THR A O 1
ATOM 4217 N N . GLN A 1 530 ? -11.102 -8.517 24.636 1.00 51.78 530 GLN A N 1
ATOM 4218 C CA . GLN A 1 530 ? -10.372 -9.671 24.099 1.00 51.78 530 GLN A CA 1
ATOM 4219 C C . GLN A 1 530 ? -10.313 -10.729 25.199 1.00 51.78 530 GLN A C 1
ATOM 4221 O O . GLN A 1 530 ? -9.268 -10.950 25.814 1.00 51.78 530 GLN A O 1
ATOM 4226 N N . ALA A 1 531 ? -11.459 -11.333 25.513 1.00 55.00 531 ALA A N 1
ATOM 4227 C CA . ALA A 1 531 ? -11.485 -12.435 26.459 1.00 55.00 531 ALA A CA 1
ATOM 4228 C C . ALA A 1 531 ? -10.728 -13.630 25.849 1.00 55.00 531 ALA A C 1
ATOM 4230 O O . ALA A 1 531 ? -11.076 -14.150 24.792 1.00 55.00 531 ALA A O 1
ATOM 4231 N N . THR A 1 532 ? -9.652 -14.065 26.507 1.00 58.78 532 THR A N 1
ATOM 4232 C CA . THR A 1 532 ? -8.922 -15.306 26.174 1.00 58.78 532 THR A CA 1
ATOM 4233 C C . THR A 1 532 ? -9.645 -16.556 26.674 1.00 58.78 532 THR A C 1
ATOM 4235 O O . THR A 1 532 ? -9.235 -17.683 26.397 1.00 58.78 532 THR A O 1
ATOM 4238 N N . TRP A 1 533 ? -10.715 -16.354 27.436 1.00 68.81 533 TRP A N 1
ATOM 4239 C CA . TRP A 1 533 ? -11.566 -17.373 28.014 1.00 68.81 533 TRP A CA 1
ATOM 4240 C C . TRP A 1 533 ? -12.882 -17.434 27.233 1.00 68.81 533 TRP A C 1
ATOM 4242 O O . TRP A 1 533 ? -13.217 -16.510 26.503 1.00 68.81 533 TRP A O 1
ATOM 4252 N N . HIS A 1 534 ? -13.573 -18.568 27.290 1.00 73.81 534 HIS A N 1
ATOM 4253 C CA . HIS A 1 534 ? -14.873 -18.730 26.646 1.00 73.81 534 HIS A CA 1
ATOM 4254 C C . HIS A 1 534 ? -15.873 -19.126 27.725 1.00 73.81 534 HIS A C 1
ATOM 4256 O O . HIS A 1 534 ? -15.618 -20.098 28.451 1.00 73.81 534 HIS A O 1
ATOM 4262 N N . PRO A 1 535 ? -17.001 -18.418 27.824 1.00 80.56 535 PRO A N 1
ATOM 4263 C CA . PRO A 1 535 ? -17.943 -18.641 28.892 1.00 80.56 535 PRO A CA 1
ATOM 4264 C C . PRO A 1 535 ? -18.710 -19.942 28.712 1.00 80.56 535 PRO A C 1
ATOM 4266 O O . PRO A 1 535 ? -18.965 -20.403 27.599 1.00 80.56 535 PRO A O 1
ATOM 4269 N N . TRP A 1 536 ? -19.090 -20.535 29.839 1.00 85.25 536 TRP A N 1
ATOM 4270 C CA . TRP A 1 536 ? -19.899 -21.743 29.852 1.00 85.25 536 TRP A CA 1
ATOM 4271 C C . TRP A 1 536 ? -21.370 -21.355 29.809 1.00 85.25 536 TRP A C 1
ATOM 4273 O O . TRP A 1 536 ? -21.850 -20.592 30.649 1.00 85.25 536 TRP A O 1
ATOM 4283 N N . ARG A 1 537 ? -22.097 -21.898 28.835 1.00 86.19 537 ARG A N 1
ATOM 4284 C CA . ARG A 1 537 ? -23.504 -21.578 28.626 1.00 86.19 537 ARG A CA 1
ATOM 4285 C C . ARG A 1 537 ? -24.346 -22.199 29.733 1.00 86.19 537 ARG A C 1
ATOM 4287 O O . ARG A 1 537 ? -24.337 -23.411 29.926 1.00 86.19 537 ARG A O 1
ATOM 4294 N N . ILE A 1 538 ? -25.136 -21.384 30.419 1.00 86.62 538 ILE A N 1
ATOM 4295 C CA . ILE A 1 538 ? -26.118 -21.893 31.377 1.00 86.62 538 ILE A CA 1
ATOM 4296 C C . ILE A 1 538 ? -27.308 -22.462 30.611 1.00 86.62 538 ILE A C 1
ATOM 4298 O O . ILE A 1 538 ? -27.868 -21.796 29.737 1.00 86.62 538 ILE A O 1
ATOM 4302 N N . VAL A 1 539 ? -27.726 -23.673 30.953 1.00 86.00 539 VAL A N 1
ATOM 4303 C CA . VAL A 1 539 ? -28.989 -24.244 30.469 1.00 86.00 539 VAL A CA 1
ATOM 4304 C C . VAL A 1 539 ? -29.996 -24.344 31.618 1.00 86.00 539 VAL A C 1
ATOM 4306 O O . VAL A 1 539 ? -29.602 -24.230 32.785 1.00 86.00 539 VAL A O 1
ATOM 4309 N N . PRO A 1 540 ? -31.303 -24.495 31.324 1.00 84.94 540 PRO A N 1
ATOM 4310 C CA . PRO A 1 540 ? -32.326 -24.586 32.358 1.00 84.94 540 PRO A CA 1
ATOM 4311 C C . PRO A 1 540 ? -31.965 -25.634 33.413 1.00 84.94 540 PRO A C 1
ATOM 4313 O O . PRO A 1 540 ? -31.746 -26.804 33.099 1.00 84.94 540 PRO A O 1
ATOM 4316 N N . SER A 1 541 ? -31.871 -25.187 34.665 1.00 87.62 541 SER A N 1
ATOM 4317 C CA . SER A 1 541 ? -31.509 -26.052 35.786 1.00 87.62 541 SER A CA 1
ATOM 4318 C C . SER A 1 541 ? -32.672 -26.964 36.167 1.00 87.62 541 SER A C 1
ATOM 4320 O O . SER A 1 541 ? -33.836 -26.573 36.082 1.00 87.62 541 SER A O 1
ATOM 4322 N N . TRP A 1 542 ? -32.364 -28.174 36.627 1.00 90.75 542 TRP A N 1
ATOM 4323 C CA . TRP A 1 542 ? -33.343 -29.119 37.164 1.00 90.75 542 TRP A CA 1
ATOM 4324 C C . TRP A 1 542 ? -33.560 -28.797 38.636 1.00 90.75 542 TRP A C 1
ATOM 4326 O O . TRP A 1 542 ? -33.164 -29.544 39.528 1.00 90.75 542 TRP A O 1
ATOM 4336 N N . SER A 1 543 ? -34.108 -27.606 38.867 1.00 87.38 543 SER A N 1
ATOM 4337 C CA . SER A 1 543 ? -34.370 -27.082 40.195 1.00 87.38 543 SER A CA 1
ATOM 4338 C C . SER A 1 543 ? -35.798 -26.597 40.332 1.00 87.38 543 SER A C 1
ATOM 4340 O O . SER A 1 543 ? -36.360 -25.992 39.420 1.00 87.38 543 SER A O 1
ATOM 4342 N N . THR A 1 544 ? -36.365 -26.798 41.517 1.00 83.38 544 THR A N 1
ATOM 4343 C CA . THR A 1 544 ? -37.651 -26.191 41.896 1.00 83.38 544 THR A CA 1
ATOM 4344 C C . THR A 1 544 ? -37.505 -24.708 42.260 1.00 83.38 544 THR A C 1
ATOM 4346 O O . THR A 1 544 ? -38.497 -23.983 42.412 1.00 83.38 544 THR A O 1
ATOM 4349 N N . ASN A 1 545 ? -36.267 -24.219 42.389 1.00 86.19 545 ASN A N 1
ATOM 4350 C CA . ASN A 1 545 ? -35.979 -22.826 42.672 1.00 86.19 545 ASN A CA 1
ATOM 4351 C C . ASN A 1 545 ? -36.226 -21.953 41.437 1.00 86.19 545 ASN A C 1
ATOM 4353 O O . ASN A 1 545 ? -35.418 -21.910 40.513 1.00 86.19 545 ASN A O 1
ATOM 4357 N N . LYS A 1 546 ? -37.294 -21.149 41.484 1.00 83.88 546 LYS A N 1
ATOM 4358 C CA . LYS A 1 546 ? -37.653 -20.199 40.415 1.00 83.88 546 LYS A CA 1
ATOM 4359 C C . LYS A 1 546 ? -36.564 -19.177 40.077 1.00 83.88 546 LYS A C 1
ATOM 4361 O O . LYS A 1 546 ? -36.639 -18.555 39.030 1.00 83.88 546 LYS A O 1
ATOM 4366 N N . ALA A 1 547 ? -35.579 -18.955 40.951 1.00 85.31 547 ALA A N 1
ATOM 4367 C CA . ALA A 1 547 ? -34.435 -18.094 40.643 1.00 85.31 547 ALA A CA 1
ATOM 4368 C C . ALA A 1 547 ? -33.421 -18.742 39.684 1.00 85.31 547 ALA A C 1
ATOM 4370 O O . ALA A 1 547 ? -32.533 -18.056 39.192 1.00 85.31 547 ALA A O 1
ATOM 4371 N N . LEU A 1 548 ? -33.541 -20.049 39.433 1.00 87.75 548 LEU A N 1
ATOM 4372 C CA . LEU A 1 548 ? -32.721 -20.797 38.481 1.00 87.75 548 LEU A CA 1
ATOM 4373 C C . LEU A 1 548 ? -33.433 -21.064 37.152 1.00 87.75 548 LEU A C 1
ATOM 4375 O O . LEU A 1 548 ? -32.872 -21.724 36.276 1.00 87.75 548 LEU A O 1
ATOM 4379 N N . GLU A 1 549 ? -34.647 -20.536 36.986 1.00 84.81 549 GLU A N 1
ATOM 4380 C CA . GLU A 1 549 ? -35.336 -20.559 35.704 1.00 84.81 549 GLU A CA 1
ATOM 4381 C C . GLU A 1 549 ? -34.605 -19.644 34.712 1.00 84.81 549 GLU A C 1
ATOM 4383 O O . GLU A 1 549 ? -34.366 -18.456 34.956 1.00 84.81 549 GLU A O 1
ATOM 4388 N N . VAL A 1 550 ? -34.252 -20.226 33.571 1.00 82.88 550 VAL A N 1
ATOM 4389 C CA . VAL A 1 550 ? -33.672 -19.518 32.434 1.00 82.88 550 VAL A CA 1
ATOM 4390 C C . VAL A 1 550 ? -34.774 -19.299 31.406 1.00 82.88 550 VAL A C 1
ATOM 4392 O O . VAL A 1 550 ? -35.340 -20.259 30.883 1.00 82.88 550 VAL A O 1
ATOM 4395 N N . GLN A 1 551 ? -35.073 -18.038 31.114 1.00 82.88 551 GLN A N 1
ATOM 4396 C CA . GLN A 1 551 ? -36.005 -17.624 30.072 1.00 82.88 551 GLN A CA 1
ATOM 4397 C C . GLN A 1 551 ? -35.233 -17.052 28.885 1.00 82.88 551 GLN A C 1
ATOM 4399 O O . GLN A 1 551 ? -34.210 -16.390 29.060 1.00 82.88 551 GLN A O 1
ATOM 4404 N N . VAL A 1 552 ? -35.736 -17.305 27.675 1.00 76.62 552 VAL A N 1
ATOM 4405 C CA . VAL A 1 552 ? -35.240 -16.630 26.471 1.00 76.62 552 VAL A CA 1
ATOM 4406 C C . VAL A 1 552 ? -35.677 -15.173 26.544 1.00 76.62 552 VAL A C 1
ATOM 4408 O O . VAL A 1 552 ? -36.851 -14.885 26.780 1.00 76.62 552 VAL A O 1
ATOM 4411 N N . ASP A 1 553 ? -34.724 -14.265 26.386 1.00 76.19 553 ASP A N 1
ATOM 4412 C CA . ASP A 1 553 ? -34.946 -12.835 26.515 1.00 76.19 553 ASP A CA 1
ATOM 4413 C C . ASP A 1 553 ? -34.130 -12.096 25.451 1.00 76.19 553 ASP A C 1
ATOM 4415 O O . ASP A 1 553 ? -32.907 -12.196 25.403 1.00 76.19 553 ASP A O 1
ATOM 4419 N N . ASP A 1 554 ? -34.835 -11.361 24.591 1.00 74.81 554 ASP A N 1
ATOM 4420 C CA . ASP A 1 554 ? -34.283 -10.740 23.377 1.00 74.81 554 ASP A CA 1
ATOM 4421 C C . ASP A 1 554 ? -33.839 -9.285 23.616 1.00 74.81 554 ASP A C 1
ATOM 4423 O O . ASP A 1 554 ? -33.757 -8.467 22.695 1.00 74.81 554 ASP A O 1
ATOM 4427 N N . ARG A 1 555 ? -33.622 -8.906 24.879 1.00 74.62 555 ARG A N 1
ATOM 4428 C CA . ARG A 1 555 ? -33.207 -7.546 25.234 1.00 74.62 555 ARG A CA 1
ATOM 4429 C C . ARG A 1 555 ? -31.763 -7.285 24.820 1.00 74.62 555 ARG A C 1
ATOM 4431 O O . ARG A 1 555 ? -30.930 -8.182 24.762 1.00 74.62 555 ARG A O 1
ATOM 4438 N N . SER A 1 556 ? -31.454 -6.010 24.584 1.00 80.94 556 SER A N 1
ATOM 4439 C CA . SER A 1 556 ? -30.082 -5.586 24.309 1.00 80.94 556 SER A CA 1
ATOM 4440 C C . SER A 1 556 ? -29.166 -5.843 25.513 1.00 80.94 556 SER A C 1
ATOM 4442 O O . SER A 1 556 ? -29.600 -5.765 26.665 1.00 80.94 556 SER A O 1
ATOM 4444 N N . VAL A 1 557 ? -27.876 -6.075 25.241 1.00 82.00 557 VAL A N 1
ATOM 4445 C CA . VAL A 1 557 ? -26.816 -6.294 26.250 1.00 82.00 557 VAL A CA 1
ATOM 4446 C C . VAL A 1 557 ? -26.846 -5.218 27.336 1.00 82.00 557 VAL A C 1
ATOM 4448 O O . VAL A 1 557 ? -26.776 -5.496 28.530 1.00 82.00 557 VAL A O 1
ATOM 4451 N N . HIS A 1 558 ? -27.042 -3.975 26.909 1.00 78.31 558 HIS A N 1
ATOM 4452 C CA . HIS A 1 558 ? -27.123 -2.819 27.780 1.00 78.31 558 HIS A CA 1
ATOM 4453 C C . HIS A 1 558 ? -28.373 -2.813 28.664 1.00 78.31 558 HIS A C 1
ATOM 4455 O O . HIS A 1 558 ? -28.274 -2.537 29.854 1.00 78.31 558 HIS A O 1
ATOM 4461 N N . ALA A 1 559 ? -29.546 -3.146 28.119 1.00 80.94 559 ALA A N 1
ATOM 4462 C CA . ALA A 1 559 ? -30.762 -3.253 28.921 1.00 80.94 559 ALA A CA 1
ATOM 4463 C C . ALA A 1 559 ? -30.637 -4.371 29.972 1.00 80.94 559 ALA A C 1
ATOM 4465 O O . ALA A 1 559 ? -31.002 -4.170 31.129 1.00 80.94 559 ALA A O 1
ATOM 4466 N N . ALA A 1 560 ? -30.044 -5.511 29.598 1.00 85.44 560 ALA A N 1
ATOM 4467 C CA . ALA A 1 560 ? -29.772 -6.606 30.525 1.00 85.44 560 ALA A CA 1
ATOM 4468 C C . ALA A 1 560 ? -28.789 -6.193 31.637 1.00 85.44 560 ALA A C 1
ATOM 4470 O O . ALA A 1 560 ? -29.046 -6.460 32.810 1.00 85.44 560 ALA A O 1
ATOM 4471 N N . ALA A 1 561 ? -27.708 -5.481 31.298 1.00 86.25 561 ALA A N 1
ATOM 4472 C CA . ALA A 1 561 ? -26.752 -4.931 32.262 1.00 86.25 561 ALA A CA 1
ATOM 4473 C C . ALA A 1 561 ? -27.407 -3.986 33.283 1.00 86.25 561 ALA A C 1
ATOM 4475 O O . ALA A 1 561 ? -27.140 -4.084 34.482 1.00 86.25 561 ALA A O 1
ATOM 4476 N N . LEU A 1 562 ? -28.296 -3.100 32.830 1.00 82.94 562 LEU A N 1
ATOM 4477 C CA . LEU A 1 562 ? -29.017 -2.175 33.706 1.00 82.94 562 LEU A CA 1
ATOM 4478 C C . LEU A 1 562 ? -30.002 -2.895 34.630 1.00 82.94 562 LEU A C 1
ATOM 4480 O O . LEU A 1 562 ? -30.061 -2.579 35.819 1.00 82.94 562 LEU A O 1
ATOM 4484 N N . ASP A 1 563 ? -30.726 -3.893 34.120 1.00 85.38 563 ASP A N 1
ATOM 4485 C CA . ASP A 1 563 ? -31.613 -4.728 34.935 1.00 85.38 563 ASP A CA 1
ATOM 4486 C C . ASP A 1 563 ? -30.824 -5.491 36.010 1.00 85.38 563 ASP A C 1
ATOM 4488 O O . ASP A 1 563 ? -31.235 -5.534 37.171 1.00 85.38 563 ASP A O 1
ATOM 4492 N N . VAL A 1 564 ? -29.667 -6.063 35.653 1.00 89.69 564 VAL A N 1
ATOM 4493 C CA . VAL A 1 564 ? -28.771 -6.741 36.604 1.00 89.69 564 VAL A CA 1
ATOM 4494 C C . VAL A 1 564 ? -28.314 -5.772 37.693 1.00 89.69 564 VAL A C 1
ATOM 4496 O O . VAL A 1 564 ? -28.445 -6.085 38.878 1.00 89.69 564 VAL A O 1
ATOM 4499 N N . LEU A 1 565 ? -27.841 -4.578 37.323 1.00 86.94 565 LEU A N 1
ATOM 4500 C CA . LEU A 1 565 ? -27.448 -3.542 38.282 1.00 86.94 565 LEU A CA 1
ATOM 4501 C C . LEU A 1 565 ? -28.588 -3.174 39.232 1.00 86.94 565 LEU A C 1
ATOM 4503 O O . LEU A 1 565 ? -28.382 -3.110 40.446 1.00 86.94 565 LEU A O 1
ATOM 4507 N N . ALA A 1 566 ? -29.788 -2.960 38.693 1.00 84.06 566 ALA A N 1
ATOM 4508 C CA . ALA A 1 566 ? -30.960 -2.605 39.477 1.00 84.06 566 ALA A CA 1
ATOM 4509 C C . ALA A 1 566 ? -31.345 -3.718 40.465 1.00 84.06 566 ALA A C 1
ATOM 4511 O O . ALA A 1 566 ? -31.598 -3.431 41.636 1.00 84.06 566 ALA A O 1
ATOM 4512 N N . ILE A 1 567 ? -31.341 -4.986 40.032 1.00 86.38 567 ILE A N 1
ATOM 4513 C CA . ILE A 1 567 ? -31.666 -6.139 40.888 1.00 86.38 567 ILE A CA 1
ATOM 4514 C C . ILE A 1 567 ? -30.626 -6.312 42.003 1.00 86.38 567 ILE A C 1
ATOM 4516 O O . ILE A 1 567 ? -30.997 -6.549 43.155 1.00 86.38 567 ILE A O 1
ATOM 4520 N N . LEU A 1 568 ? -29.335 -6.189 41.682 1.00 88.38 568 LEU A N 1
ATOM 4521 C CA . LEU A 1 568 ? -28.258 -6.389 42.655 1.00 88.38 568 LEU A CA 1
ATOM 4522 C C . LEU A 1 568 ? -28.176 -5.249 43.676 1.00 88.38 568 LEU A C 1
ATOM 4524 O O . LEU A 1 568 ? -27.976 -5.506 44.862 1.00 88.38 568 LEU A O 1
ATOM 4528 N N . ARG A 1 569 ? -28.390 -3.996 43.253 1.00 82.88 569 ARG A N 1
ATOM 4529 C CA . ARG A 1 569 ? -28.403 -2.848 44.175 1.00 82.88 569 ARG A CA 1
ATOM 4530 C C . ARG A 1 569 ? -29.677 -2.757 44.999 1.00 82.88 569 ARG A C 1
ATOM 4532 O O . ARG A 1 569 ? -29.631 -2.380 46.170 1.00 82.88 569 ARG A O 1
ATOM 4539 N N . SER A 1 570 ? -30.815 -3.131 44.422 1.00 77.56 570 SER A N 1
ATOM 4540 C CA . SER A 1 570 ? -32.073 -3.203 45.153 1.00 77.56 570 SER A CA 1
ATOM 4541 C C . SER A 1 570 ? -32.112 -4.474 46.004 1.00 77.56 570 SER A C 1
ATOM 4543 O O . SER A 1 570 ? -32.560 -5.543 45.579 1.00 77.56 570 SER A O 1
ATOM 4545 N N . ARG A 1 571 ? -31.665 -4.357 47.261 1.00 70.00 571 ARG A N 1
ATOM 4546 C CA . ARG A 1 571 ? -31.717 -5.443 48.262 1.00 70.00 571 ARG A CA 1
ATOM 4547 C C . ARG A 1 571 ? -33.136 -5.966 48.550 1.00 70.00 571 ARG A C 1
ATOM 4549 O O . ARG A 1 571 ? -33.280 -6.993 49.206 1.00 70.00 571 ARG A O 1
ATOM 4556 N N . SER A 1 572 ? -34.173 -5.293 48.047 1.00 67.81 572 SER A N 1
ATOM 4557 C CA . SER A 1 572 ? -35.582 -5.692 48.143 1.00 67.81 572 SER A CA 1
ATOM 4558 C C . SER A 1 572 ? -36.152 -6.328 46.865 1.00 67.81 572 SER A C 1
ATOM 4560 O O . SER A 1 572 ? -37.202 -6.965 46.932 1.00 67.81 572 SER A O 1
ATOM 4562 N N . ALA A 1 573 ? -35.491 -6.205 45.707 1.00 74.06 573 ALA A N 1
ATOM 4563 C CA . ALA A 1 573 ? -35.973 -6.781 44.450 1.00 74.06 573 ALA A CA 1
ATOM 4564 C C . ALA A 1 573 ? -35.954 -8.326 44.450 1.00 74.06 573 ALA A C 1
ATOM 4566 O O . ALA A 1 573 ? -35.104 -8.970 45.062 1.00 74.06 573 ALA A O 1
ATOM 4567 N N . GLY A 1 574 ? -36.888 -8.965 43.746 1.00 78.25 574 GLY A N 1
ATOM 4568 C CA . GLY A 1 574 ? -36.854 -10.420 43.570 1.00 78.25 574 GLY A CA 1
ATOM 4569 C C . GLY A 1 574 ? -35.725 -10.850 42.626 1.00 78.25 574 GLY A C 1
ATOM 4570 O O . GLY A 1 574 ? -35.560 -10.263 41.563 1.00 78.25 574 GLY A O 1
ATOM 4571 N N . VAL A 1 575 ? -35.002 -11.925 42.959 1.00 86.44 575 VAL A N 1
ATOM 4572 C CA . VAL A 1 575 ? -33.912 -12.476 42.118 1.00 86.44 575 VAL A CA 1
ATOM 4573 C C . VAL A 1 575 ? -34.392 -13.445 41.029 1.00 86.44 575 VAL A C 1
ATOM 4575 O O . VAL A 1 575 ? -33.577 -14.020 40.321 1.00 86.44 575 VAL A O 1
ATOM 4578 N N . LYS A 1 576 ? -35.711 -13.628 40.866 1.00 84.94 576 LYS A N 1
ATOM 4579 C CA . LYS A 1 576 ? -36.301 -14.643 39.968 1.00 84.94 576 LYS A CA 1
ATOM 4580 C C . LYS A 1 576 ? -35.788 -14.567 38.528 1.00 84.94 576 LYS A C 1
ATOM 4582 O O . LYS A 1 576 ? -35.534 -15.591 37.921 1.00 84.94 576 LYS A O 1
ATOM 4587 N N . ASN A 1 577 ? -35.598 -13.355 38.011 1.00 86.25 577 ASN A N 1
ATOM 4588 C CA . ASN A 1 577 ? -35.167 -13.147 36.628 1.00 86.25 577 ASN A CA 1
ATOM 4589 C C . ASN A 1 577 ? -33.654 -12.927 36.505 1.00 86.25 577 ASN A C 1
ATOM 4591 O O . ASN A 1 577 ? -33.162 -12.739 35.397 1.00 86.25 577 ASN A O 1
ATOM 4595 N N . LEU A 1 578 ? -32.912 -12.900 37.616 1.00 90.38 578 LEU A N 1
ATOM 4596 C CA . LEU A 1 578 ? -31.517 -12.466 37.614 1.00 90.38 578 LEU A CA 1
ATOM 4597 C C . LEU A 1 578 ? -30.636 -13.388 36.769 1.00 90.38 578 LEU A C 1
ATOM 4599 O O . LEU A 1 578 ? -29.842 -12.888 35.979 1.00 90.38 578 LEU A O 1
ATOM 4603 N N . LEU A 1 579 ? -30.799 -14.709 36.892 1.00 90.31 579 LEU A N 1
ATOM 4604 C CA . LEU A 1 579 ? -30.020 -15.668 36.108 1.00 90.31 579 LEU A CA 1
ATOM 4605 C C . LEU A 1 579 ? -30.254 -15.495 34.601 1.00 90.31 579 LEU A C 1
ATOM 4607 O O . LEU A 1 579 ? -29.297 -15.476 33.834 1.00 90.31 579 LEU A O 1
ATOM 4611 N N . SER A 1 580 ? -31.509 -15.273 34.199 1.00 89.19 580 SER A N 1
ATOM 4612 C CA . SER A 1 580 ? -31.869 -14.993 32.804 1.00 89.19 580 SER A CA 1
ATOM 4613 C C . SER A 1 580 ? -31.211 -13.700 32.300 1.00 89.19 580 SER A C 1
ATOM 4615 O O . SER A 1 580 ? -30.597 -13.699 31.238 1.00 89.19 580 SER A O 1
ATOM 4617 N N . ARG A 1 581 ? -31.256 -12.607 33.081 1.00 90.06 581 ARG A N 1
ATOM 4618 C CA . ARG A 1 581 ? -30.627 -11.326 32.691 1.00 90.06 581 ARG A CA 1
ATOM 4619 C C . ARG A 1 581 ? -29.102 -11.426 32.620 1.00 90.06 581 ARG A C 1
ATOM 4621 O O . ARG A 1 581 ? -28.502 -10.893 31.693 1.00 90.06 581 ARG A O 1
ATOM 4628 N N . LEU A 1 582 ? -28.479 -12.129 33.568 1.00 91.06 582 LEU A N 1
ATOM 4629 C CA . LEU A 1 582 ? -27.038 -12.393 33.558 1.00 91.06 582 LEU A CA 1
ATOM 4630 C C . LEU A 1 582 ? -26.625 -13.221 32.335 1.00 91.06 582 LEU A C 1
ATOM 4632 O O . LEU A 1 582 ? -25.581 -12.955 31.749 1.00 91.06 582 LEU A O 1
ATOM 4636 N N . GLN A 1 583 ? -27.451 -14.183 31.921 1.00 88.88 583 GLN A N 1
ATOM 4637 C CA . GLN A 1 583 ? -27.199 -14.978 30.725 1.00 88.88 583 GLN A CA 1
ATOM 4638 C C . GLN A 1 583 ? -27.338 -14.168 29.433 1.00 88.88 583 GLN A C 1
ATOM 4640 O O . GLN A 1 583 ? -26.510 -14.317 28.539 1.00 88.88 583 GLN A O 1
ATOM 4645 N N . VAL A 1 584 ? -28.345 -13.298 29.321 1.00 87.81 584 VAL A N 1
ATOM 4646 C CA . VAL A 1 584 ? -28.467 -12.390 28.165 1.00 87.81 584 VAL A CA 1
ATOM 4647 C C . VAL A 1 584 ? -27.268 -11.455 28.084 1.00 87.81 584 VAL A C 1
ATOM 4649 O O . VAL A 1 584 ? -26.710 -11.270 27.007 1.00 87.81 584 VAL A O 1
ATOM 4652 N N . LEU A 1 585 ? -26.830 -10.915 29.223 1.00 88.44 585 LEU A N 1
ATOM 4653 C CA . LEU A 1 585 ? -25.625 -10.095 29.300 1.00 88.44 585 LEU A CA 1
ATOM 4654 C C . LEU A 1 585 ? -24.382 -10.877 28.852 1.00 88.44 585 LEU A C 1
ATOM 4656 O O . LEU A 1 585 ? -23.609 -10.376 28.043 1.00 88.44 585 LEU A O 1
ATOM 4660 N N . GLN A 1 586 ? -24.219 -12.112 29.329 1.00 87.44 586 GLN A N 1
ATOM 4661 C CA . GLN A 1 586 ? -23.124 -12.996 28.935 1.00 87.44 586 GLN A CA 1
ATOM 4662 C C . GLN A 1 586 ? -23.135 -13.293 27.430 1.00 87.44 586 GLN A C 1
ATOM 4664 O O . GLN A 1 586 ? -22.129 -13.068 26.771 1.00 87.44 586 GLN A O 1
ATOM 4669 N N . ASN A 1 587 ? -24.262 -13.745 26.873 1.00 84.56 587 ASN A N 1
ATOM 4670 C CA . ASN A 1 587 ? -24.386 -14.028 25.438 1.00 84.56 587 ASN A CA 1
ATOM 4671 C C . ASN A 1 587 ? -24.132 -12.769 24.598 1.00 84.56 587 ASN A C 1
ATOM 4673 O O . ASN A 1 587 ? -23.423 -12.806 23.599 1.00 84.56 587 ASN A O 1
ATOM 4677 N N . GLY A 1 588 ? -24.666 -11.637 25.051 1.00 79.44 588 GLY A N 1
ATOM 4678 C CA . GLY A 1 588 ? -24.472 -10.343 24.422 1.00 79.44 588 GLY A CA 1
ATOM 4679 C C . GLY A 1 588 ? -23.012 -9.906 24.345 1.00 79.44 588 GLY A C 1
ATOM 4680 O O . GLY A 1 588 ? -22.602 -9.355 23.329 1.00 79.44 588 GLY A O 1
ATOM 4681 N N . LEU A 1 589 ? -22.232 -10.175 25.394 1.00 80.31 589 LEU A N 1
ATOM 4682 C CA . LEU A 1 589 ? -20.794 -9.899 25.441 1.00 80.31 589 LEU A CA 1
ATOM 4683 C C . LEU A 1 589 ? -19.984 -10.812 24.507 1.00 80.31 589 LEU A C 1
ATOM 4685 O O . LEU A 1 589 ? -18.969 -10.367 23.977 1.00 80.31 589 LEU A O 1
ATOM 4689 N N . ILE A 1 590 ? -20.444 -12.048 24.271 1.00 74.88 590 ILE A N 1
ATOM 4690 C CA . ILE A 1 590 ? -19.834 -12.973 23.298 1.00 74.88 590 ILE A CA 1
ATOM 4691 C C . ILE A 1 590 ? -20.042 -12.454 21.869 1.00 74.88 590 ILE A C 1
ATOM 4693 O O . ILE A 1 590 ? -19.100 -12.416 21.080 1.00 74.88 590 ILE A O 1
ATOM 4697 N N . ASP A 1 591 ? -21.273 -12.052 21.538 1.00 68.00 591 ASP A N 1
ATOM 4698 C CA . ASP A 1 591 ? -21.649 -11.646 20.177 1.00 68.00 591 ASP A CA 1
ATOM 4699 C C . ASP A 1 591 ? -21.238 -10.196 19.850 1.00 68.00 591 ASP A C 1
ATOM 4701 O O . ASP A 1 591 ? -21.015 -9.845 18.689 1.00 68.00 591 ASP A O 1
ATOM 4705 N N . SER A 1 592 ? -21.130 -9.339 20.869 1.00 65.75 592 SER A N 1
ATOM 4706 C CA . SER A 1 592 ? -20.733 -7.935 20.760 1.00 65.75 592 SER A CA 1
ATOM 4707 C C . SER A 1 592 ? -19.876 -7.540 21.972 1.00 65.75 592 SER A C 1
ATOM 4709 O O . SER A 1 592 ? -20.427 -7.166 23.010 1.00 65.75 592 SER A O 1
ATOM 4711 N N . PRO A 1 593 ? -18.535 -7.516 21.844 1.00 62.62 593 PRO A N 1
ATOM 4712 C CA . PRO A 1 593 ? -17.619 -7.297 22.969 1.00 62.62 593 PRO A CA 1
ATOM 4713 C C . PRO A 1 593 ? -17.690 -5.885 23.565 1.00 62.62 593 PRO A C 1
ATOM 4715 O O . PRO A 1 593 ? -17.071 -5.603 24.583 1.00 62.62 593 PRO A O 1
ATOM 4718 N N . ALA A 1 594 ? -18.417 -4.972 22.921 1.00 62.34 594 ALA A N 1
ATOM 4719 C CA . ALA A 1 594 ? -18.490 -3.581 23.316 1.00 62.34 594 ALA A CA 1
ATOM 4720 C C . ALA A 1 594 ? -19.617 -3.365 24.342 1.00 62.34 594 ALA A C 1
ATOM 4722 O O . ALA A 1 594 ? -20.800 -3.359 23.999 1.00 62.34 594 ALA A O 1
ATOM 4723 N N . VAL A 1 595 ? -19.228 -3.122 25.595 1.00 68.50 595 VAL A N 1
ATOM 4724 C CA . VAL A 1 595 ? -20.073 -2.502 26.627 1.00 68.50 595 VAL A CA 1
ATOM 4725 C C . VAL A 1 595 ? -19.435 -1.178 27.049 1.00 68.50 595 VAL A C 1
ATOM 4727 O O . VAL A 1 595 ? -18.209 -1.042 27.065 1.00 68.50 595 VAL A O 1
ATOM 4730 N N . VAL A 1 596 ? -20.273 -0.186 27.360 1.00 68.88 596 VAL A N 1
ATOM 4731 C CA . VAL A 1 596 ? -19.833 1.120 27.874 1.00 68.88 596 VAL A CA 1
ATOM 4732 C C . VAL A 1 596 ? -18.974 0.913 29.128 1.00 68.88 596 VAL A C 1
ATOM 4734 O O . VAL A 1 596 ? -19.430 0.266 30.075 1.00 68.88 596 VAL A O 1
ATOM 4737 N N . SER A 1 597 ? -17.752 1.459 29.152 1.00 73.12 597 SER A N 1
ATOM 4738 C CA . SER A 1 597 ? -16.761 1.184 30.208 1.00 73.12 597 SER A CA 1
ATOM 4739 C C . SER A 1 597 ? -17.302 1.464 31.614 1.00 73.12 597 SER A C 1
ATOM 4741 O O . SER A 1 597 ? -17.254 0.608 32.498 1.00 73.12 597 SER A O 1
ATOM 4743 N N . SER A 1 598 ? -17.943 2.614 31.803 1.00 70.69 598 SER A N 1
ATOM 4744 C CA . SER A 1 598 ? -18.592 2.988 33.061 1.00 70.69 598 SER A CA 1
ATOM 4745 C C . SER A 1 598 ? -19.654 1.982 33.510 1.00 70.69 598 SER A C 1
ATOM 4747 O O . SER A 1 598 ? -19.752 1.684 34.703 1.00 70.69 598 SER A O 1
ATOM 4749 N N . LEU A 1 599 ? -20.435 1.413 32.585 1.00 77.50 599 LEU A N 1
ATOM 4750 C CA . LEU A 1 599 ? -21.433 0.391 32.905 1.00 77.50 599 LEU A CA 1
ATOM 4751 C C . LEU A 1 599 ? -20.774 -0.905 33.389 1.00 77.50 599 LEU A C 1
ATOM 4753 O O . LEU A 1 599 ? -21.236 -1.490 34.370 1.00 77.50 599 LEU A O 1
ATOM 4757 N N . ALA A 1 600 ? -19.679 -1.316 32.747 1.00 83.81 600 ALA A N 1
ATOM 4758 C CA . ALA A 1 600 ? -18.898 -2.477 33.160 1.00 83.81 600 ALA A CA 1
ATOM 4759 C C . ALA A 1 600 ? -18.275 -2.278 34.554 1.00 83.81 600 ALA A C 1
ATOM 4761 O O . ALA A 1 600 ? -18.350 -3.173 35.397 1.00 83.81 600 ALA A O 1
ATOM 4762 N N . GLU A 1 601 ? -17.713 -1.100 34.841 1.00 83.88 601 GLU A N 1
ATOM 4763 C CA . GLU A 1 601 ? -17.138 -0.784 36.158 1.00 83.88 601 GLU A CA 1
ATOM 4764 C C . GLU A 1 601 ? -18.201 -0.788 37.261 1.00 83.88 601 GLU A C 1
ATOM 4766 O O . GLU A 1 601 ? -17.995 -1.348 38.342 1.00 83.88 601 GLU A O 1
ATOM 4771 N N . MET A 1 602 ? -19.375 -0.213 36.979 1.00 84.44 602 MET A N 1
ATOM 4772 C CA . MET A 1 602 ? -20.508 -0.248 37.902 1.00 84.44 602 MET A CA 1
ATOM 4773 C C . MET A 1 602 ? -20.994 -1.677 38.149 1.00 84.44 602 MET A C 1
ATOM 4775 O O . MET A 1 602 ? -21.324 -2.009 39.290 1.00 84.44 602 MET A O 1
ATOM 4779 N N . LEU A 1 603 ? -21.024 -2.522 37.113 1.00 89.31 603 LEU A N 1
ATOM 4780 C CA . LEU A 1 603 ? -21.371 -3.938 37.237 1.00 89.31 603 LEU A CA 1
ATOM 4781 C C . LEU A 1 603 ? -20.374 -4.681 38.118 1.00 89.31 603 LEU A C 1
ATOM 4783 O O . LEU A 1 603 ? -20.796 -5.382 39.034 1.00 89.31 603 LEU A O 1
ATOM 4787 N N . LEU A 1 604 ? -19.071 -4.494 37.900 1.00 89.69 604 LEU A N 1
ATOM 4788 C CA . LEU A 1 604 ? -18.040 -5.136 38.713 1.00 89.69 604 LEU A CA 1
ATOM 4789 C C . LEU A 1 604 ? -18.158 -4.734 40.190 1.00 89.69 604 LEU A C 1
ATOM 4791 O O . LEU A 1 604 ? -18.120 -5.599 41.067 1.00 89.69 604 LEU A O 1
ATOM 4795 N N . ALA A 1 605 ? -18.373 -3.446 40.471 1.00 88.31 605 ALA A N 1
ATOM 4796 C CA . ALA A 1 605 ? -18.599 -2.959 41.830 1.00 88.31 605 ALA A CA 1
ATOM 4797 C C . ALA A 1 605 ? -19.859 -3.581 42.459 1.00 88.31 605 ALA A C 1
ATOM 4799 O O . ALA A 1 605 ? -19.803 -4.104 43.574 1.00 88.31 605 ALA A O 1
ATOM 4800 N N . ALA A 1 606 ? -20.978 -3.598 41.727 1.00 90.12 606 ALA A N 1
ATOM 4801 C CA . ALA A 1 606 ? -22.214 -4.227 42.187 1.00 90.12 606 ALA A CA 1
ATOM 4802 C C . ALA A 1 606 ? -22.041 -5.737 42.418 1.00 90.12 606 ALA A C 1
ATOM 4804 O O . ALA A 1 606 ? -22.613 -6.279 43.363 1.00 90.12 606 ALA A O 1
ATOM 4805 N N . PHE A 1 607 ? -21.234 -6.420 41.600 1.00 92.50 607 PHE A N 1
ATOM 4806 C CA . PHE A 1 607 ? -20.946 -7.837 41.785 1.00 92.50 607 PHE A CA 1
ATOM 4807 C C . PHE A 1 607 ? -20.202 -8.094 43.086 1.00 92.50 607 PHE A C 1
ATOM 4809 O O . PHE A 1 607 ? -20.611 -8.981 43.832 1.00 92.50 607 PHE A O 1
ATOM 4816 N N . VAL A 1 608 ? -19.165 -7.304 43.377 1.00 89.50 608 VAL A N 1
ATOM 4817 C CA . VAL A 1 608 ? -18.388 -7.398 44.622 1.00 89.50 608 VAL A CA 1
ATOM 4818 C C . VAL A 1 608 ? -19.274 -7.146 45.846 1.00 89.50 608 VAL A C 1
ATOM 4820 O O . VAL A 1 608 ? -19.230 -7.916 46.805 1.00 89.50 608 VAL A O 1
ATOM 4823 N N . GLU A 1 609 ? -20.121 -6.115 45.807 1.00 88.56 609 GLU A N 1
ATOM 4824 C CA . GLU A 1 609 ? -21.049 -5.791 46.900 1.00 88.56 609 GLU A CA 1
ATOM 4825 C C . GLU A 1 609 ? -22.103 -6.885 47.125 1.00 88.56 609 GLU A C 1
ATOM 4827 O O . GLU A 1 609 ? -22.467 -7.184 48.266 1.00 88.56 609 GLU A O 1
ATOM 4832 N N . ALA A 1 610 ? -22.595 -7.494 46.043 1.00 89.62 610 ALA A N 1
ATOM 4833 C CA . ALA A 1 610 ? -23.666 -8.477 46.097 1.00 89.62 610 ALA A CA 1
ATOM 4834 C C . ALA A 1 610 ? -23.191 -9.897 46.435 1.00 89.62 610 ALA A C 1
ATOM 4836 O O . ALA A 1 610 ? -24.029 -10.756 46.694 1.00 89.62 610 ALA A O 1
ATOM 4837 N N . VAL A 1 611 ? -21.881 -10.177 46.497 1.00 86.75 611 VAL A N 1
ATOM 4838 C CA . VAL A 1 611 ? -21.374 -11.529 46.814 1.00 86.75 611 VAL A CA 1
ATOM 4839 C C . VAL A 1 611 ? -21.973 -12.087 48.116 1.00 86.75 611 VAL A C 1
ATOM 4841 O O . VAL A 1 611 ? -22.305 -13.272 48.185 1.00 86.75 611 VAL A O 1
ATOM 4844 N N . GLN A 1 612 ? -22.153 -11.237 49.132 1.00 84.94 612 GLN A N 1
ATOM 4845 C CA . GLN A 1 612 ? -22.715 -11.611 50.439 1.00 84.94 612 GLN A CA 1
ATOM 4846 C C . GLN A 1 612 ? -24.245 -11.694 50.468 1.00 84.94 612 GLN A C 1
ATOM 4848 O O . GLN A 1 612 ? -24.822 -12.030 51.502 1.00 84.94 612 GLN A O 1
ATOM 4853 N N . ASP A 1 613 ? -24.922 -11.398 49.361 1.00 87.25 613 ASP A N 1
ATOM 4854 C CA . ASP A 1 613 ? -26.374 -11.442 49.303 1.00 87.25 613 ASP A CA 1
ATOM 4855 C C . ASP A 1 613 ? -26.873 -12.890 49.430 1.00 87.25 613 ASP A C 1
ATOM 4857 O O . ASP A 1 613 ? -26.556 -13.770 48.620 1.00 87.25 613 ASP A O 1
ATOM 4861 N N . ALA A 1 614 ? -27.658 -13.134 50.481 1.00 84.88 614 ALA A N 1
ATOM 4862 C CA . ALA A 1 614 ? -28.232 -14.435 50.802 1.00 84.88 614 ALA A CA 1
ATOM 4863 C C . ALA A 1 614 ? -29.321 -14.871 49.809 1.00 84.88 614 ALA A C 1
ATOM 4865 O O . ALA A 1 614 ? -29.638 -16.057 49.734 1.00 84.88 614 ALA A O 1
ATOM 4866 N N . ARG A 1 615 ? -29.889 -13.937 49.031 1.00 87.31 615 ARG A N 1
ATOM 4867 C CA . ARG A 1 615 ? -30.860 -14.245 47.971 1.00 87.31 615 ARG A CA 1
ATOM 4868 C C . ARG A 1 615 ? -30.196 -14.956 46.788 1.00 87.31 615 ARG A C 1
ATOM 4870 O O . ARG A 1 615 ? -30.874 -15.648 46.032 1.00 87.31 615 ARG A O 1
ATOM 4877 N N . LEU A 1 616 ? -28.888 -14.768 46.598 1.00 88.44 616 LEU A N 1
ATOM 4878 C CA . LEU A 1 616 ? -28.172 -15.270 45.431 1.00 88.44 616 LEU A CA 1
ATOM 4879 C C . LEU A 1 616 ? -27.785 -16.740 45.588 1.00 88.44 616 LEU A C 1
ATOM 4881 O O . LEU A 1 616 ? -26.979 -17.116 46.435 1.00 88.44 616 LEU A O 1
ATOM 4885 N N . HIS A 1 617 ? -28.311 -17.563 44.684 1.00 88.25 617 HIS A N 1
ATOM 4886 C CA . HIS A 1 617 ? -27.818 -18.920 44.455 1.00 88.25 617 HIS A CA 1
ATOM 4887 C C . HIS A 1 617 ? -26.361 -18.944 43.951 1.00 88.25 617 HIS A C 1
ATOM 4889 O O . HIS A 1 617 ? -25.913 -18.000 43.296 1.00 88.25 617 HIS A O 1
ATOM 4895 N N . LEU A 1 618 ? -25.665 -20.070 44.153 1.00 87.00 618 LEU A N 1
ATOM 4896 C CA . LEU A 1 618 ? -24.306 -20.324 43.650 1.00 87.00 618 LEU A CA 1
ATOM 4897 C C . LEU A 1 618 ? -24.169 -20.041 42.143 1.00 87.00 618 LEU A C 1
ATOM 4899 O O . LEU A 1 618 ? -23.189 -19.445 41.707 1.00 87.00 618 LEU A O 1
ATOM 4903 N N . MET A 1 619 ? -25.193 -20.408 41.371 1.00 87.88 619 MET A N 1
ATOM 4904 C CA . MET A 1 619 ? -25.277 -20.170 39.925 1.00 87.88 619 MET A CA 1
ATOM 4905 C C . MET A 1 619 ? -25.207 -18.682 39.565 1.00 87.88 619 MET A C 1
ATOM 4907 O O . MET A 1 619 ? -24.483 -18.325 38.648 1.00 87.88 619 MET A O 1
ATOM 4911 N N . HIS A 1 620 ? -25.872 -17.792 40.311 1.00 90.56 620 HIS A N 1
ATOM 4912 C CA . HIS A 1 620 ? -25.767 -16.351 40.050 1.00 90.56 620 HIS A CA 1
ATOM 4913 C C . HIS A 1 620 ? -24.332 -15.867 40.238 1.00 90.56 620 HIS A C 1
ATOM 4915 O O . HIS A 1 620 ? -23.798 -15.176 39.379 1.00 90.56 620 HIS A O 1
ATOM 4921 N N . ARG A 1 621 ? -23.690 -16.280 41.338 1.00 89.38 621 ARG A N 1
ATOM 4922 C CA . ARG A 1 621 ? -22.318 -15.878 41.678 1.00 89.38 621 ARG A CA 1
ATOM 4923 C C . ARG A 1 621 ? -21.309 -16.375 40.651 1.00 89.38 621 ARG A C 1
ATOM 4925 O O . ARG A 1 621 ? -20.408 -15.631 40.273 1.00 89.38 621 ARG A O 1
ATOM 4932 N N . LEU A 1 622 ? -21.488 -17.607 40.173 1.00 87.81 622 LEU A N 1
ATOM 4933 C CA . LEU A 1 622 ? -20.693 -18.144 39.078 1.00 87.81 622 LEU A CA 1
ATOM 4934 C C . LEU A 1 622 ? -20.827 -17.271 37.832 1.00 87.81 622 LEU A C 1
ATOM 4936 O O . LEU A 1 622 ? -19.829 -16.896 37.235 1.00 87.81 622 LEU A O 1
ATOM 4940 N N . VAL A 1 623 ? -22.049 -16.933 37.440 1.00 89.69 623 VAL A N 1
ATOM 4941 C CA . VAL A 1 623 ? -22.291 -16.234 36.175 1.00 89.69 623 VAL A CA 1
ATOM 4942 C C . VAL A 1 623 ? -21.852 -14.781 36.264 1.00 89.69 623 VAL A C 1
ATOM 4944 O O . VAL A 1 623 ? -21.273 -14.269 35.319 1.00 89.69 623 VAL A O 1
ATOM 4947 N N . MET A 1 624 ? -22.016 -14.140 37.422 1.00 91.56 624 MET A N 1
ATOM 4948 C CA . MET A 1 624 ? -21.406 -12.841 37.712 1.00 91.56 624 MET A CA 1
ATOM 4949 C C . MET A 1 624 ? -19.883 -12.887 37.531 1.00 91.56 624 MET A C 1
ATOM 4951 O O . MET A 1 624 ? -19.310 -11.991 36.919 1.00 91.56 624 MET A O 1
ATOM 4955 N N . TRP A 1 625 ? -19.225 -13.946 38.014 1.00 88.50 625 TRP A N 1
ATOM 4956 C CA . TRP A 1 625 ? -17.789 -14.141 37.810 1.00 88.50 625 TRP A CA 1
ATOM 4957 C C . TRP A 1 625 ? -17.428 -14.353 36.336 1.00 88.50 625 TRP A C 1
ATOM 4959 O O . TRP A 1 625 ? -16.488 -13.729 35.852 1.00 88.50 625 TRP A O 1
ATOM 4969 N N . GLN A 1 626 ? -18.200 -15.163 35.610 1.00 88.06 626 GLN A N 1
ATOM 4970 C CA . GLN A 1 626 ? -18.026 -15.374 34.172 1.00 88.06 626 GLN A CA 1
ATOM 4971 C C . GLN A 1 626 ? -18.185 -14.064 33.381 1.00 88.06 626 GLN A C 1
ATOM 4973 O O . GLN A 1 626 ? -17.310 -13.701 32.608 1.00 88.06 626 GLN A O 1
ATOM 4978 N N . VAL A 1 627 ? -19.249 -13.301 33.634 1.00 89.56 627 VAL A N 1
ATOM 4979 C CA . VAL A 1 627 ? -19.499 -11.992 33.009 1.00 89.56 627 VAL A CA 1
ATOM 4980 C C . VAL A 1 627 ? -18.390 -10.990 33.341 1.00 89.56 627 VAL A C 1
ATOM 4982 O O . VAL A 1 627 ? -17.967 -10.230 32.476 1.00 89.56 627 VAL A O 1
ATOM 4985 N N . ALA A 1 628 ? -17.867 -10.994 34.570 1.00 88.44 628 ALA A N 1
ATOM 4986 C CA . ALA A 1 628 ? -16.734 -10.144 34.930 1.00 88.44 628 ALA A CA 1
ATOM 4987 C C . ALA A 1 628 ? -15.461 -10.507 34.149 1.00 88.44 628 ALA A C 1
ATOM 4989 O O . ALA A 1 628 ? -14.746 -9.601 33.730 1.00 88.44 628 ALA A O 1
ATOM 4990 N N . LEU A 1 629 ? -15.192 -11.802 33.933 1.00 85.25 629 LEU A N 1
ATOM 4991 C CA . LEU A 1 629 ? -14.067 -12.267 33.111 1.00 85.25 629 LEU A CA 1
ATOM 4992 C C . LEU A 1 629 ? -14.210 -11.904 31.634 1.00 85.25 629 LEU A C 1
ATOM 4994 O O . LEU A 1 629 ? -13.193 -11.711 30.974 1.00 85.25 629 LEU A O 1
ATOM 4998 N N . GLU A 1 630 ? -15.440 -11.794 31.132 1.00 84.50 630 GLU A N 1
ATOM 4999 C CA . GLU A 1 630 ? -15.679 -11.270 29.788 1.00 84.50 630 GLU A CA 1
ATOM 5000 C C . GLU A 1 630 ? -15.358 -9.774 29.710 1.00 84.50 630 GLU A C 1
ATOM 5002 O O . GLU A 1 630 ? -14.770 -9.333 28.734 1.00 84.50 630 GLU A O 1
ATOM 5007 N N . MET A 1 631 ? -15.696 -8.985 30.737 1.00 84.38 631 MET A N 1
ATOM 5008 C CA . MET A 1 631 ? -15.536 -7.522 30.708 1.00 84.38 631 MET A CA 1
ATOM 5009 C C . MET A 1 631 ? -14.133 -7.021 31.086 1.00 84.38 631 MET A C 1
ATOM 5011 O O . MET A 1 631 ? -13.744 -5.935 30.660 1.00 84.38 631 MET A O 1
ATOM 5015 N N . PHE A 1 632 ? -13.378 -7.772 31.894 1.00 83.69 632 PHE A N 1
ATOM 5016 C CA . PHE A 1 632 ? -12.127 -7.305 32.499 1.00 83.69 632 PHE A CA 1
ATOM 5017 C C . PHE A 1 632 ? -10.998 -8.341 32.421 1.00 83.69 632 PHE A C 1
ATOM 5019 O O . PHE A 1 632 ? -11.253 -9.547 32.424 1.00 83.69 632 PHE A O 1
ATOM 5026 N N . PRO A 1 633 ? -9.721 -7.904 32.447 1.00 82.62 633 PRO A N 1
ATOM 5027 C CA . PRO A 1 633 ? -8.583 -8.811 32.529 1.00 82.62 633 PRO A CA 1
ATOM 5028 C C . PRO A 1 633 ? -8.694 -9.781 33.711 1.00 82.62 633 PRO A C 1
ATOM 5030 O O . PRO A 1 633 ? -9.003 -9.381 34.837 1.00 82.62 633 PRO A O 1
ATOM 5033 N N . VAL A 1 634 ? -8.343 -11.052 33.479 1.00 80.38 634 VAL A N 1
ATOM 5034 C CA . VAL A 1 634 ? -8.444 -12.134 34.478 1.00 80.38 634 VAL A CA 1
ATOM 5035 C C . VAL A 1 634 ? -7.794 -11.758 35.813 1.00 80.38 634 VAL A C 1
ATOM 5037 O O . VAL A 1 634 ? -8.369 -12.031 36.864 1.00 80.38 634 VAL A O 1
ATOM 5040 N N . ALA A 1 635 ? -6.631 -11.097 35.778 1.00 81.56 635 ALA A N 1
ATOM 5041 C CA . ALA A 1 635 ? -5.917 -10.662 36.977 1.00 81.56 635 ALA A CA 1
ATOM 5042 C C . ALA A 1 635 ? -6.746 -9.683 37.829 1.00 81.56 635 ALA A C 1
ATOM 5044 O O . ALA A 1 635 ? -6.839 -9.854 39.043 1.00 81.56 635 ALA A O 1
ATOM 5045 N N . GLN A 1 636 ? -7.405 -8.710 37.193 1.00 84.88 636 GLN A N 1
ATOM 5046 C CA . GLN A 1 636 ? -8.240 -7.719 37.874 1.00 84.88 636 GLN A CA 1
ATOM 5047 C C . GLN A 1 636 ? -9.485 -8.366 38.486 1.00 84.88 636 GLN A C 1
ATOM 5049 O O . GLN A 1 636 ? -9.836 -8.084 39.634 1.00 84.88 636 GLN A O 1
ATOM 5054 N N . VAL A 1 637 ? -10.142 -9.264 37.748 1.00 85.12 637 VAL A N 1
ATOM 5055 C CA . VAL A 1 637 ? -11.328 -9.985 38.238 1.00 85.12 637 VAL A CA 1
ATOM 5056 C C . VAL A 1 637 ? -10.967 -10.891 39.408 1.00 85.12 637 VAL A C 1
ATOM 5058 O O . VAL A 1 637 ? -11.700 -10.939 40.391 1.00 85.12 637 VAL A O 1
ATOM 5061 N N . GLN A 1 638 ? -9.832 -11.590 39.337 1.00 82.62 638 GLN A N 1
ATOM 5062 C CA . GLN A 1 638 ? -9.346 -12.430 40.431 1.00 82.62 638 GLN A CA 1
ATOM 5063 C C . GLN A 1 638 ? -9.022 -11.610 41.684 1.00 82.62 638 GLN A C 1
ATOM 5065 O O . GLN A 1 638 ? -9.402 -12.002 42.785 1.00 82.62 638 GLN A O 1
ATOM 5070 N N . GLU A 1 639 ? -8.362 -10.463 41.525 1.00 85.25 639 GLU A N 1
ATOM 5071 C CA . GLU A 1 639 ? -8.027 -9.560 42.628 1.00 85.25 639 GLU A CA 1
ATOM 5072 C C . GLU A 1 639 ? -9.266 -8.954 43.302 1.00 85.25 639 GLU A C 1
ATOM 5074 O O . GLU A 1 639 ? -9.296 -8.832 44.527 1.00 85.25 639 GLU A O 1
ATOM 5079 N N . THR A 1 640 ? -10.286 -8.593 42.528 1.00 87.62 640 THR A N 1
ATOM 5080 C CA . THR A 1 640 ? -11.479 -7.912 43.045 1.00 87.62 640 THR A CA 1
ATOM 5081 C C . THR A 1 640 ? -12.577 -8.905 43.422 1.00 87.62 640 THR A C 1
ATOM 5083 O O . THR A 1 640 ? -12.763 -9.238 44.595 1.00 87.62 640 THR A O 1
ATOM 5086 N N . LEU A 1 641 ? -13.299 -9.412 42.425 1.00 86.06 641 LEU A N 1
ATOM 5087 C CA . LEU A 1 641 ? -14.439 -10.302 42.603 1.00 86.06 641 LEU A CA 1
ATOM 5088 C C . LEU A 1 641 ? -14.017 -11.696 43.084 1.00 86.06 641 LEU A C 1
ATOM 5090 O O . LEU A 1 641 ? -14.701 -12.272 43.923 1.00 86.06 641 LEU A O 1
ATOM 5094 N N . GLY A 1 642 ? -12.890 -12.224 42.600 1.00 84.69 642 GLY A N 1
ATOM 5095 C CA . GLY A 1 642 ? -12.348 -13.519 43.019 1.00 84.69 642 GLY A CA 1
ATOM 5096 C C . GLY A 1 642 ? -12.077 -13.563 44.522 1.00 84.69 642 GLY A C 1
ATOM 5097 O O . GLY A 1 642 ? -12.654 -14.397 45.212 1.00 84.69 642 GLY A O 1
ATOM 5098 N N . ARG A 1 643 ? -11.312 -12.597 45.052 1.00 84.69 643 ARG A N 1
ATOM 5099 C CA . ARG A 1 643 ? -11.077 -12.477 46.504 1.00 84.69 643 ARG A CA 1
ATOM 5100 C C . ARG A 1 643 ? -12.373 -12.310 47.297 1.00 84.69 643 ARG A C 1
ATOM 5102 O O . ARG A 1 643 ? -12.526 -12.928 48.348 1.00 84.69 643 ARG A O 1
ATOM 5109 N N . ALA A 1 644 ? -13.307 -11.487 46.816 1.00 85.12 644 ALA A N 1
ATOM 5110 C CA . ALA A 1 644 ? -14.591 -11.293 47.491 1.00 85.12 644 ALA A CA 1
ATOM 5111 C C . ALA A 1 644 ? -15.403 -12.599 47.552 1.00 85.12 644 ALA A C 1
ATOM 5113 O O . ALA A 1 644 ? -15.949 -12.938 48.602 1.00 85.12 644 ALA A O 1
ATOM 5114 N N . LEU A 1 645 ? -15.436 -13.359 46.453 1.00 84.31 645 LEU A N 1
ATOM 5115 C CA . LEU A 1 645 ? -16.050 -14.685 46.387 1.00 84.31 645 LEU A CA 1
ATOM 5116 C C . LEU A 1 645 ? -15.345 -15.680 47.306 1.00 84.31 645 LEU A C 1
ATOM 5118 O O . LEU A 1 645 ? -16.031 -16.397 48.023 1.00 84.31 645 LEU A O 1
ATOM 5122 N N . ASP A 1 646 ? -14.015 -15.686 47.361 1.00 81.88 646 ASP A N 1
ATOM 5123 C CA . ASP A 1 646 ? -13.247 -16.570 48.243 1.00 81.88 646 ASP A CA 1
ATOM 5124 C C . ASP A 1 646 ? -13.552 -16.349 49.725 1.00 81.88 646 ASP A C 1
ATOM 5126 O O . ASP A 1 646 ? -13.687 -17.312 50.484 1.00 81.88 646 ASP A O 1
ATOM 5130 N N . MET A 1 647 ? -13.711 -15.089 50.139 1.00 80.56 647 MET A N 1
ATOM 5131 C CA . MET A 1 647 ? -14.025 -14.748 51.529 1.00 80.56 647 MET A CA 1
ATOM 5132 C C . MET A 1 647 ? -15.424 -15.196 51.964 1.00 80.56 647 MET A C 1
ATOM 5134 O O . MET A 1 647 ? -15.645 -15.453 53.146 1.00 80.56 647 MET A O 1
ATOM 5138 N N . VAL A 1 648 ? -16.380 -15.245 51.035 1.00 78.06 648 VAL A N 1
ATOM 5139 C CA . VAL A 1 648 ? -17.800 -15.484 51.343 1.00 78.06 648 VAL A CA 1
ATOM 5140 C C . VAL A 1 648 ? -18.204 -16.917 51.032 1.00 78.06 648 VAL A C 1
ATOM 5142 O O . VAL A 1 648 ? -18.954 -17.543 51.780 1.00 78.06 648 VAL A O 1
ATOM 5145 N N . ASP A 1 649 ? -17.728 -17.434 49.907 1.00 70.75 649 ASP A N 1
ATOM 5146 C CA . ASP A 1 649 ? -18.091 -18.730 49.374 1.00 70.75 649 ASP A CA 1
ATOM 5147 C C . ASP A 1 649 ? -16.999 -19.296 48.453 1.00 70.75 649 ASP A C 1
ATOM 5149 O O . ASP A 1 649 ? -17.117 -19.306 47.223 1.00 70.75 649 ASP A O 1
ATOM 5153 N N . GLY A 1 650 ? -15.957 -19.873 49.059 1.00 71.75 650 GLY A N 1
ATOM 5154 C CA . GLY A 1 650 ? -14.872 -20.541 48.331 1.00 71.75 650 GLY A CA 1
ATOM 5155 C C . GLY A 1 650 ? -15.313 -21.714 47.435 1.00 71.75 650 GLY A C 1
ATOM 5156 O O . GLY A 1 650 ? -14.477 -22.308 46.757 1.00 71.75 650 GLY A O 1
ATOM 5157 N N . ARG A 1 651 ? -16.607 -22.087 47.403 1.00 75.31 651 ARG A N 1
ATOM 5158 C CA . ARG A 1 651 ? -17.147 -23.017 46.394 1.00 75.31 651 ARG A CA 1
ATOM 5159 C C . ARG A 1 651 ? -17.037 -22.450 44.985 1.00 75.31 651 ARG A C 1
ATOM 5161 O O . ARG A 1 651 ? -16.766 -23.223 44.076 1.00 75.31 651 ARG A O 1
ATOM 5168 N N . VAL A 1 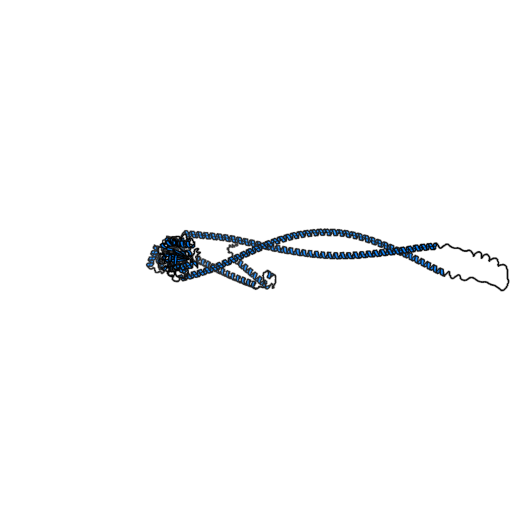652 ? -17.223 -21.141 44.803 1.00 72.56 652 VAL A N 1
ATOM 5169 C CA . VAL A 1 652 ? -17.183 -20.515 43.471 1.00 72.56 652 VAL A CA 1
ATOM 5170 C C . VAL A 1 652 ? -15.767 -20.532 42.905 1.00 72.56 652 VAL A C 1
ATOM 5172 O O . VAL A 1 652 ? -15.590 -20.872 41.742 1.00 72.56 652 VAL A O 1
ATOM 5175 N N . ALA A 1 653 ? -14.749 -20.261 43.721 1.00 70.31 653 ALA A N 1
ATOM 5176 C CA . ALA A 1 653 ? -13.361 -20.356 43.276 1.00 70.31 653 ALA A CA 1
ATOM 5177 C C . ALA A 1 653 ? -12.924 -21.794 42.981 1.00 70.31 653 ALA A C 1
ATOM 5179 O O . ALA A 1 653 ? -12.232 -22.031 41.994 1.00 70.31 653 ALA A O 1
ATOM 5180 N N . ARG A 1 654 ? -13.395 -22.774 43.768 1.00 74.94 654 ARG A N 1
ATOM 5181 C CA . ARG A 1 654 ? -13.221 -24.196 43.426 1.00 74.94 654 ARG A CA 1
ATOM 5182 C C . ARG A 1 654 ? -13.880 -24.533 42.092 1.00 74.94 654 ARG A C 1
ATOM 5184 O O . ARG A 1 654 ? -13.266 -25.196 41.268 1.00 74.94 654 ARG A O 1
ATOM 5191 N N . LEU A 1 655 ? -15.098 -24.044 41.863 1.00 77.12 655 LEU A N 1
ATOM 5192 C CA . LEU A 1 655 ? -15.806 -24.227 40.600 1.00 77.12 655 LEU A CA 1
ATOM 5193 C C . LEU A 1 655 ? -15.040 -23.627 39.420 1.00 77.12 655 LEU A C 1
ATOM 5195 O O . LEU A 1 655 ? -14.902 -24.257 38.380 1.00 77.12 655 LEU A O 1
ATOM 5199 N N . ALA A 1 656 ? -14.534 -22.411 39.600 1.00 74.44 656 ALA A N 1
ATOM 5200 C CA . ALA A 1 656 ? -13.717 -21.710 38.627 1.00 74.44 656 ALA A CA 1
ATOM 5201 C C . ALA A 1 656 ? -12.433 -22.481 38.286 1.00 74.44 656 ALA A C 1
ATOM 5203 O O . ALA A 1 656 ? -12.072 -22.544 37.112 1.00 74.44 656 ALA A O 1
ATOM 5204 N N . GLY A 1 657 ? -11.768 -23.075 39.285 1.00 72.75 657 GLY A N 1
ATOM 5205 C CA . GLY A 1 657 ? -10.615 -23.963 39.093 1.00 72.75 657 GLY A CA 1
ATOM 5206 C C . GLY A 1 657 ? -10.979 -25.198 38.270 1.00 72.75 657 GLY A C 1
ATOM 5207 O O . GLY A 1 657 ? -10.410 -25.408 37.203 1.00 72.75 657 GLY A O 1
ATOM 5208 N N . VAL A 1 658 ? -12.035 -25.913 38.675 1.00 74.19 658 VAL A N 1
ATOM 5209 C CA . VAL A 1 658 ? -12.553 -27.099 37.967 1.00 74.19 658 VAL A CA 1
ATOM 5210 C C . VAL A 1 658 ? -12.906 -26.775 36.513 1.00 74.19 658 VAL A C 1
ATOM 5212 O O . VAL A 1 658 ? -12.478 -27.478 35.604 1.00 74.19 658 VAL A O 1
ATOM 5215 N N . ILE A 1 659 ? -13.631 -25.685 36.262 1.00 76.56 659 ILE A N 1
ATOM 5216 C CA . ILE A 1 659 ? -13.999 -25.264 34.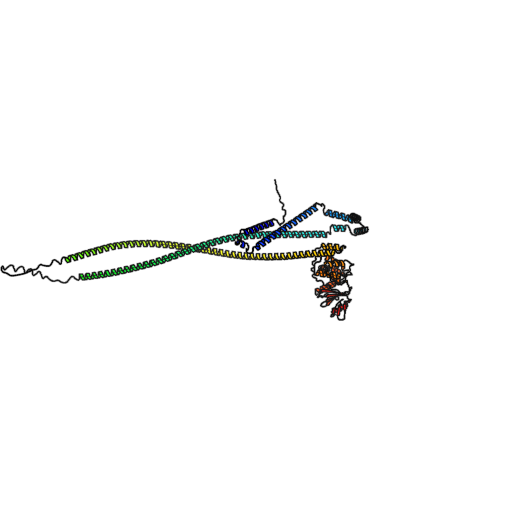905 1.00 76.56 659 ILE A CA 1
ATOM 5217 C C . ILE A 1 659 ? -12.751 -24.986 34.050 1.00 76.56 659 ILE A C 1
ATOM 5219 O O . ILE A 1 659 ? -12.677 -25.427 32.903 1.00 76.56 659 ILE A O 1
ATOM 5223 N N . ARG A 1 660 ? -11.742 -24.302 34.606 1.00 72.44 660 ARG A N 1
ATOM 5224 C CA . ARG A 1 660 ? -10.483 -24.019 33.896 1.00 72.44 660 ARG A CA 1
ATOM 5225 C C . ARG A 1 660 ? -9.662 -25.281 33.636 1.00 72.44 660 ARG A C 1
ATOM 5227 O O . ARG A 1 660 ? -9.161 -25.433 32.527 1.00 72.44 660 ARG A O 1
ATOM 5234 N N . GLY A 1 661 ? -9.550 -26.176 34.619 1.00 69.94 661 GLY A N 1
ATOM 5235 C CA . GLY A 1 661 ? -8.844 -27.456 34.491 1.00 69.94 661 GLY A CA 1
ATOM 5236 C C . GLY A 1 661 ? -9.481 -28.378 33.448 1.00 69.94 661 GLY A C 1
ATOM 5237 O O . GLY A 1 661 ? -8.787 -29.049 32.685 1.00 69.94 661 GLY A O 1
ATOM 5238 N N . TRP A 1 662 ? -10.814 -28.354 33.343 1.00 69.81 662 TRP A N 1
ATOM 5239 C CA . TRP A 1 662 ? -11.542 -29.109 32.321 1.00 69.81 662 TRP A CA 1
ATOM 5240 C C . TRP A 1 662 ? -11.269 -28.592 30.903 1.00 69.81 662 TRP A C 1
ATOM 5242 O O . TRP A 1 662 ? -11.121 -29.387 29.972 1.00 69.81 662 TRP A O 1
ATOM 5252 N N . ASP A 1 663 ? -11.166 -27.269 30.741 1.00 69.00 663 ASP A N 1
ATOM 5253 C CA . ASP A 1 663 ? -10.841 -26.627 29.463 1.00 69.00 663 ASP A CA 1
ATOM 5254 C C . ASP A 1 663 ? -9.369 -26.843 29.057 1.00 69.00 663 ASP A C 1
ATOM 5256 O O . ASP A 1 663 ? -9.087 -27.035 27.873 1.00 69.00 663 ASP A O 1
ATOM 5260 N N . SER A 1 664 ? -8.428 -26.874 30.012 1.00 69.62 664 SER A N 1
ATOM 5261 C CA . SER A 1 664 ? -7.001 -27.128 29.747 1.00 69.62 664 SER A CA 1
ATOM 5262 C C . SER A 1 664 ? -6.646 -28.611 29.574 1.00 69.62 664 SER A C 1
ATOM 5264 O O . SER A 1 664 ? -5.531 -28.926 29.158 1.00 69.62 664 SER A O 1
ATOM 5266 N N . GLY A 1 665 ? -7.577 -29.526 29.869 1.00 66.44 665 GLY A N 1
ATOM 5267 C CA . GLY A 1 665 ? -7.329 -30.972 29.869 1.00 66.44 665 GLY A CA 1
ATOM 5268 C C . GLY A 1 665 ? -6.456 -31.445 31.036 1.00 66.44 665 GLY A C 1
ATOM 5269 O O . GLY A 1 665 ? -5.946 -32.566 30.999 1.00 66.44 665 GLY A O 1
ATOM 5270 N N . ASP A 1 666 ? -6.280 -30.604 32.056 1.00 62.38 666 ASP A N 1
ATOM 5271 C CA . ASP A 1 666 ? -5.495 -30.909 33.245 1.00 62.38 666 ASP A CA 1
ATOM 5272 C C . ASP A 1 666 ? -6.423 -31.478 34.330 1.00 62.38 666 ASP A C 1
ATOM 5274 O O . ASP A 1 666 ? -7.064 -30.765 35.103 1.00 62.38 666 ASP A O 1
ATOM 5278 N N . PHE A 1 667 ? -6.551 -32.808 34.348 1.00 60.38 667 PHE A N 1
ATOM 5279 C CA . PHE A 1 667 ? -7.468 -33.533 35.240 1.00 60.38 667 PHE A CA 1
ATOM 5280 C C . PHE A 1 667 ? -6.919 -33.730 36.665 1.00 60.38 667 PHE A C 1
ATOM 5282 O O . PHE A 1 667 ? -7.495 -34.469 37.470 1.00 60.38 667 PHE A O 1
ATOM 5289 N N . THR A 1 668 ? -5.803 -33.083 36.995 1.00 57.44 668 THR A N 1
ATOM 5290 C CA . THR A 1 668 ? -5.154 -33.199 38.305 1.00 57.44 668 THR A CA 1
ATOM 5291 C C . THR A 1 668 ? -6.004 -32.591 39.429 1.00 57.44 668 THR A C 1
ATOM 5293 O O . THR A 1 668 ? -6.055 -33.159 40.518 1.00 57.44 668 THR A O 1
ATOM 5296 N N . GLU A 1 669 ? -6.772 -31.527 39.154 1.00 51.88 669 GLU A N 1
ATOM 5297 C CA . GLU A 1 669 ? -7.798 -30.990 40.073 1.00 51.88 669 GLU A CA 1
ATOM 5298 C C . GLU A 1 669 ? -9.132 -31.765 40.023 1.00 51.88 669 GLU A C 1
ATOM 5300 O O . GLU A 1 669 ? -9.923 -31.722 40.972 1.00 51.88 669 GLU A O 1
ATOM 5305 N N . PHE A 1 670 ? -9.376 -32.511 38.938 1.00 53.94 670 PHE A N 1
ATOM 5306 C CA . PHE A 1 670 ? -10.587 -33.320 38.750 1.00 53.94 670 PHE A CA 1
ATOM 5307 C C . PHE A 1 670 ? -10.636 -34.556 39.640 1.00 53.94 670 PHE A C 1
ATOM 5309 O O . PHE A 1 670 ? -11.725 -34.948 40.046 1.00 53.94 670 PHE A O 1
ATOM 5316 N N . SER A 1 671 ? -9.476 -35.124 39.977 1.00 51.16 671 SER A N 1
ATOM 5317 C CA . SER A 1 671 ? -9.345 -36.338 40.799 1.00 51.16 671 SER A CA 1
ATOM 5318 C C . SER A 1 671 ? -9.533 -36.045 42.297 1.00 51.16 671 SER A C 1
ATOM 5320 O O . SER A 1 671 ? -8.701 -36.392 43.140 1.00 51.16 671 SER A O 1
ATOM 5322 N N . SER A 1 672 ? -10.591 -35.312 42.644 1.00 55.59 672 SER A N 1
ATOM 5323 C CA . SER A 1 672 ? -10.891 -34.887 44.010 1.00 55.59 672 SER A CA 1
ATOM 5324 C C . SER A 1 672 ? -12.214 -35.482 44.479 1.00 55.59 672 SER A C 1
ATOM 5326 O O . SER A 1 672 ? -13.107 -35.759 43.690 1.00 55.59 672 SER A O 1
ATOM 5328 N N . ARG A 1 673 ? -12.392 -35.617 45.801 1.00 65.12 673 ARG A N 1
ATOM 5329 C CA . ARG A 1 673 ? -13.635 -36.126 46.421 1.00 65.12 673 ARG A CA 1
ATOM 5330 C C . ARG A 1 673 ? -14.912 -35.402 45.973 1.00 65.12 673 ARG A C 1
ATOM 5332 O O . ARG A 1 673 ? -15.982 -35.876 46.309 1.00 65.12 673 ARG A O 1
ATOM 5339 N N . ILE A 1 674 ? -14.806 -34.257 45.303 1.00 72.56 674 ILE A N 1
ATOM 5340 C CA . ILE A 1 674 ? -15.884 -33.298 45.060 1.00 72.56 674 ILE A CA 1
ATOM 5341 C C . ILE A 1 674 ? -16.359 -33.348 43.601 1.00 72.56 674 ILE A C 1
ATOM 5343 O O . ILE A 1 674 ? -17.501 -32.976 43.337 1.00 72.56 674 ILE A O 1
ATOM 5347 N N . CYS A 1 675 ? -15.546 -33.848 42.663 1.00 81.12 675 CYS A N 1
ATOM 5348 C CA . CYS A 1 675 ? -15.863 -33.908 41.233 1.00 81.12 675 CYS A CA 1
ATOM 5349 C C . CYS A 1 675 ? -15.728 -35.334 40.694 1.00 81.12 675 CYS A C 1
ATOM 5351 O O . CYS A 1 675 ? -14.893 -36.095 41.167 1.00 81.12 675 CYS A O 1
ATOM 5353 N N . VAL A 1 676 ? -16.518 -35.683 39.685 1.00 85.06 676 VAL A N 1
ATOM 5354 C CA . VAL A 1 676 ? -16.395 -36.945 38.962 1.00 85.06 676 VAL A CA 1
ATOM 5355 C C . VAL A 1 676 ? -16.613 -36.734 37.469 1.00 85.06 676 VAL A C 1
ATOM 5357 O O . VAL A 1 676 ? -17.506 -35.999 37.049 1.00 85.06 676 VAL A O 1
ATOM 5360 N N . ALA A 1 677 ? -15.785 -37.382 36.653 1.00 82.19 677 ALA A N 1
ATOM 5361 C CA . ALA A 1 677 ? -15.796 -37.237 35.203 1.00 82.19 677 ALA A CA 1
ATOM 5362 C C . ALA A 1 677 ? -16.371 -38.474 34.494 1.00 82.19 677 ALA A C 1
ATOM 5364 O O . ALA A 1 677 ? -16.018 -39.619 34.795 1.00 82.19 677 ALA A O 1
ATOM 5365 N N . TYR A 1 678 ? -17.200 -38.223 33.488 1.00 83.88 678 TYR A N 1
ATOM 5366 C CA . TYR A 1 678 ? -17.690 -39.139 32.458 1.00 83.88 678 TYR A CA 1
ATOM 5367 C C . TYR A 1 678 ? -17.203 -38.647 31.082 1.00 83.88 678 TYR A C 1
ATOM 5369 O O . TYR A 1 678 ? -16.789 -37.492 30.968 1.00 83.88 678 TYR A O 1
ATOM 5377 N N . PRO A 1 679 ? -17.244 -39.480 30.022 1.00 79.19 679 PRO A N 1
ATOM 5378 C CA . PRO A 1 679 ? -16.721 -39.098 28.705 1.00 79.19 679 PRO A CA 1
ATOM 5379 C C . PRO A 1 679 ? -17.268 -37.766 28.163 1.00 79.19 679 PRO A C 1
ATOM 5381 O O . PRO A 1 679 ? -16.517 -36.975 27.604 1.00 79.19 679 PRO A O 1
ATOM 5384 N N . GLU A 1 680 ? -18.557 -37.495 28.387 1.00 79.56 680 GLU A N 1
ATOM 5385 C CA . GLU A 1 680 ? -19.264 -36.322 27.847 1.00 79.56 680 GLU A CA 1
ATOM 5386 C C . GLU A 1 680 ? -19.704 -35.314 28.918 1.00 79.56 680 GLU A C 1
ATOM 5388 O O . GLU A 1 680 ? -20.198 -34.228 28.597 1.00 79.56 680 GLU A O 1
ATOM 5393 N N . MET A 1 681 ? -19.544 -35.665 30.197 1.00 84.81 681 MET A N 1
ATOM 5394 C CA . MET A 1 681 ? -20.101 -34.912 31.313 1.00 84.81 681 MET A CA 1
ATOM 5395 C C . MET A 1 681 ? -19.198 -34.974 32.539 1.00 84.81 681 MET A C 1
ATOM 5397 O O . MET A 1 681 ? -18.669 -36.027 32.866 1.00 84.81 681 MET A O 1
ATOM 5401 N N . ALA A 1 682 ? -19.072 -33.876 33.265 1.00 85.88 682 ALA A N 1
ATOM 5402 C CA . ALA A 1 682 ? -18.537 -33.866 34.617 1.00 85.88 682 ALA A CA 1
ATOM 5403 C C . ALA A 1 682 ? -19.638 -33.513 35.610 1.00 85.88 682 ALA A C 1
ATOM 5405 O O . ALA A 1 682 ? -20.542 -32.745 35.280 1.00 85.88 682 ALA A O 1
ATOM 5406 N N . LEU A 1 683 ? -19.542 -34.045 36.823 1.00 87.88 683 LEU A N 1
ATOM 5407 C CA . LEU A 1 683 ? -20.436 -33.723 37.923 1.00 87.88 683 LEU A CA 1
ATOM 5408 C C . LEU A 1 683 ? -19.638 -33.243 39.122 1.00 87.88 683 LEU A C 1
ATOM 5410 O O . LEU A 1 683 ? -18.678 -33.886 39.536 1.00 87.88 683 LEU A O 1
ATOM 5414 N N . LEU A 1 684 ? -20.074 -32.140 39.711 1.00 87.81 684 LEU A N 1
ATOM 5415 C CA . LEU A 1 684 ? -19.496 -31.579 40.920 1.00 87.81 684 LEU A CA 1
ATOM 5416 C C . LEU A 1 684 ? -20.563 -31.503 42.003 1.00 87.81 684 LEU A C 1
ATOM 5418 O O . LEU A 1 684 ? -21.611 -30.886 41.818 1.00 87.81 684 LEU A O 1
ATOM 5422 N N . GLY A 1 685 ? -20.293 -32.143 43.131 1.00 86.69 685 GLY A N 1
ATOM 5423 C CA . GLY A 1 685 ? -21.267 -32.306 44.193 1.00 86.69 685 GLY A CA 1
ATOM 5424 C C . GLY A 1 685 ? -21.149 -31.216 45.251 1.00 86.69 685 GLY A C 1
ATOM 5425 O O . GLY A 1 685 ? -20.055 -30.790 45.633 1.00 86.69 685 GLY A O 1
ATOM 5426 N N . PHE A 1 686 ? -22.294 -30.784 45.766 1.00 84.81 686 PHE A N 1
ATOM 5427 C CA . PHE A 1 686 ? -22.397 -29.794 46.825 1.00 84.81 686 PHE A CA 1
ATOM 5428 C C . PHE A 1 686 ? -23.242 -30.332 47.969 1.00 84.81 686 PHE A C 1
ATOM 5430 O O . PHE A 1 686 ? -24.458 -30.412 47.879 1.00 84.81 686 PHE A O 1
ATOM 5437 N N . ASN A 1 687 ? -22.599 -30.606 49.104 1.00 75.56 687 ASN A N 1
ATOM 5438 C CA . ASN A 1 687 ? -23.277 -31.181 50.275 1.00 75.56 687 ASN A CA 1
ATOM 5439 C C . ASN A 1 687 ? -23.844 -30.138 51.242 1.00 75.56 687 ASN A C 1
ATOM 5441 O O . ASN A 1 687 ? -24.262 -30.471 52.351 1.00 75.56 687 ASN A O 1
ATOM 5445 N N . ARG A 1 688 ? -23.774 -28.847 50.899 1.00 69.50 688 ARG A N 1
ATOM 5446 C CA . ARG A 1 688 ? -24.175 -27.762 51.800 1.00 69.50 688 ARG A CA 1
ATOM 5447 C C . ARG A 1 688 ? -24.910 -26.667 51.055 1.00 69.50 688 ARG A C 1
ATOM 5449 O O . ARG A 1 688 ? -24.462 -26.241 50.003 1.00 69.50 688 ARG A O 1
ATOM 5456 N N . ASN A 1 689 ? -25.979 -26.211 51.702 1.00 66.50 689 ASN A N 1
ATOM 5457 C CA . ASN A 1 689 ? -26.898 -25.122 51.384 1.00 66.50 689 ASN A CA 1
ATOM 5458 C C . ASN A 1 689 ? -26.576 -24.281 50.119 1.00 66.50 689 ASN A C 1
ATOM 5460 O O . ASN A 1 689 ? -25.674 -23.429 50.165 1.00 66.50 689 ASN A O 1
ATOM 5464 N N . PRO A 1 690 ? -27.316 -24.473 49.014 1.00 72.75 690 PRO A N 1
ATOM 5465 C CA . PRO A 1 690 ? -28.237 -25.587 48.754 1.00 72.75 690 PRO A CA 1
ATOM 5466 C C . PRO A 1 690 ? -27.482 -26.880 48.393 1.00 72.75 690 PRO A C 1
ATOM 5468 O O . PRO A 1 690 ? -26.442 -26.804 47.735 1.00 72.75 690 PRO A O 1
ATOM 5471 N N . PRO A 1 691 ? -27.962 -28.057 48.842 1.00 83.62 691 PRO A N 1
ATOM 5472 C CA . PRO A 1 691 ? -27.421 -29.329 48.391 1.00 83.62 691 PRO A CA 1
ATOM 5473 C C . PRO A 1 691 ? -27.834 -29.609 46.943 1.00 83.62 691 PRO A C 1
ATOM 5475 O O . PRO A 1 691 ? -28.964 -29.314 46.551 1.00 83.62 691 PRO A O 1
ATOM 5478 N N . GLY A 1 692 ? -26.930 -30.184 46.164 1.00 88.06 692 GLY A N 1
ATOM 5479 C CA . GLY A 1 692 ? -27.203 -30.545 44.779 1.00 88.06 692 GLY A CA 1
ATOM 5480 C C . GLY A 1 692 ? -25.937 -30.848 43.998 1.00 88.06 692 GLY A C 1
ATOM 5481 O O . GLY A 1 692 ? -24.826 -30.854 44.535 1.00 88.06 692 GLY A O 1
ATOM 5482 N N . VAL A 1 693 ? -26.115 -31.089 42.707 1.00 89.50 693 VAL A N 1
ATOM 5483 C CA . VAL A 1 693 ? -25.044 -31.443 41.781 1.00 89.50 693 VAL A CA 1
ATOM 5484 C C . VAL A 1 693 ? -25.006 -30.419 40.657 1.00 89.50 693 VAL A C 1
ATOM 5486 O O . VAL A 1 693 ? -26.028 -30.064 40.079 1.00 89.50 693 VAL A O 1
ATOM 5489 N N . MET A 1 694 ? -23.811 -29.940 40.326 1.00 89.69 694 MET A N 1
ATOM 5490 C CA . MET A 1 694 ? -23.588 -29.167 39.113 1.00 89.69 694 MET A CA 1
ATOM 5491 C C . MET A 1 694 ? -23.055 -30.084 38.025 1.00 89.69 694 MET A C 1
ATOM 5493 O O . MET A 1 694 ? -22.045 -30.759 38.225 1.00 89.69 694 MET A O 1
ATOM 5497 N N . ALA A 1 695 ? -23.737 -30.102 36.888 1.00 89.62 695 ALA A N 1
ATOM 5498 C CA . ALA A 1 695 ? -23.347 -30.878 35.726 1.00 89.62 695 ALA A CA 1
ATOM 5499 C C . ALA A 1 695 ? -22.735 -29.971 34.656 1.00 89.62 695 ALA A C 1
ATOM 5501 O O . ALA A 1 695 ? -23.202 -28.851 34.437 1.00 89.62 695 ALA A O 1
ATOM 5502 N N . PHE A 1 696 ? -21.700 -30.476 33.986 1.00 87.31 696 PHE A N 1
ATOM 5503 C CA . PHE A 1 696 ? -20.975 -29.782 32.925 1.00 87.31 696 PHE A CA 1
ATOM 5504 C C . PHE A 1 696 ? -20.876 -30.690 31.708 1.00 87.31 696 PHE A C 1
ATOM 5506 O O . PHE A 1 696 ? -20.367 -31.800 31.827 1.00 87.31 696 PHE A O 1
ATOM 5513 N N . SER A 1 697 ? -21.295 -30.229 30.533 1.00 86.50 697 SER A N 1
ATOM 5514 C CA . SER A 1 697 ? -21.076 -30.943 29.272 1.00 86.50 697 SER A CA 1
ATOM 5515 C C . SER A 1 697 ? -19.887 -30.349 28.531 1.00 86.50 697 SER A C 1
ATOM 5517 O O . SER A 1 697 ? -19.913 -29.179 28.151 1.00 86.50 697 SER A O 1
ATOM 5519 N N . ARG A 1 698 ? -18.852 -31.160 28.273 1.00 76.62 698 ARG A N 1
ATOM 5520 C CA . ARG A 1 698 ? -17.664 -30.701 27.533 1.00 76.62 698 ARG A CA 1
ATOM 5521 C C . ARG A 1 698 ? -17.992 -30.371 26.083 1.00 76.62 698 ARG A C 1
ATOM 5523 O O . ARG A 1 698 ? -17.573 -29.337 25.575 1.00 76.62 698 ARG A O 1
ATOM 5530 N N . THR A 1 699 ? -18.732 -31.256 25.424 1.00 78.94 699 THR A N 1
ATOM 5531 C CA . THR A 1 699 ? -19.040 -31.152 23.995 1.00 78.94 699 THR A CA 1
ATOM 5532 C C . THR A 1 699 ? -19.917 -29.957 23.673 1.00 78.94 699 THR A C 1
ATOM 5534 O O . THR A 1 699 ? -19.755 -29.358 22.613 1.00 78.94 699 THR A O 1
ATOM 5537 N N . ARG A 1 700 ? -20.813 -29.577 24.590 1.00 81.69 700 ARG A N 1
ATOM 5538 C CA . ARG A 1 700 ? -21.717 -28.436 24.401 1.00 81.69 700 ARG A CA 1
ATOM 5539 C C . ARG A 1 700 ? -21.286 -27.165 25.139 1.00 81.69 700 ARG A C 1
ATOM 5541 O O . ARG A 1 700 ? -21.862 -26.113 24.889 1.00 81.69 700 ARG A O 1
ATOM 5548 N N . ARG A 1 701 ? -20.282 -27.254 26.023 1.00 84.31 701 ARG A N 1
ATOM 5549 C CA . ARG A 1 701 ? -19.890 -26.207 26.994 1.00 84.31 701 ARG A CA 1
ATOM 5550 C C . ARG A 1 701 ? -21.083 -25.667 27.777 1.00 84.31 701 ARG A C 1
ATOM 5552 O O . ARG A 1 701 ? -21.227 -24.465 27.989 1.00 84.31 701 ARG A O 1
ATOM 5559 N N . GLU A 1 702 ? -21.946 -26.585 28.187 1.00 88.12 702 GLU A N 1
ATOM 5560 C CA . GLU A 1 702 ? -23.167 -26.287 28.929 1.00 88.12 702 GLU A CA 1
ATOM 5561 C C . GLU A 1 702 ? -22.971 -26.604 30.408 1.00 88.12 702 GLU A C 1
ATOM 5563 O O . GLU A 1 702 ? -22.306 -27.585 30.750 1.00 88.12 702 GLU A O 1
ATOM 5568 N N . LEU A 1 703 ? -23.563 -25.787 31.276 1.00 89.62 703 LEU A N 1
ATOM 5569 C CA . LEU A 1 703 ? -23.590 -26.006 32.717 1.00 89.62 703 LEU A CA 1
ATOM 5570 C C . LEU A 1 703 ? -25.019 -25.867 33.251 1.00 89.62 703 LEU A C 1
ATOM 5572 O O . LEU A 1 703 ? -25.766 -24.974 32.840 1.00 89.62 703 LEU A O 1
ATOM 5576 N N . TRP A 1 704 ? -25.403 -26.732 34.184 1.00 90.44 704 TRP A N 1
ATOM 5577 C CA . TRP A 1 704 ? -26.688 -26.633 34.873 1.00 90.44 704 TRP A CA 1
ATOM 5578 C C . TRP A 1 704 ? -26.626 -27.182 36.287 1.00 90.44 704 TRP A C 1
ATOM 5580 O O . TRP A 1 704 ? -25.768 -27.992 36.640 1.00 90.44 704 TRP A O 1
ATOM 5590 N N . TRP A 1 705 ? -27.555 -26.705 37.106 1.00 92.31 705 TRP A N 1
ATOM 5591 C CA . TRP A 1 705 ? -27.747 -27.178 38.463 1.00 92.31 705 TRP A CA 1
ATOM 5592 C C . TRP A 1 705 ? -28.823 -28.263 38.507 1.00 92.31 705 TRP A C 1
ATOM 5594 O O . TRP A 1 705 ? -29.837 -28.161 37.815 1.00 92.31 705 TRP A O 1
ATOM 5604 N N . ILE A 1 706 ? -28.600 -29.281 39.329 1.00 91.81 706 ILE A N 1
ATOM 5605 C CA . ILE A 1 706 ? -29.514 -30.388 39.595 1.00 91.81 706 ILE A CA 1
ATOM 5606 C C . ILE A 1 706 ? -29.747 -30.410 41.104 1.00 91.81 706 ILE A C 1
ATOM 5608 O O . ILE A 1 706 ? -28.798 -30.564 41.878 1.00 91.81 706 ILE A O 1
ATOM 5612 N N . ASP A 1 707 ? -30.995 -30.219 41.528 1.00 90.62 707 ASP A N 1
ATOM 5613 C CA . ASP A 1 707 ? -31.341 -30.320 42.944 1.00 90.62 707 ASP A CA 1
ATOM 5614 C C . ASP A 1 707 ? -31.142 -31.765 43.440 1.00 90.62 707 ASP A C 1
ATOM 5616 O O . ASP A 1 707 ? -31.238 -32.735 42.689 1.00 90.62 707 ASP A O 1
ATOM 5620 N N . ASN A 1 708 ? -30.847 -31.924 44.730 1.00 88.12 708 ASN A N 1
ATOM 5621 C CA . ASN A 1 708 ? -30.547 -33.235 45.313 1.00 88.12 708 ASN A CA 1
ATOM 5622 C C . ASN A 1 708 ? -31.714 -34.238 45.226 1.00 88.12 708 ASN A C 1
ATOM 5624 O O . ASN A 1 708 ? -31.495 -35.441 45.258 1.00 88.12 708 ASN A O 1
ATOM 5628 N N . ASP A 1 709 ? -32.957 -33.763 45.139 1.00 87.69 709 ASP A N 1
ATOM 5629 C CA . ASP A 1 709 ? -34.153 -34.593 44.941 1.00 87.69 709 ASP A CA 1
ATOM 5630 C C . ASP A 1 709 ? -34.224 -35.219 43.539 1.00 87.69 709 ASP A C 1
ATOM 5632 O O . ASP A 1 709 ? -34.926 -36.209 43.350 1.00 87.69 709 ASP A O 1
ATOM 5636 N N . GLN A 1 710 ? -33.480 -34.666 42.580 1.00 88.88 710 GLN A N 1
ATOM 5637 C CA . GLN A 1 710 ? -33.373 -35.146 41.204 1.00 88.88 710 GLN A CA 1
ATOM 5638 C C . GLN A 1 710 ? -32.186 -36.099 40.993 1.00 88.88 710 GLN A C 1
ATOM 5640 O O . GLN A 1 710 ? -31.956 -36.571 39.878 1.00 88.88 710 GLN A O 1
ATOM 5645 N N . VAL A 1 711 ? -31.413 -36.389 42.041 1.00 89.62 711 VAL A N 1
ATOM 5646 C CA . VAL A 1 711 ? -30.298 -37.340 42.006 1.00 89.62 711 VAL A CA 1
ATOM 5647 C C . VAL A 1 711 ? -30.725 -38.608 42.737 1.00 89.62 711 VAL A C 1
ATOM 5649 O O . VAL A 1 711 ? -31.171 -38.567 43.882 1.00 89.62 711 VAL A O 1
ATOM 5652 N N . HIS A 1 712 ? -30.639 -39.749 42.058 1.00 88.25 712 HIS A N 1
ATOM 5653 C CA . HIS A 1 712 ? -30.961 -41.054 42.627 1.00 88.25 712 HIS A CA 1
ATOM 5654 C C . HIS A 1 712 ? -29.800 -42.014 42.425 1.00 88.25 712 HIS A C 1
ATOM 5656 O O . HIS A 1 712 ? -29.262 -42.135 41.325 1.00 88.25 712 HIS A O 1
ATOM 5662 N N . GLN A 1 713 ? -29.430 -42.731 43.478 1.00 85.56 713 GLN A N 1
ATOM 5663 C CA . GLN A 1 713 ? -28.347 -43.701 43.435 1.00 85.56 713 GLN A CA 1
ATOM 5664 C C . GLN A 1 713 ? -28.886 -45.131 43.554 1.00 85.56 713 GLN A C 1
ATOM 5666 O O . GLN A 1 713 ? -29.569 -45.466 44.519 1.00 85.56 713 GLN A O 1
ATOM 5671 N N . ASP A 1 714 ? -28.504 -45.982 42.601 1.00 84.06 714 ASP A N 1
ATOM 5672 C CA . ASP A 1 714 ? -28.639 -47.436 42.666 1.00 84.06 714 ASP A CA 1
ATOM 5673 C C . ASP A 1 714 ? -27.262 -48.093 42.909 1.00 84.06 714 ASP A C 1
ATOM 5675 O O . ASP A 1 714 ? -26.222 -47.435 42.977 1.00 84.06 714 ASP A O 1
ATOM 5679 N N . VAL A 1 715 ? -27.229 -49.425 43.042 1.00 78.75 715 VAL A N 1
ATOM 5680 C CA . VAL A 1 715 ? -25.995 -50.181 43.350 1.00 78.75 715 VAL A CA 1
ATOM 5681 C C . VAL A 1 715 ? -24.936 -50.058 42.246 1.00 78.75 715 VAL A C 1
ATOM 5683 O O . VAL A 1 715 ? -23.743 -50.059 42.536 1.00 78.75 715 VAL A O 1
ATOM 5686 N N . THR A 1 716 ? -25.358 -49.970 40.983 1.00 86.19 716 THR A N 1
ATOM 5687 C CA . THR A 1 716 ? -24.465 -50.001 39.809 1.00 86.19 716 THR A CA 1
ATOM 5688 C C . THR A 1 716 ? -24.467 -48.710 38.998 1.00 86.19 716 THR A C 1
ATOM 5690 O O . THR A 1 716 ? -23.607 -48.522 38.140 1.00 86.19 716 THR A O 1
ATOM 5693 N N . GLU A 1 717 ? -25.434 -47.828 39.231 1.00 91.06 717 GLU A N 1
ATOM 5694 C CA . GLU A 1 717 ? -25.635 -46.618 38.441 1.00 91.06 717 GLU A CA 1
ATOM 5695 C C . GLU A 1 717 ? -26.191 -45.482 39.297 1.00 91.06 717 GLU A C 1
ATOM 5697 O O . GLU A 1 717 ? -26.857 -45.701 40.305 1.00 91.06 717 GLU A O 1
ATOM 5702 N N . MET A 1 718 ? -25.929 -44.258 38.864 1.00 90.38 718 MET A N 1
ATOM 5703 C CA . MET A 1 718 ? -26.574 -43.054 39.354 1.00 90.38 718 MET A CA 1
ATOM 5704 C C . MET A 1 718 ? -27.490 -42.513 38.259 1.00 90.38 718 MET A C 1
ATOM 5706 O O . MET A 1 718 ? -27.097 -42.411 37.096 1.00 90.38 718 MET A O 1
ATOM 5710 N N . LYS A 1 719 ? -28.714 -42.166 38.637 1.00 90.75 719 LYS A N 1
ATOM 5711 C CA . LYS A 1 719 ? -29.755 -41.630 37.767 1.00 90.75 719 LYS A CA 1
ATOM 5712 C C . LYS A 1 719 ? -29.950 -40.160 38.080 1.00 90.75 719 LYS A C 1
ATOM 5714 O O . LYS A 1 719 ? -30.267 -39.800 39.211 1.00 90.75 719 LYS A O 1
ATOM 5719 N N . LEU A 1 720 ? -29.776 -39.321 37.069 1.00 90.25 720 LEU A N 1
ATOM 5720 C CA . LEU A 1 720 ? -30.147 -37.914 37.137 1.00 90.25 720 LEU A CA 1
ATOM 5721 C C . LEU A 1 720 ? -31.516 -37.761 36.470 1.00 90.25 720 LEU A C 1
ATOM 5723 O O . LEU A 1 720 ? -31.658 -38.021 35.272 1.00 90.25 720 LEU A O 1
ATOM 5727 N N . MET A 1 721 ? -32.517 -37.368 37.250 1.00 89.12 721 MET A N 1
ATOM 5728 C CA . MET A 1 721 ? -33.907 -37.241 36.827 1.00 89.12 721 MET A CA 1
ATOM 5729 C C . MET A 1 721 ? -34.180 -35.797 36.382 1.00 89.12 721 MET A C 1
ATOM 5731 O O . MET A 1 721 ? -34.136 -34.886 37.202 1.00 89.12 721 MET A O 1
ATOM 5735 N N . PRO A 1 722 ? -34.442 -35.523 35.097 1.00 86.12 722 PRO A N 1
ATOM 5736 C CA . PRO A 1 722 ? -34.854 -34.187 34.692 1.00 86.12 722 PRO A CA 1
ATOM 5737 C C . PRO A 1 722 ? -36.295 -33.896 35.127 1.00 86.12 722 PRO A C 1
ATOM 5739 O O . PRO A 1 722 ? -37.131 -34.794 35.204 1.00 86.12 722 PRO A O 1
ATOM 5742 N N . ILE A 1 723 ? -36.625 -32.609 35.289 1.00 82.00 723 ILE A N 1
ATOM 5743 C CA . ILE A 1 723 ? -38.013 -32.152 35.515 1.00 82.00 723 ILE A CA 1
ATOM 5744 C C . ILE A 1 723 ? -38.931 -32.587 34.354 1.00 82.00 723 ILE A C 1
ATOM 5746 O O . ILE A 1 723 ? -40.116 -32.856 34.549 1.00 82.00 723 ILE A O 1
ATOM 5750 N N . SER A 1 724 ? -38.381 -32.673 33.139 1.00 77.94 724 SER A N 1
ATOM 5751 C CA . SER A 1 724 ? -39.051 -33.229 31.964 1.00 77.94 724 SER A CA 1
ATOM 5752 C C . SER A 1 724 ? -38.050 -33.938 31.051 1.00 77.94 724 SER A C 1
ATOM 5754 O O . SER A 1 724 ? -37.041 -33.334 30.686 1.00 77.94 724 SER A O 1
ATOM 5756 N N . GLY A 1 725 ? -38.356 -35.164 30.624 1.00 81.81 725 GLY A N 1
ATOM 5757 C CA . GLY A 1 725 ? -37.531 -35.950 29.700 1.00 81.81 725 GLY A CA 1
ATOM 5758 C C . GLY A 1 725 ? -37.068 -37.280 30.294 1.00 81.81 725 GLY A C 1
ATOM 5759 O O . GLY A 1 725 ? -37.533 -37.685 31.359 1.00 81.81 725 GLY A O 1
ATOM 5760 N N . ASP A 1 726 ? -36.160 -37.949 29.587 1.00 85.31 726 ASP A N 1
ATOM 5761 C CA . ASP A 1 726 ? -35.598 -39.236 30.002 1.00 85.31 726 ASP A CA 1
ATOM 5762 C C . ASP A 1 726 ? -34.456 -39.051 31.012 1.00 85.31 726 ASP A C 1
ATOM 5764 O O . ASP A 1 726 ? -33.666 -38.107 30.918 1.00 85.31 726 ASP A O 1
ATOM 5768 N N . ALA A 1 727 ? -34.355 -39.973 31.972 1.00 87.38 727 ALA A N 1
ATOM 5769 C CA . ALA A 1 727 ? -33.294 -39.971 32.973 1.00 87.38 727 ALA A CA 1
ATOM 5770 C C . ALA A 1 727 ? -31.913 -40.177 32.334 1.00 87.38 727 ALA A C 1
ATOM 5772 O O . ALA A 1 727 ? -31.747 -40.976 31.408 1.00 87.38 727 ALA A O 1
ATOM 5773 N N . ILE A 1 728 ? -30.897 -39.497 32.867 1.00 88.75 728 ILE A N 1
ATOM 5774 C CA . ILE A 1 728 ? -29.505 -39.743 32.482 1.00 88.75 728 ILE A CA 1
ATOM 5775 C C . ILE A 1 728 ? -28.936 -40.813 33.408 1.00 88.75 728 ILE A C 1
ATOM 5777 O O . ILE A 1 728 ? -28.829 -40.608 34.617 1.00 88.75 728 ILE A O 1
ATOM 5781 N N . HIS A 1 729 ? -28.555 -41.943 32.818 1.00 90.31 729 HIS A N 1
ATOM 5782 C CA . HIS A 1 729 ? -27.950 -43.072 33.515 1.00 90.31 729 HIS A CA 1
ATOM 5783 C C . HIS A 1 729 ? -26.427 -42.970 33.467 1.00 90.31 729 HIS A C 1
ATOM 5785 O O . HIS A 1 729 ? -25.827 -42.946 32.390 1.00 90.31 729 HIS A O 1
ATOM 5791 N N . LEU A 1 730 ? -25.802 -42.914 34.638 1.00 90.44 730 LEU A N 1
ATOM 5792 C CA . LEU A 1 730 ? -24.365 -42.749 34.796 1.00 90.44 730 LEU A CA 1
ATOM 5793 C C . LEU A 1 730 ? -23.774 -43.952 35.543 1.00 90.44 730 LEU A C 1
ATOM 5795 O O . LEU A 1 730 ? -24.146 -44.198 36.691 1.00 90.44 730 LEU A O 1
ATOM 5799 N N . PRO A 1 731 ? -22.868 -44.727 34.923 1.00 90.50 731 PRO A N 1
ATOM 5800 C CA . PRO A 1 731 ? -22.357 -45.954 35.524 1.00 90.50 731 PRO A CA 1
ATOM 5801 C C . PRO A 1 731 ? -21.408 -45.670 36.696 1.00 90.50 731 PRO A C 1
ATOM 5803 O O . PRO A 1 731 ? -20.502 -44.846 36.586 1.00 90.50 731 PRO A O 1
ATOM 5806 N N . LEU A 1 732 ? -21.554 -46.418 37.793 1.00 89.25 732 LEU A N 1
ATOM 5807 C CA . LEU A 1 732 ? -20.630 -46.410 38.936 1.00 89.25 732 LEU A CA 1
ATOM 5808 C C . LEU A 1 732 ? -19.576 -47.520 38.774 1.00 89.25 732 LEU A C 1
ATOM 5810 O O . LEU A 1 732 ? -19.428 -48.405 39.611 1.00 89.25 732 LEU A O 1
ATOM 5814 N N . ASP A 1 733 ? -18.876 -47.496 37.643 1.00 87.44 733 ASP A N 1
ATOM 5815 C CA . ASP A 1 733 ? -17.950 -48.536 37.164 1.00 87.44 733 ASP A CA 1
ATOM 5816 C C . ASP A 1 733 ? -16.544 -48.492 37.793 1.00 87.44 733 ASP A C 1
ATOM 5818 O O . ASP A 1 733 ? -15.742 -49.401 37.572 1.00 87.44 733 ASP A O 1
ATOM 5822 N N . ASN A 1 734 ? -16.228 -47.460 38.580 1.00 87.31 734 ASN A N 1
ATOM 5823 C CA . ASN A 1 734 ? -14.951 -47.336 39.275 1.00 87.31 734 ASN A CA 1
ATOM 5824 C C . ASN A 1 734 ? -15.113 -46.843 40.724 1.00 87.31 734 ASN A C 1
ATOM 5826 O O . ASN A 1 734 ? -16.139 -46.286 41.121 1.00 87.31 734 ASN A O 1
ATOM 5830 N N . GLU A 1 735 ? -14.076 -47.073 41.533 1.00 84.31 735 GLU A N 1
ATOM 5831 C CA . GLU A 1 735 ? -14.089 -46.767 42.969 1.00 84.31 735 GLU A CA 1
ATOM 5832 C C . GLU A 1 735 ? -14.257 -45.264 43.250 1.00 84.31 735 GLU A C 1
ATOM 5834 O O . GLU A 1 735 ? -14.871 -44.881 44.245 1.00 84.31 735 GLU A O 1
ATOM 5839 N N . GLU A 1 736 ? -13.742 -44.408 42.368 1.00 83.94 736 GLU A N 1
ATOM 5840 C CA . GLU A 1 736 ? -13.850 -42.954 42.479 1.00 83.94 736 GLU A CA 1
ATOM 5841 C C . GLU A 1 736 ? -15.300 -42.481 42.306 1.00 83.94 736 GLU A C 1
ATOM 5843 O O . GLU A 1 736 ? -15.822 -41.786 43.178 1.00 83.94 736 GLU A O 1
ATOM 5848 N N . ARG A 1 737 ? -15.980 -42.938 41.248 1.00 87.50 737 ARG A N 1
ATOM 5849 C CA . ARG A 1 737 ? -17.400 -42.676 40.967 1.00 87.50 737 ARG A CA 1
ATOM 5850 C C . ARG A 1 737 ? -18.288 -43.176 42.092 1.00 87.50 737 ARG A C 1
ATOM 5852 O O . ARG A 1 737 ? -19.157 -42.438 42.549 1.00 87.50 737 ARG A O 1
ATOM 5859 N N . LEU A 1 738 ? -18.033 -44.388 42.587 1.00 85.75 738 LEU A N 1
ATOM 5860 C CA . LEU A 1 738 ? -18.792 -44.958 43.698 1.00 85.75 738 LEU A CA 1
ATOM 5861 C C . LEU A 1 738 ? -18.631 -44.127 44.982 1.00 85.75 738 LEU A C 1
ATOM 5863 O O . LEU A 1 738 ? -19.622 -43.783 45.622 1.00 85.75 738 LEU A O 1
ATOM 5867 N N . LYS A 1 739 ? -17.394 -43.768 45.355 1.00 85.06 739 LYS A N 1
ATOM 5868 C CA . LYS A 1 739 ? -17.127 -42.937 46.543 1.00 85.06 739 LYS A CA 1
ATOM 5869 C C . LYS A 1 739 ? -17.719 -41.538 46.415 1.00 85.06 739 LYS A C 1
ATOM 5871 O O . LYS A 1 739 ? -18.240 -41.011 47.399 1.00 85.06 739 LYS A O 1
ATOM 5876 N N . TRP A 1 740 ? -17.626 -40.939 45.231 1.00 88.06 740 TRP A N 1
ATOM 5877 C CA . TRP A 1 740 ? -18.200 -39.628 44.957 1.00 88.06 740 TRP A CA 1
ATOM 5878 C C . TRP A 1 740 ? -19.723 -39.654 45.102 1.00 88.06 740 TRP A C 1
ATOM 5880 O O . TRP A 1 740 ? -20.256 -38.823 45.837 1.00 88.06 740 TRP A O 1
ATOM 5890 N N . ALA A 1 741 ? -20.392 -40.643 44.496 1.00 85.94 741 ALA A N 1
ATOM 5891 C CA . ALA A 1 741 ? -21.846 -40.800 44.550 1.00 85.94 741 ALA A CA 1
ATOM 5892 C C . ALA A 1 741 ? -22.332 -41.014 45.987 1.00 85.94 741 ALA A C 1
ATOM 5894 O O . ALA A 1 741 ? -23.193 -40.282 46.445 1.00 85.94 741 ALA A O 1
ATOM 5895 N N . LEU A 1 742 ? -21.673 -41.882 46.765 1.00 83.50 742 LEU A N 1
ATOM 5896 C CA . LEU A 1 742 ? -21.991 -42.067 48.191 1.00 83.50 742 LEU A CA 1
ATOM 5897 C C . LEU A 1 742 ? -21.843 -40.790 49.032 1.00 83.50 742 LEU A C 1
ATOM 5899 O O . LEU A 1 742 ? -22.375 -40.707 50.137 1.00 83.50 742 LEU A O 1
ATOM 5903 N N . THR A 1 743 ? -21.055 -39.827 48.554 1.00 82.44 743 THR A N 1
ATOM 5904 C CA . THR A 1 743 ? -20.810 -38.574 49.264 1.00 82.44 743 THR A CA 1
ATOM 5905 C C . THR A 1 743 ? -21.778 -37.466 48.834 1.00 82.44 743 THR A C 1
ATOM 5907 O O . THR A 1 743 ? -22.006 -36.575 49.646 1.00 82.44 743 THR A O 1
ATOM 5910 N N . HIS A 1 744 ? -22.317 -37.492 47.608 1.00 79.25 744 HIS A N 1
ATOM 5911 C CA . HIS A 1 744 ? -23.049 -36.365 46.996 1.00 79.25 744 HIS A CA 1
ATOM 5912 C C . HIS A 1 744 ? -24.397 -36.731 46.346 1.00 79.25 744 HIS A C 1
ATOM 5914 O O . HIS A 1 744 ? -25.044 -35.835 45.807 1.00 79.25 744 HIS A O 1
ATOM 5920 N N . GLY A 1 745 ? -24.776 -38.011 46.331 1.00 63.44 745 GLY A N 1
ATOM 5921 C CA . GLY A 1 745 ? -26.015 -38.530 45.742 1.00 63.44 745 GLY A CA 1
ATOM 5922 C C . GLY A 1 745 ? -27.046 -38.999 46.755 1.00 63.44 745 GLY A C 1
ATOM 5923 O O . GLY A 1 745 ? -26.811 -38.861 47.981 1.00 63.44 745 GLY A O 1
#

Organism: Fusarium solani (NCBI:txid169388)

Secondary structure (DSSP, 8-state):
-------------S--HHHHHHHHHHHHHHHHHHHHHHHHS-TT-HHHHHTT--TT-HHHHHHHHHHHHHHHHHHHHHHHHHHHHHHHHHHHHHHHHHHHHS----HHHHHHHHHHHHHHHHS-HHHHHHHHHHTT----HHHHHHHHHHHHHH--HHHHHHHHH--HHHHHHHHHHHHHHHHHHHHHHHHHHHHHHHHHHHHHHHHHHHHHHHHHHHHHHHHHHHHHHHHHHHHHHHHHHHHHHHHHHHHHHHHHHHHHHHHHHHHHHHHHHHHHHHHHHHHHHHHHHHHHHHHHHHHHHHHHHSS---------SSSSSSSSSSSSSSS-----S-----------SSSHHHHHHHHHHHHHHHHHHHHHHHHHHHHHHHHHHHHHHHHHHHHHHHHHHHHHHHHHHHHHHHHHHHHHHHHHHHHHHHHHHHHHHHHHHHHHHHHHHHHHHHHHHHHHHHHHHHHHHHHHHHHHHHHHHHHHHHHHHHHHHHHHHHHHHHHHTS-TT-HHHHHHHHHHHH---EEE---SS-PPEE---B-S-GGG--------HHHHHHHHHHHHH-TTS--TTHHHHHHHHHHHHHH--EEEHHHHHHHHHHHHHHTT-TT--HHHHHHHHHHHHHHS-HHHHIIIIIHHHHHHHHHHHHHHHHHHHHHHT-TTTTSSTTEEE-SSEEEEEE-SSS-EEEEEETTTTEEEEEEGGGEEE-SSEEEE--SSSPPEEEE--SHHHHHHHHHH-

Foldseek 3Di:
DDDDDDDDDDDDDPDDPVVVVVVVVVVVVVVVVVVCCVPPPPPPDPVCVVVPDDPVCPPVVVVVVVVVVVVVVVVVVVVVVVVVVVVVVVVVVVVVVVVVVVDPDDPVVVLVVVLVVVCVCLVDLVNVVVVCVVVVHDCDVVNSVVSVVCSVPPDDPVVSVCVSPPPPVVVVVVVVVVVVVVVVVVVVVVVVVVVVVVVVVVVVVVVVVVVVVVVVVVVVVVVVVVVVVVVVVVVVVVVVVVVVVVVVVVVVVVVVVVVVVVVVVVVVVVVVVVVVVVVVVVVVVVVVVVVVVVVVVVVVVVVVVVPPDDDDDDDPDPPPPPPPPDPDPDDDDDDDDDDDDDDDDDDDPDPPVVVVVVVVVVVVVVVVVVVVVVVVVVVVVVVVVVVVVVVVVVVVVVVVVVVVVVVVVVVVVVVVVVVVVVVVVVVVVVVVVVVVVVVVVVVVVVVVVVVVVVVVVVVVVVVVVVVVVVVVVVVVVVVVVVVVVVVVVVVVLVVVLVVLVVLLVPDVPDPVSVVLNVVLVVFPDWQQFPQPDAAFQEDQALDPDLLSGADDDPDALSSLLVVLLCQLVPLPDQSNCNLNSLNNNNVNCVVPVTDGLSSLVSLLVSLLVSLQRPNDDLSNNLSSLRSNSSRDPPVVSCVGSVVSNCVRPCVSVLVVVVLVCLVVVNCVSQLDLAKDDDPFKIWGFDPDVQGWIWMAGPVNSYIHTAGLVQWDDDPFWIWRHGPDDDIDTGGPPDPSSVSSSVVRD

Sequence (745 aa):
MPGLYTFTPGAQGPGSASDIEILESDLKQMKRLADSMQRYCPLGSDDALKAGYDPSDPTRVDKLTKRVGSLAKQAREIEKGVDLARTAFEQLQASREEVDRQLPDDEAERRQASVKVVRLLVNSPTNFHTLLRALGVEVTEEIKEALDNALRRGFSDSQADQWLYGSQEDQRRLRTTVQDLQDQLQRLEEDLTIKRDTVDRLYSERDEARKTARDQRDARKTAERETHRVRQGRDRLREEALAAERATRADKLSIDQLKQEKDRLAQQIQQLAQERSDAIARANEAYAELQSHKDELSALRKELSAFKYRQPMVEEADATIKALRDQAAKDREEGAASKQLAQIAEGHNKKLVTENLVLSGQNEKLQRDLAQALQNVTSLEGDRDVLSQQNGALQQELSTARELAAEFRGDKAALEQEISKLRESSVSEQRKTLEDLERAEARAGQAQRSCNRLREEVDGQRQTLRDQVSEIMALRNTSQEREEQLSRQSEAQVQQAATLLRHFSIGTESDIWQGLAQRTLHDVTWLSTQATWHPWRIVPSWSTNKALEVQVDDRSVHAAALDVLAILRSRSAGVKNLLSRLQVLQNGLIDSPAVVSSLAEMLLAAFVEAVQDARLHLMHRLVMWQVALEMFPVAQVQETLGRALDMVDGRVARLAGVIRGWDSGDFTEFSSRICVAYPEMALLGFNRNPPGVMAFSRTRRELWWIDNDQVHQDVTEMKLMPISGDAIHLPLDNEERLKWALTHG